Protein AF-A0A958U9D6-F1 (afdb_monomer_lite)

Sequence (518 aa):
MSFYQIEDIIESAINLIGDSDISLSERRDIIYNLYRFHDEHDTSYTRFRVLDVLKSNHYLYELPITTHPDYLGNEHFFNQYNKSWIPINLLQEGKVVYTKDKKLFFEAGDSFWEIIRDQLPKADQKYPELIPMTTIFYRLLEIAKQQKNKLFIKRWYATFVSSILEEDINENERIFEEFELWLKEEYLNKIRNFAEQNVEILNVHDEDYIDDELLSLPNLKSELKLATNANQKAKIRYLLDFEVPLSVVVDDFKKDILNKPDLSSYELIYDFFREKLGNQWQDGIKEIAESEGMITFLEKLPYENGYNHNFYTNLIISYESEFNTISFRIGIQSEEILRWQNRGPSSKPELQHFIEDILFFGDAKELEKNKHISNWGAWKYDTKNSNTTLLKRLDSLWTFYGKYAKTVFDFYGSSLSEWSGINDSETLMKKRNKVLKKGFSFFGNEMEFKMYVACLNLKRGKSELTHKYANEVQSLLDRGLGSGQLKKKIRQGLSYVNKGKGAYPEITNKYSYRLKKS

Secondary structure (DSSP, 8-state):
---HHHHHHHHHHHHHHHTS-S-HHHHHHHHHHHHHHHHTSS----GGGGHHHHHHTTSEEEEEGGGSTT-TT-HHHHHH--SSEEESSTTSSS-EEEEETTEEEEETTSHHHHHHGGGS-GGGSSPPP---HHHHHHHHHHHHHHTT-HHHHHHHHHHHHHHHHTT-S-GGGT--SSHHHHTT-HHHHHHHHHHHHTHHHHT---SSSTT-TTTSPP-HHHHHHH--SHHHHHHHHHHH--SS-HHHHHHHHHHHHHS----HHHHHHHHHHHHHS-TTSEEEEEEE-SSEEEEEEEEEEPGGGT-SS-EEEEEEEEEETTTTEEEEEEEEEEHHHHHHTT------GGG-SEEEEGGGGS-HHHHHH-TTB-TTSSEE--TTS-HHHHHHHHHHHHHHHHHHHHHHHHHHHS-HHHHT-SS-HHHHHHHHHHHHTTT--SSSSHHHHHHHHHHHHHHTT-HHHHHHHHHHHHHHHHHS---HHHHHHHHHHHHHHHTT--PPP---HH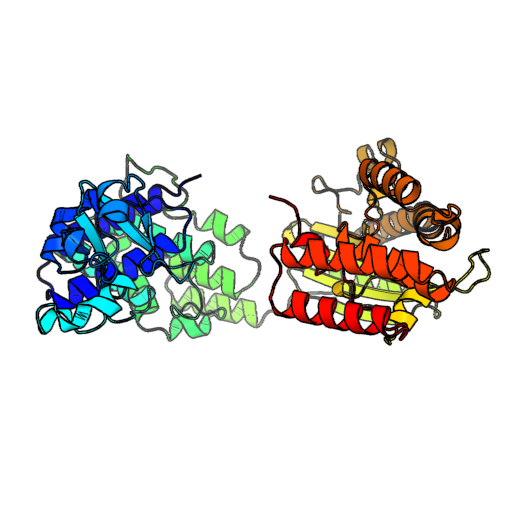HHGGG---

Structure (mmCIF, N/CA/C/O backbone):
data_AF-A0A958U9D6-F1
#
_entry.id   AF-A0A958U9D6-F1
#
loop_
_atom_site.group_PDB
_atom_site.id
_atom_site.type_symbol
_atom_site.label_atom_id
_atom_site.label_alt_id
_atom_site.label_comp_id
_atom_site.label_asym_id
_atom_site.label_entity_id
_atom_site.label_seq_id
_atom_site.pdbx_PDB_ins_code
_atom_site.Cartn_x
_atom_site.Cartn_y
_atom_site.Cartn_z
_atom_site.occupancy
_atom_site.B_iso_or_equiv
_atom_site.auth_seq_id
_atom_site.auth_comp_id
_atom_site.auth_asym_id
_atom_site.auth_atom_id
_atom_site.pdbx_PDB_model_num
ATOM 1 N N . MET A 1 1 ? 3.081 -14.202 8.944 1.00 41.94 1 MET A N 1
ATOM 2 C CA . MET A 1 1 ? 3.575 -14.087 10.340 1.00 41.94 1 MET A CA 1
ATOM 3 C C . MET A 1 1 ? 2.510 -13.244 10.983 1.00 41.94 1 MET A C 1
ATOM 5 O O . MET A 1 1 ? 2.254 -12.192 10.423 1.00 41.94 1 MET A O 1
ATOM 9 N N . SER A 1 2 ? 1.842 -13.726 12.032 1.00 59.53 2 SER A N 1
ATOM 10 C CA . SER A 1 2 ? 0.671 -13.017 12.553 1.00 59.53 2 SER A CA 1
ATOM 11 C C . SER A 1 2 ? 1.060 -11.642 13.091 1.00 59.53 2 SER A C 1
ATOM 13 O O . SER A 1 2 ? 2.050 -11.534 13.821 1.00 59.53 2 SER A O 1
ATOM 15 N N . PHE A 1 3 ? 0.281 -10.618 12.760 1.00 79.25 3 PHE A N 1
ATOM 16 C CA . PHE A 1 3 ? 0.513 -9.240 13.174 1.00 79.25 3 PHE A CA 1
ATOM 17 C C . PHE A 1 3 ? 0.003 -9.032 14.610 1.00 79.25 3 PHE A C 1
ATOM 19 O O . PHE A 1 3 ? -1.065 -8.470 14.852 1.00 79.25 3 PHE A O 1
ATOM 26 N N . TYR A 1 4 ? 0.734 -9.583 15.582 1.00 87.56 4 TYR A N 1
ATOM 27 C CA . TYR A 1 4 ? 0.287 -9.677 16.977 1.00 87.56 4 TYR A CA 1
ATOM 28 C C . TYR A 1 4 ? 0.063 -8.306 17.636 1.00 87.56 4 TYR A C 1
ATOM 30 O O . TYR A 1 4 ? -0.759 -8.193 18.537 1.00 87.56 4 TYR A O 1
ATOM 38 N N . GLN A 1 5 ? 0.725 -7.248 17.167 1.00 89.88 5 GLN A N 1
ATOM 39 C CA . GLN A 1 5 ? 0.516 -5.897 17.684 1.00 89.88 5 GLN A CA 1
ATOM 40 C C . GLN A 1 5 ? -0.905 -5.383 17.421 1.00 89.88 5 GLN A C 1
ATOM 42 O O . GLN A 1 5 ? -1.504 -4.768 18.305 1.00 89.88 5 GLN A O 1
ATOM 47 N N . ILE A 1 6 ? -1.469 -5.682 16.241 1.00 90.88 6 ILE A N 1
ATOM 48 C CA . ILE A 1 6 ? -2.876 -5.390 15.924 1.00 90.88 6 ILE A CA 1
ATOM 49 C C . ILE A 1 6 ? -3.790 -6.197 16.851 1.00 90.88 6 ILE A C 1
ATOM 51 O O . ILE A 1 6 ? -4.755 -5.657 17.388 1.00 90.88 6 ILE A O 1
ATOM 55 N N . GLU A 1 7 ? -3.479 -7.475 17.086 1.00 93.81 7 GLU A N 1
ATOM 56 C CA . GLU A 1 7 ? -4.245 -8.313 18.016 1.00 93.81 7 GLU A CA 1
ATOM 57 C C . GLU A 1 7 ? -4.306 -7.684 19.420 1.00 93.81 7 GLU A C 1
ATOM 59 O O . GLU A 1 7 ? -5.393 -7.535 19.985 1.00 93.81 7 GLU A O 1
ATOM 64 N N . ASP A 1 8 ? -3.158 -7.264 19.952 1.00 94.44 8 ASP A N 1
ATOM 65 C CA . ASP A 1 8 ? -3.022 -6.752 21.316 1.00 94.44 8 ASP A CA 1
ATOM 66 C C . ASP A 1 8 ? -3.649 -5.358 21.491 1.00 94.44 8 ASP A C 1
ATOM 68 O O . ASP A 1 8 ? -4.289 -5.077 22.515 1.00 94.44 8 ASP A O 1
ATOM 72 N N . ILE A 1 9 ? -3.513 -4.469 20.498 1.00 96.38 9 ILE A N 1
ATOM 73 C CA . ILE A 1 9 ? -4.118 -3.134 20.572 1.00 96.38 9 ILE A CA 1
ATOM 74 C C . ILE A 1 9 ? -5.639 -3.189 20.396 1.00 96.38 9 ILE A C 1
ATOM 76 O O . ILE A 1 9 ? -6.354 -2.460 21.089 1.00 96.38 9 ILE A O 1
ATOM 80 N N . ILE A 1 10 ? -6.150 -4.088 19.546 1.00 97.38 10 ILE A N 1
ATOM 81 C CA . ILE A 1 10 ? -7.590 -4.321 19.406 1.00 97.38 10 ILE A CA 1
ATOM 82 C C . ILE A 1 10 ? -8.148 -4.918 20.695 1.00 97.38 10 ILE A C 1
ATOM 84 O O . ILE A 1 10 ? -9.125 -4.395 21.220 1.00 97.38 10 ILE A O 1
ATOM 88 N N . GLU A 1 11 ? -7.506 -5.936 21.270 1.00 97.25 11 GLU A N 1
ATOM 89 C CA . GLU A 1 11 ? -7.875 -6.476 22.585 1.00 97.25 11 GLU A CA 1
ATOM 90 C C . GLU A 1 11 ? -7.933 -5.376 23.659 1.00 97.25 11 GLU A C 1
ATOM 92 O O . GLU A 1 11 ? -8.922 -5.260 24.392 1.00 97.25 11 GLU A O 1
ATOM 97 N N . SER A 1 12 ? -6.918 -4.510 23.704 1.00 97.38 12 SER A N 1
ATOM 98 C CA . SER A 1 12 ? -6.877 -3.367 24.621 1.00 97.38 12 SER A CA 1
ATOM 99 C C . SER A 1 12 ? -8.031 -2.386 24.379 1.00 97.38 12 SER A C 1
ATOM 101 O O . SER A 1 12 ? -8.643 -1.912 25.338 1.00 97.38 12 SER A O 1
ATOM 103 N N . ALA A 1 13 ? -8.367 -2.107 23.116 1.00 98.25 13 ALA A N 1
ATOM 104 C CA . ALA A 1 13 ? -9.468 -1.222 22.742 1.00 98.25 13 ALA A CA 1
ATOM 105 C C . ALA A 1 13 ? -10.831 -1.801 23.151 1.00 98.25 13 ALA A C 1
ATOM 107 O O . ALA A 1 13 ? -11.671 -1.076 23.682 1.00 98.25 13 ALA A O 1
ATOM 108 N N . ILE A 1 14 ? -11.045 -3.109 22.972 1.00 98.25 14 ILE A N 1
ATOM 109 C CA . ILE A 1 14 ? -12.276 -3.790 23.396 1.00 98.25 14 ILE A CA 1
ATOM 110 C C . ILE A 1 14 ? -12.464 -3.684 24.912 1.00 98.25 14 ILE A C 1
ATOM 112 O O . ILE A 1 14 ? -13.551 -3.323 25.367 1.00 98.25 14 ILE A O 1
ATOM 116 N N . ASN A 1 15 ? -11.415 -3.947 25.696 1.00 97.62 15 ASN A N 1
ATOM 117 C CA . ASN A 1 15 ? -11.477 -3.819 27.154 1.00 97.62 15 ASN A CA 1
ATOM 118 C C . ASN A 1 15 ? -11.757 -2.368 27.584 1.00 97.62 15 ASN A C 1
ATOM 120 O O . ASN A 1 15 ? -12.646 -2.130 28.400 1.00 97.62 15 ASN A O 1
ATOM 124 N N . LEU A 1 16 ? -11.092 -1.390 26.954 1.00 97.69 16 LEU A N 1
ATOM 125 C CA . LEU A 1 16 ? -11.331 0.040 27.181 1.00 97.69 16 LEU A CA 1
ATOM 126 C C . LEU A 1 16 ? -12.805 0.427 26.946 1.00 97.69 16 LEU A C 1
ATOM 128 O O . LEU A 1 16 ? -13.394 1.181 27.722 1.00 97.69 16 LEU A O 1
ATOM 132 N N . ILE A 1 17 ? -13.418 -0.098 25.882 1.00 96.94 17 ILE A N 1
ATOM 133 C CA . ILE A 1 17 ? -14.838 0.116 25.563 1.00 96.94 17 ILE A CA 1
ATOM 134 C C . ILE A 1 17 ? -15.739 -0.550 26.607 1.00 96.94 17 ILE A C 1
ATOM 136 O O . ILE A 1 17 ? -16.736 0.050 27.023 1.00 96.94 17 ILE A O 1
ATOM 140 N N . GLY A 1 18 ? -15.392 -1.766 27.040 1.00 95.00 18 GLY A N 1
ATOM 141 C CA . GLY A 1 18 ? -16.095 -2.504 28.090 1.00 95.00 18 GLY A CA 1
ATOM 142 C C . GLY A 1 18 ? -16.251 -1.695 29.378 1.00 95.00 18 GLY A C 1
ATOM 143 O O . GLY A 1 18 ? -17.351 -1.647 29.931 1.00 95.00 18 GLY A O 1
ATOM 144 N N . ASP A 1 19 ? -15.196 -0.978 29.762 1.00 94.69 19 ASP A N 1
ATOM 145 C CA . ASP A 1 19 ? -15.128 -0.159 30.979 1.00 94.69 19 ASP A CA 1
ATOM 146 C C . ASP A 1 19 ? -15.632 1.287 30.798 1.00 94.69 19 ASP A C 1
ATOM 148 O O . ASP A 1 19 ? -15.617 2.087 31.734 1.00 94.69 19 ASP A O 1
ATOM 152 N N . SER A 1 20 ? -16.061 1.666 29.591 1.00 95.56 20 SER A N 1
ATOM 153 C CA . SER A 1 20 ? -16.564 3.018 29.315 1.00 95.56 20 SER A CA 1
ATOM 154 C C . SER A 1 20 ? -18.003 3.226 29.808 1.00 95.56 20 SER A C 1
ATOM 156 O O . SER A 1 20 ? -18.697 2.269 30.139 1.00 95.56 20 SER A O 1
ATOM 158 N N . ASP A 1 21 ? -18.484 4.474 29.802 1.00 93.62 21 ASP A N 1
ATOM 159 C CA . ASP A 1 21 ? -19.880 4.832 30.122 1.00 93.62 21 ASP A CA 1
ATOM 160 C C . ASP A 1 21 ? -20.755 5.043 28.869 1.00 93.62 21 ASP A C 1
ATOM 162 O O . ASP A 1 21 ? -21.908 5.469 28.962 1.00 93.62 21 ASP A O 1
ATOM 166 N N . ILE A 1 22 ? -20.234 4.753 27.670 1.00 95.69 22 ILE A N 1
ATOM 167 C CA . ILE A 1 22 ? -20.971 4.979 26.417 1.00 95.69 22 ILE A CA 1
ATOM 168 C C . ILE A 1 22 ? -22.100 3.953 26.246 1.00 95.69 22 ILE A C 1
ATOM 170 O O . ILE A 1 22 ? -22.115 2.906 26.901 1.00 95.69 22 ILE A O 1
ATOM 174 N N . SER A 1 23 ? -23.063 4.239 25.368 1.00 95.19 23 SER A N 1
ATOM 175 C CA . SER A 1 23 ? -24.243 3.379 25.203 1.00 95.19 23 SER A CA 1
ATOM 176 C C . SER A 1 23 ? -23.895 2.000 24.629 1.00 95.19 23 SER A C 1
ATOM 178 O O . SER A 1 23 ? -22.987 1.881 23.813 1.00 95.19 23 SER A O 1
ATOM 180 N N . LEU A 1 24 ? -24.659 0.961 24.989 1.00 94.38 24 LEU A N 1
ATOM 181 C CA . LEU A 1 24 ? -24.465 -0.403 24.472 1.00 94.38 24 LEU A CA 1
ATOM 182 C C . LEU A 1 24 ? -24.444 -0.463 22.932 1.00 94.38 24 LEU A C 1
ATOM 184 O O . LEU A 1 24 ? -23.613 -1.159 22.359 1.00 94.38 24 LEU A O 1
ATOM 188 N N . SER A 1 25 ? -25.331 0.288 22.265 1.00 93.06 25 SER A N 1
ATOM 189 C CA . SER A 1 25 ? -25.356 0.356 20.796 1.00 93.06 25 SER A CA 1
ATOM 190 C C . SER A 1 25 ? -24.047 0.914 20.248 1.00 93.06 25 SER A C 1
ATOM 192 O O . SER A 1 25 ? -23.464 0.317 19.354 1.00 93.06 25 SER A O 1
ATOM 194 N N . GLU A 1 26 ? -23.565 2.018 20.821 1.00 95.44 26 GLU A N 1
ATOM 195 C CA . GLU A 1 26 ? -22.316 2.654 20.398 1.00 95.44 26 GLU A CA 1
ATOM 196 C C . GLU A 1 26 ? -21.114 1.731 20.626 1.00 95.44 26 GLU A C 1
ATOM 198 O O . GLU A 1 26 ? -20.273 1.601 19.742 1.00 95.44 26 GLU A O 1
ATOM 203 N N . ARG A 1 27 ? -21.057 1.018 21.762 1.00 96.81 27 ARG A N 1
ATOM 204 C CA . ARG A 1 27 ? -20.013 0.009 22.008 1.00 96.81 27 ARG A CA 1
ATOM 205 C C . ARG A 1 27 ? -20.027 -1.061 20.926 1.00 96.81 27 ARG A C 1
ATOM 207 O O . ARG A 1 27 ? -18.985 -1.345 20.350 1.00 96.81 27 ARG A O 1
ATOM 214 N N . ARG A 1 28 ? -21.199 -1.625 20.620 1.00 96.50 28 ARG A N 1
ATOM 215 C CA . ARG A 1 28 ? -21.345 -2.667 19.595 1.00 96.50 28 ARG A CA 1
ATOM 216 C C . ARG A 1 28 ? -20.900 -2.180 18.215 1.00 96.50 28 ARG A C 1
ATOM 218 O O . ARG A 1 28 ? -20.200 -2.913 17.522 1.00 96.50 28 ARG A O 1
ATOM 225 N N . ASP A 1 29 ? -21.276 -0.959 17.840 1.00 96.81 29 ASP A N 1
ATOM 226 C CA . ASP A 1 29 ? -20.895 -0.359 16.559 1.00 96.81 29 ASP A CA 1
ATOM 227 C C . ASP A 1 29 ? -19.373 -0.125 16.487 1.00 96.81 29 ASP A C 1
ATOM 229 O O . ASP A 1 29 ? -18.741 -0.469 15.489 1.00 96.81 29 ASP A O 1
ATOM 233 N N . ILE A 1 30 ? -18.742 0.369 17.559 1.00 97.94 30 ILE A N 1
ATOM 234 C CA . ILE A 1 30 ? -17.278 0.533 17.611 1.00 97.94 30 ILE A CA 1
ATOM 235 C C . ILE A 1 30 ? -16.570 -0.827 17.532 1.00 97.94 30 ILE A C 1
ATOM 237 O O . ILE A 1 30 ? -15.655 -0.984 16.727 1.00 97.94 30 ILE A O 1
ATOM 241 N N . ILE A 1 31 ? -17.003 -1.818 18.318 1.00 98.00 31 ILE A N 1
ATOM 242 C CA . ILE A 1 31 ? -16.418 -3.170 18.334 1.00 98.00 31 ILE A CA 1
ATOM 243 C C . ILE A 1 31 ? -16.474 -3.809 16.940 1.00 98.00 31 ILE A C 1
ATOM 245 O O . ILE A 1 31 ? -15.490 -4.394 16.492 1.00 98.00 31 ILE A O 1
ATOM 249 N N . TYR A 1 32 ? -17.598 -3.661 16.235 1.00 96.88 32 TYR A N 1
ATOM 250 C CA . TYR A 1 32 ? -17.742 -4.152 14.866 1.00 96.88 32 TYR A CA 1
ATOM 251 C C . TYR A 1 32 ? -16.702 -3.548 13.916 1.00 96.88 32 TYR A C 1
ATOM 253 O O . TYR A 1 32 ? -16.052 -4.277 13.168 1.00 96.88 32 TYR A O 1
ATOM 261 N N . ASN A 1 33 ? -16.489 -2.231 13.967 1.00 96.19 33 ASN A N 1
ATOM 262 C CA . ASN A 1 33 ? -15.501 -1.583 13.102 1.00 96.19 33 ASN A CA 1
ATOM 263 C C . ASN A 1 33 ? -14.053 -1.922 13.507 1.00 96.19 33 ASN A C 1
ATOM 265 O O . ASN A 1 33 ? -13.209 -2.080 12.630 1.00 96.19 33 ASN A O 1
ATOM 269 N N . LEU A 1 34 ? -13.772 -2.137 14.799 1.00 96.94 34 LEU A N 1
ATOM 270 C CA . LEU A 1 34 ? -12.462 -2.617 15.257 1.00 96.94 34 LEU A CA 1
ATOM 271 C C . LEU A 1 34 ? -12.125 -4.008 14.712 1.00 96.94 34 LEU A C 1
ATOM 273 O O . LEU A 1 34 ? -10.994 -4.231 14.290 1.00 96.94 34 LEU A O 1
ATOM 277 N N . TYR A 1 35 ? -13.087 -4.934 14.680 1.00 95.75 35 TYR A N 1
ATOM 278 C CA . TYR A 1 35 ? -12.835 -6.255 14.102 1.00 95.75 35 TYR A CA 1
ATOM 279 C C . TYR A 1 35 ? -12.765 -6.250 12.578 1.00 95.75 35 TYR A C 1
ATOM 281 O O . TYR A 1 35 ? -12.002 -7.031 12.019 1.00 95.75 35 TYR A O 1
ATOM 289 N N . ARG A 1 36 ? -13.470 -5.335 11.901 1.00 92.12 36 ARG A N 1
ATOM 290 C CA . ARG A 1 36 ? -13.245 -5.103 10.467 1.00 92.12 36 ARG A CA 1
ATOM 291 C C . ARG A 1 36 ? -11.801 -4.691 10.193 1.00 92.12 36 ARG A C 1
ATOM 293 O O . ARG A 1 36 ? -11.164 -5.303 9.348 1.00 92.12 36 ARG A O 1
ATOM 300 N N . PHE A 1 37 ? -11.286 -3.723 10.949 1.00 91.06 37 PHE A N 1
ATOM 301 C CA . PHE A 1 37 ? -9.889 -3.301 10.851 1.00 91.06 37 PHE A CA 1
ATOM 302 C C . PHE A 1 37 ? -8.918 -4.448 11.190 1.00 91.06 37 PHE A C 1
ATOM 304 O O . PHE A 1 37 ? -7.973 -4.707 10.453 1.00 91.06 37 PHE A O 1
ATOM 311 N N . HIS A 1 38 ? -9.181 -5.205 12.258 1.00 92.44 38 HIS A N 1
ATOM 312 C CA . HIS A 1 38 ? -8.386 -6.379 12.639 1.00 92.44 38 HIS A CA 1
ATOM 313 C C . HIS A 1 38 ? -8.290 -7.432 11.519 1.00 92.44 38 HIS A C 1
ATOM 315 O O . HIS A 1 38 ? -7.215 -7.977 11.271 1.00 92.44 38 HIS A O 1
ATOM 321 N N . ASP A 1 39 ? -9.409 -7.728 10.855 1.00 88.81 39 ASP A N 1
ATOM 322 C CA . ASP A 1 39 ? -9.516 -8.799 9.856 1.00 88.81 39 ASP A CA 1
ATOM 323 C C . ASP A 1 39 ? -8.951 -8.412 8.477 1.00 88.81 39 ASP A C 1
ATOM 325 O O . ASP A 1 39 ? -8.811 -9.273 7.606 1.00 88.81 39 ASP A O 1
ATOM 329 N N . GLU A 1 40 ? -8.607 -7.138 8.270 1.00 85.38 40 GLU A N 1
ATOM 330 C CA . GLU A 1 40 ? -7.866 -6.668 7.091 1.00 85.38 40 GLU A CA 1
ATOM 331 C C . GLU A 1 40 ? -6.365 -7.014 7.163 1.00 85.38 40 GLU A C 1
ATOM 333 O O . GLU A 1 40 ? -5.681 -7.006 6.139 1.00 85.38 40 GLU A O 1
ATOM 338 N N . HIS A 1 41 ? -5.871 -7.408 8.341 1.00 83.62 41 HIS A N 1
ATOM 339 C CA . HIS A 1 41 ? -4.473 -7.756 8.597 1.00 83.62 41 HIS A CA 1
ATOM 340 C C . HIS A 1 41 ? -4.284 -9.282 8.750 1.00 83.62 41 HIS A C 1
ATOM 342 O O . HIS A 1 41 ? -5.235 -10.019 9.011 1.00 83.62 41 HIS A O 1
ATOM 348 N N . ASP A 1 42 ? -3.045 -9.784 8.616 1.00 83.69 42 ASP A N 1
ATOM 349 C CA . ASP A 1 42 ? -2.698 -11.201 8.877 1.00 83.69 42 ASP A CA 1
ATOM 350 C C . ASP A 1 42 ? -2.752 -11.486 10.388 1.00 83.69 42 ASP A C 1
ATOM 352 O O . ASP A 1 42 ? -1.725 -11.552 11.055 1.00 83.69 42 ASP A O 1
ATOM 356 N N . THR A 1 43 ? -3.950 -11.596 10.959 1.00 85.62 43 THR A N 1
ATOM 357 C CA . THR A 1 43 ? -4.188 -11.783 12.397 1.00 85.62 43 THR A CA 1
ATOM 358 C C . THR A 1 43 ? -4.852 -13.127 12.697 1.00 85.62 43 THR A C 1
ATOM 360 O O . THR A 1 43 ? -5.532 -13.747 11.874 1.00 85.62 43 THR A O 1
ATOM 363 N N . SER A 1 44 ? -4.642 -13.618 13.914 1.00 87.50 44 SER A N 1
ATOM 364 C CA . SER A 1 44 ? -5.285 -14.827 14.425 1.00 87.50 44 SER A CA 1
ATOM 365 C C . SER A 1 44 ? -6.714 -14.536 14.889 1.00 87.50 44 SER A C 1
ATOM 367 O O . SER A 1 44 ? -7.078 -13.412 15.215 1.00 87.50 44 SER A O 1
ATOM 369 N N . TYR A 1 45 ? -7.546 -15.571 15.030 1.00 87.56 45 TYR A N 1
ATOM 370 C CA . TYR A 1 45 ? -8.876 -15.403 15.624 1.00 87.56 45 TYR A CA 1
ATOM 371 C C . TYR A 1 45 ? -8.787 -15.173 17.148 1.00 87.56 45 TYR A C 1
ATOM 373 O O . TYR A 1 45 ? -8.728 -16.124 17.932 1.00 87.56 45 TYR A O 1
ATOM 381 N N . THR A 1 46 ? -8.780 -13.909 17.576 1.00 92.31 46 THR A N 1
ATOM 382 C CA . THR A 1 46 ? -8.498 -13.481 18.964 1.00 92.31 46 THR A CA 1
ATOM 383 C C . THR A 1 46 ? -9.725 -13.193 19.826 1.00 92.31 46 THR A C 1
ATOM 385 O O . THR A 1 46 ? -9.583 -12.942 21.021 1.00 92.31 46 THR A O 1
ATOM 388 N N . ARG A 1 47 ? -10.946 -13.314 19.284 1.00 93.62 47 ARG A N 1
ATOM 389 C CA . ARG A 1 47 ? -12.207 -12.982 19.987 1.00 93.62 47 ARG A CA 1
ATOM 390 C C . ARG A 1 47 ? -12.340 -13.640 21.364 1.00 93.62 47 ARG A C 1
ATOM 392 O O . ARG A 1 47 ? -12.910 -13.058 22.281 1.00 93.62 47 ARG A O 1
ATOM 399 N N . PHE A 1 48 ? -11.788 -14.843 21.535 1.00 94.56 48 PHE A N 1
ATOM 400 C CA . PHE A 1 48 ? -11.843 -15.577 22.802 1.00 94.56 48 PHE A CA 1
ATOM 401 C C . PHE A 1 48 ? -11.014 -14.964 23.938 1.00 94.56 48 PHE A C 1
ATOM 403 O O . PHE A 1 48 ? -11.264 -15.318 25.087 1.00 94.56 48 PHE A O 1
ATOM 410 N N . ARG A 1 49 ? -10.063 -14.063 23.652 1.00 95.56 49 ARG A N 1
ATOM 411 C CA . ARG A 1 49 ? -9.282 -13.356 24.682 1.00 95.56 49 ARG A CA 1
ATOM 412 C C . ARG A 1 49 ? -10.142 -12.358 25.470 1.00 95.56 49 ARG A C 1
ATOM 414 O O . ARG A 1 49 ? -9.931 -12.174 26.660 1.00 95.56 49 ARG A O 1
ATOM 421 N N . VAL A 1 50 ? -11.179 -11.810 24.828 1.00 96.75 50 VAL A N 1
ATOM 422 C CA . VAL A 1 50 ? -12.107 -10.800 25.379 1.00 96.75 50 VAL A CA 1
ATOM 423 C C . VAL A 1 50 ? -13.572 -11.251 25.324 1.00 96.75 50 VAL A C 1
ATOM 425 O O . VAL A 1 50 ? -14.491 -10.433 25.289 1.00 96.75 50 VAL A O 1
ATOM 428 N N . LEU A 1 51 ? -13.806 -12.570 25.325 1.00 96.19 51 LEU A N 1
ATOM 429 C CA . LEU A 1 51 ? -15.115 -13.199 25.097 1.00 96.19 51 LEU A CA 1
ATOM 430 C C . LEU A 1 51 ? -16.246 -12.573 25.926 1.00 96.19 51 LEU A C 1
ATOM 432 O O . LEU A 1 51 ? -17.312 -12.265 25.391 1.00 96.19 51 LEU A O 1
ATOM 436 N N . ASP A 1 52 ? -16.017 -12.384 27.224 1.00 96.75 52 ASP A N 1
ATOM 437 C CA . ASP A 1 52 ? -17.040 -11.881 28.142 1.00 96.75 52 ASP A CA 1
ATOM 438 C C . ASP A 1 52 ? -17.421 -10.429 27.837 1.00 96.75 52 ASP A C 1
ATOM 440 O O . ASP A 1 52 ? -18.600 -10.072 27.903 1.00 96.75 52 ASP A O 1
ATOM 444 N N . VAL A 1 53 ? -16.450 -9.609 27.424 1.00 97.25 53 VAL A N 1
ATOM 445 C CA . VAL A 1 53 ? -16.686 -8.226 26.993 1.00 97.25 53 VAL A CA 1
ATOM 446 C C . VAL A 1 53 ? -17.479 -8.214 25.688 1.00 97.25 53 VAL A C 1
ATOM 448 O O . VAL A 1 53 ? -18.456 -7.481 25.569 1.00 97.25 53 VAL A O 1
ATOM 451 N N . LEU A 1 54 ? -17.146 -9.066 24.718 1.00 97.81 54 LEU A N 1
ATOM 452 C CA . LEU A 1 54 ? -17.888 -9.121 23.452 1.00 97.81 54 LEU A CA 1
ATOM 453 C C . LEU A 1 54 ? -19.341 -9.572 23.639 1.00 97.81 54 LEU A C 1
ATOM 455 O O . LEU A 1 54 ? -20.244 -9.036 22.990 1.00 97.81 54 LEU A O 1
ATOM 459 N N . LYS A 1 55 ? -19.574 -10.537 24.535 1.00 96.56 55 LYS A N 1
ATOM 460 C CA . LYS A 1 55 ? -20.918 -11.027 24.864 1.00 96.56 55 LYS A CA 1
ATOM 461 C C . LYS A 1 55 ? -21.732 -9.983 25.621 1.00 96.56 55 LYS A C 1
ATOM 463 O O . LYS A 1 55 ? -22.885 -9.749 25.270 1.00 96.56 55 LYS A O 1
ATOM 468 N N . SER A 1 56 ? -21.146 -9.326 26.625 1.00 95.75 56 SER A N 1
ATOM 469 C CA . SER A 1 56 ? -21.836 -8.274 27.387 1.00 95.75 56 SER A CA 1
ATOM 470 C C . SER A 1 56 ? -22.180 -7.055 26.527 1.00 95.75 56 SER A C 1
ATOM 472 O O . SER A 1 56 ? -23.180 -6.389 26.786 1.00 95.75 56 SER A O 1
ATOM 474 N N . ASN A 1 57 ? -21.415 -6.817 25.458 1.00 95.81 57 ASN A N 1
ATOM 475 C CA . ASN A 1 57 ? -21.673 -5.767 24.476 1.00 95.81 57 ASN A CA 1
ATOM 476 C C . ASN A 1 57 ? -22.587 -6.190 23.313 1.00 95.81 57 ASN A C 1
ATOM 478 O O . ASN A 1 57 ? -22.754 -5.429 22.360 1.00 95.81 57 ASN A O 1
ATOM 482 N N . HIS A 1 58 ? -23.182 -7.389 23.367 1.00 95.19 58 HIS A N 1
ATOM 483 C CA . HIS A 1 58 ? -24.078 -7.913 22.329 1.00 95.19 58 HIS A CA 1
ATOM 484 C C . HIS A 1 58 ? -23.432 -7.920 20.927 1.00 95.19 58 HIS A C 1
ATOM 486 O O . HIS A 1 58 ? -24.111 -7.781 19.904 1.00 95.19 58 HIS A O 1
ATOM 492 N N . TYR A 1 59 ? -22.104 -8.058 20.875 1.00 96.69 59 TYR A N 1
ATOM 493 C CA . TYR A 1 59 ? -21.354 -8.184 19.632 1.00 96.69 59 TYR A CA 1
ATOM 494 C C . TYR A 1 59 ? -21.159 -9.649 19.257 1.00 96.69 59 TYR A C 1
ATOM 496 O O . TYR A 1 59 ? -21.446 -10.030 18.129 1.00 96.69 59 TYR A O 1
ATOM 504 N N . LEU A 1 60 ? -20.712 -10.481 20.199 1.00 96.75 60 LEU A N 1
ATOM 505 C CA . LEU A 1 60 ? -20.492 -11.905 19.962 1.00 96.75 60 LEU A CA 1
ATOM 506 C C . LEU A 1 60 ? -21.546 -12.729 20.695 1.00 96.75 60 LEU A C 1
ATOM 508 O O . LEU A 1 60 ? -21.815 -12.521 21.877 1.00 96.75 60 LEU A O 1
ATOM 512 N N . TYR A 1 61 ? -22.120 -13.689 19.988 1.00 96.12 61 TYR A N 1
ATOM 513 C CA . TYR A 1 61 ? -23.182 -14.545 20.484 1.00 96.12 61 TYR A CA 1
ATOM 514 C C . TYR A 1 61 ? -22.703 -15.986 20.573 1.00 96.12 61 TYR A C 1
ATOM 516 O O . TYR A 1 61 ? -21.805 -16.425 19.856 1.00 96.12 61 TYR A O 1
ATOM 524 N N . GLU A 1 62 ? -23.348 -16.730 21.461 1.00 95.56 62 GLU A N 1
ATOM 525 C CA . GLU A 1 62 ? -23.087 -18.142 21.687 1.00 95.56 62 GLU A CA 1
ATOM 526 C C . GLU A 1 62 ? -24.417 -18.887 21.668 1.00 95.56 62 GLU A C 1
ATOM 528 O O . GLU A 1 62 ? -25.308 -18.592 22.468 1.00 95.56 62 GLU A O 1
ATOM 533 N N . LEU A 1 63 ? -24.549 -19.862 20.771 1.00 95.12 63 LEU A N 1
ATOM 534 C CA . LEU A 1 63 ? -25.733 -20.714 20.680 1.00 95.12 63 LEU A CA 1
ATOM 535 C C . LEU A 1 63 ? -25.346 -22.195 20.648 1.00 95.12 63 LEU A C 1
ATOM 537 O O . LEU A 1 63 ? -24.253 -22.540 20.198 1.00 95.12 63 LEU A O 1
ATOM 541 N N . PRO A 1 64 ? -26.226 -23.107 21.090 1.00 95.12 64 PRO A N 1
ATOM 542 C CA . PRO A 1 64 ? -26.027 -24.536 20.874 1.00 95.12 64 PRO A CA 1
ATOM 543 C C . PRO A 1 64 ? -25.885 -24.869 19.380 1.00 95.12 64 PRO A C 1
ATOM 545 O O . PRO A 1 64 ? -26.567 -24.283 18.541 1.00 95.12 64 PRO A O 1
ATOM 548 N N . ILE A 1 65 ? -25.067 -25.873 19.038 1.00 94.12 65 ILE A N 1
ATOM 549 C CA . ILE A 1 65 ? -24.923 -26.356 17.648 1.00 94.12 65 ILE A CA 1
ATOM 550 C C . ILE A 1 65 ? -26.244 -26.821 17.023 1.00 94.12 65 ILE A C 1
ATOM 552 O O . ILE A 1 65 ? -26.400 -26.786 15.806 1.00 94.12 65 ILE A O 1
ATOM 556 N N . THR A 1 66 ? -27.218 -27.198 17.854 1.00 94.25 66 THR A N 1
ATOM 557 C CA . THR A 1 66 ? -28.569 -27.584 17.433 1.00 94.25 66 THR A CA 1
ATOM 558 C C . THR A 1 66 ? -29.358 -26.438 16.799 1.00 94.25 66 THR A C 1
ATOM 560 O O . THR A 1 66 ? -30.368 -26.692 16.155 1.00 94.25 66 THR A O 1
ATOM 563 N N . THR A 1 67 ? -28.921 -25.188 16.981 1.00 93.00 67 THR A N 1
ATOM 564 C CA . THR A 1 67 ? -29.547 -24.000 16.380 1.00 93.00 67 THR A CA 1
ATOM 565 C C . THR A 1 67 ? -29.057 -23.739 14.951 1.00 93.00 67 THR A C 1
ATOM 567 O O . THR A 1 67 ? -29.558 -22.840 14.282 1.00 93.00 67 THR A O 1
ATOM 570 N N . HIS A 1 68 ? -28.087 -24.513 14.451 1.00 93.88 68 HIS A N 1
ATOM 571 C CA . HIS A 1 68 ? -27.649 -24.394 13.064 1.00 93.88 68 HIS A CA 1
ATOM 572 C C . HIS A 1 68 ? -28.826 -24.659 12.098 1.00 93.88 68 HIS A C 1
ATOM 574 O O . HIS A 1 68 ? -29.516 -25.665 12.284 1.00 93.88 68 HIS A O 1
ATOM 580 N N . PRO A 1 69 ? -29.045 -23.837 11.049 1.00 91.31 69 PRO A N 1
ATOM 581 C CA . PRO A 1 69 ? -30.180 -23.995 10.128 1.00 91.31 69 PRO A CA 1
ATOM 582 C C . PRO A 1 69 ? -30.293 -25.399 9.520 1.00 91.31 69 PRO A C 1
ATOM 584 O O . PRO A 1 69 ? -31.379 -25.966 9.458 1.00 91.31 69 PRO A O 1
ATOM 587 N N . ASP A 1 70 ? -29.152 -25.986 9.154 1.00 93.25 70 ASP A N 1
ATOM 588 C CA . ASP A 1 70 ? -29.081 -27.334 8.576 1.00 93.25 70 ASP A CA 1
ATOM 589 C C . ASP A 1 70 ? -28.983 -28.469 9.613 1.00 93.25 70 ASP A C 1
ATOM 591 O O . ASP A 1 70 ? -28.774 -29.617 9.224 1.00 93.25 70 ASP A O 1
ATOM 595 N N . TYR A 1 71 ? -29.090 -28.193 10.922 1.00 93.44 71 TYR A N 1
ATOM 596 C CA . TYR A 1 71 ? -28.961 -29.238 11.948 1.00 93.44 71 TYR A CA 1
ATOM 597 C C . TYR A 1 71 ? -30.036 -30.317 11.792 1.00 93.44 71 TYR A C 1
ATOM 599 O O . TYR A 1 71 ? -29.722 -31.510 11.788 1.00 93.44 71 TYR A O 1
ATOM 607 N N . LEU A 1 72 ? -31.295 -29.890 11.640 1.00 92.69 72 LEU A N 1
ATOM 608 C CA . LEU A 1 72 ? -32.428 -30.791 11.442 1.00 92.69 72 LEU A CA 1
ATOM 609 C C . LEU A 1 72 ? -32.278 -31.523 10.104 1.00 92.69 72 LEU A C 1
ATOM 611 O O . LEU A 1 72 ? -32.227 -30.902 9.045 1.00 92.69 72 LEU A O 1
ATOM 615 N N . GLY A 1 73 ? -32.211 -32.853 10.164 1.00 91.62 73 GLY A N 1
ATOM 616 C CA . GLY A 1 73 ? -31.966 -33.717 9.008 1.00 91.62 73 GLY A CA 1
ATOM 617 C C . GLY A 1 73 ? -30.489 -34.016 8.721 1.00 91.62 73 GLY A C 1
ATOM 618 O O . GLY A 1 73 ? -30.213 -34.836 7.846 1.00 91.62 73 GLY A O 1
ATOM 619 N N . ASN A 1 74 ? -29.543 -33.413 9.453 1.00 94.44 74 ASN A N 1
ATOM 620 C CA . ASN A 1 74 ? -28.105 -33.700 9.348 1.00 94.44 74 ASN A CA 1
ATOM 621 C C . ASN A 1 74 ? -27.447 -33.930 10.723 1.00 94.44 74 ASN A C 1
ATOM 623 O O . ASN A 1 74 ? -26.248 -33.706 10.900 1.00 94.44 74 ASN A O 1
ATOM 627 N N . GLU A 1 75 ? -28.191 -34.408 11.719 1.00 95.56 75 GLU A N 1
ATOM 628 C CA . GLU A 1 75 ? -27.757 -34.493 13.120 1.00 95.56 75 GLU A CA 1
ATOM 629 C C . GLU A 1 75 ? -26.468 -35.309 13.277 1.00 95.56 75 GLU A C 1
ATOM 631 O O . GLU A 1 75 ? -25.562 -34.936 14.024 1.00 95.56 75 GLU A O 1
ATOM 636 N N . HIS A 1 76 ? -26.348 -36.413 12.534 1.00 93.31 76 HIS A N 1
ATOM 637 C CA . HIS A 1 76 ? -25.157 -37.263 12.545 1.00 93.31 76 HIS A CA 1
ATOM 638 C C . HIS A 1 76 ? -23.896 -36.498 12.113 1.00 93.31 76 HIS A C 1
ATOM 640 O O . HIS A 1 76 ? -22.840 -36.663 12.727 1.00 93.31 76 HIS A O 1
ATOM 646 N N . PHE A 1 77 ? -24.007 -35.627 11.103 1.00 92.94 77 PHE A N 1
ATOM 647 C CA . PHE A 1 77 ? -22.903 -34.783 10.647 1.00 92.94 77 PHE A CA 1
ATOM 648 C C . PHE A 1 77 ? -22.459 -33.824 11.759 1.00 92.94 77 PHE A C 1
ATOM 650 O O . PHE A 1 77 ? -21.294 -33.848 12.153 1.00 92.94 77 PHE A O 1
ATOM 657 N N . PHE A 1 78 ? -23.380 -33.046 12.335 1.00 92.94 78 PHE A N 1
ATOM 658 C CA . PHE A 1 78 ? -23.050 -32.064 13.379 1.00 92.94 78 PHE A CA 1
ATOM 659 C C . PHE A 1 78 ? -22.542 -32.720 14.673 1.00 92.94 78 PHE A C 1
ATOM 661 O O . PHE A 1 78 ? -21.624 -32.211 15.328 1.00 92.94 78 PHE A O 1
ATOM 668 N N . ASN A 1 79 ? -23.077 -33.889 15.033 1.00 89.19 79 ASN A N 1
ATOM 669 C CA . ASN A 1 79 ? -22.639 -34.635 16.211 1.00 89.19 79 ASN A CA 1
ATOM 670 C C . ASN A 1 79 ? -21.208 -35.174 16.051 1.00 89.19 79 ASN A C 1
ATOM 672 O O . ASN A 1 79 ? -20.451 -35.165 17.022 1.00 89.19 79 ASN A O 1
ATOM 676 N N . GLN A 1 80 ? -20.792 -35.542 14.836 1.00 90.62 80 GLN A N 1
ATOM 677 C CA . GLN A 1 80 ? -19.432 -36.022 14.554 1.00 90.62 80 GLN A CA 1
ATOM 678 C C . GLN A 1 80 ? -18.452 -34.924 14.121 1.00 90.62 80 GLN A C 1
ATOM 680 O O . GLN A 1 80 ? -17.243 -35.153 14.128 1.00 90.62 80 GLN A O 1
ATOM 685 N N . TYR A 1 81 ? -18.938 -33.726 13.784 1.00 87.12 81 TYR A N 1
ATOM 686 C CA . TYR A 1 81 ? -18.080 -32.629 13.350 1.00 87.12 81 TYR A CA 1
ATOM 687 C C . TYR A 1 81 ? -17.128 -32.175 14.463 1.00 87.12 81 TYR A C 1
ATOM 689 O O . TYR A 1 81 ? -17.555 -31.931 15.600 1.00 87.12 81 TYR A O 1
ATOM 697 N N . ASN A 1 82 ? -15.841 -32.068 14.125 1.00 86.38 82 ASN A N 1
ATOM 698 C CA . ASN A 1 82 ? -14.749 -31.791 15.062 1.00 86.38 82 ASN A CA 1
ATOM 699 C C . ASN A 1 82 ? -13.789 -30.677 14.605 1.00 86.38 82 ASN A C 1
ATOM 701 O O . ASN A 1 82 ? -12.777 -30.450 15.263 1.00 86.38 82 ASN A O 1
ATOM 705 N N . LYS A 1 83 ? -14.073 -29.993 13.489 1.00 88.88 83 LYS A N 1
ATOM 706 C CA . LYS A 1 83 ? -13.289 -28.826 13.054 1.00 88.88 83 LYS A CA 1
ATOM 707 C C . LYS A 1 83 ? -13.868 -27.549 13.657 1.00 88.88 83 LYS A C 1
ATOM 709 O O . LYS A 1 83 ? -15.059 -27.501 13.938 1.00 88.88 83 LYS A O 1
ATOM 714 N N . SER A 1 84 ? -13.048 -26.506 13.772 1.00 89.69 84 SER A N 1
ATOM 715 C CA . SER A 1 84 ? -13.441 -25.222 14.373 1.00 89.69 84 SER A CA 1
ATOM 716 C C . SER A 1 84 ? -14.341 -24.348 13.500 1.00 89.69 84 SER A C 1
ATOM 718 O O . SER A 1 84 ? -14.894 -23.380 13.994 1.00 89.69 84 SER A O 1
ATOM 720 N N . TRP A 1 85 ? -14.496 -24.663 12.215 1.00 91.31 85 TRP A N 1
ATOM 721 C CA . TRP A 1 85 ? -15.306 -23.883 11.276 1.00 91.31 85 TRP A CA 1
ATOM 722 C C . TRP A 1 85 ? -16.285 -24.809 10.569 1.00 91.31 85 TRP A C 1
ATOM 724 O O . TRP A 1 85 ? -15.846 -25.780 9.949 1.00 91.31 85 TRP A O 1
ATOM 734 N N . ILE A 1 86 ? -17.587 -24.540 10.670 1.00 92.38 86 ILE A N 1
ATOM 735 C CA . ILE A 1 86 ? -18.655 -25.309 10.010 1.00 92.38 86 ILE A CA 1
ATOM 736 C C . ILE A 1 86 ? -19.269 -24.450 8.901 1.00 92.38 86 ILE A C 1
ATOM 738 O O . ILE A 1 86 ? -19.514 -23.272 9.151 1.00 92.38 86 ILE A O 1
ATOM 742 N N . PRO A 1 87 ? -19.548 -24.991 7.702 1.00 91.62 87 PRO A N 1
ATOM 743 C CA . PRO A 1 87 ? -20.307 -24.268 6.687 1.00 91.62 87 PRO A CA 1
ATOM 744 C C . PRO A 1 87 ? -21.683 -23.852 7.209 1.00 91.62 87 PRO A C 1
ATOM 746 O O . PRO A 1 87 ? -22.414 -24.687 7.729 1.00 91.62 87 PRO A O 1
ATOM 749 N N . ILE A 1 88 ? -22.054 -22.589 7.006 1.00 91.06 88 ILE A N 1
ATOM 750 C CA . ILE A 1 88 ? -23.374 -22.056 7.386 1.00 91.06 88 ILE A CA 1
ATOM 751 C C . ILE A 1 88 ? -24.502 -22.724 6.578 1.00 91.06 88 ILE A C 1
ATOM 753 O O . ILE A 1 88 ? -25.642 -22.807 7.031 1.00 91.06 88 ILE A O 1
ATOM 757 N N . ASN A 1 89 ? -24.176 -23.200 5.374 1.00 88.75 89 ASN A N 1
ATOM 758 C CA . ASN A 1 89 ? -25.059 -23.953 4.496 1.00 88.75 89 ASN A CA 1
ATOM 759 C C . ASN A 1 89 ? -24.278 -25.139 3.911 1.00 88.75 89 ASN A C 1
ATOM 761 O O . ASN A 1 89 ? -23.273 -24.941 3.230 1.00 88.75 89 ASN A O 1
ATOM 765 N N . LEU A 1 90 ? -24.728 -26.370 4.151 1.00 85.81 90 LEU A N 1
ATOM 766 C CA . LEU A 1 90 ? -24.042 -27.588 3.699 1.00 85.81 90 LEU A CA 1
ATOM 767 C C . LEU A 1 90 ? -24.079 -27.785 2.174 1.00 85.81 90 LEU A C 1
ATOM 769 O O . LEU A 1 90 ? -23.307 -28.579 1.639 1.00 85.81 90 LEU A O 1
ATOM 773 N N . LEU A 1 91 ? -24.955 -27.065 1.468 1.00 83.56 91 LEU A N 1
ATOM 774 C CA . LEU A 1 91 ? -25.107 -27.097 0.012 1.00 83.56 91 LEU A CA 1
ATOM 775 C C . LEU A 1 91 ? -24.365 -25.954 -0.703 1.00 83.56 91 LEU A C 1
ATOM 777 O O . LEU A 1 91 ? -24.274 -25.976 -1.931 1.00 83.56 91 LEU A O 1
ATOM 781 N N . GLN A 1 92 ? -23.858 -24.951 0.025 1.00 75.38 92 GLN A N 1
ATOM 782 C CA . GLN A 1 92 ? -23.140 -23.806 -0.544 1.00 75.38 92 GLN A CA 1
ATOM 783 C C . GLN A 1 92 ? -21.753 -23.656 0.081 1.00 75.38 92 GLN A C 1
ATOM 785 O O . GLN A 1 92 ? -21.606 -23.456 1.284 1.00 75.38 92 GLN A O 1
ATOM 790 N N . GLU A 1 93 ? -20.716 -23.694 -0.753 1.00 71.06 93 GLU A N 1
ATOM 791 C CA . GLU A 1 93 ? -19.350 -23.446 -0.298 1.00 71.06 93 GLU A CA 1
ATOM 792 C C . GLU A 1 93 ? -19.108 -21.954 -0.013 1.00 71.06 93 GLU A C 1
ATOM 794 O O . GLU A 1 93 ? -19.587 -21.078 -0.735 1.00 71.06 93 GLU A O 1
ATOM 799 N N . GLY A 1 94 ? -18.305 -21.668 1.019 1.00 74.50 94 GLY A N 1
ATOM 800 C CA . GLY A 1 94 ? -17.630 -20.376 1.191 1.00 74.50 94 GLY A CA 1
ATOM 801 C C . GLY A 1 94 ? -17.938 -19.607 2.477 1.00 74.50 94 GLY A C 1
ATOM 802 O O . GLY A 1 94 ? -17.071 -18.872 2.936 1.00 74.50 94 GLY A O 1
ATOM 803 N N . LYS A 1 95 ? -19.112 -19.781 3.096 1.00 87.38 95 LYS A N 1
ATOM 804 C CA . LYS A 1 95 ? -19.466 -19.103 4.359 1.00 87.38 95 LYS A CA 1
ATOM 805 C C . LYS A 1 95 ? -19.444 -20.081 5.529 1.00 87.38 95 LYS A C 1
ATOM 807 O O . LYS A 1 95 ? -20.069 -21.138 5.450 1.00 87.38 95 LYS A O 1
ATOM 812 N N . VAL A 1 96 ? -18.755 -19.729 6.612 1.00 91.19 96 VAL A N 1
ATOM 813 C CA . VAL A 1 96 ? -18.573 -20.587 7.793 1.00 91.19 96 VAL A CA 1
ATOM 814 C C . VAL A 1 96 ? -18.928 -19.857 9.086 1.00 91.19 96 VAL A C 1
ATOM 816 O O . VAL A 1 96 ? -18.847 -18.637 9.151 1.00 91.19 96 VAL A O 1
ATOM 819 N N . VAL A 1 97 ? -19.302 -20.622 10.108 1.00 93.81 97 VAL A N 1
ATOM 820 C CA . VAL A 1 97 ? -19.494 -20.176 11.491 1.00 93.81 97 VAL A CA 1
ATOM 821 C C . VAL A 1 97 ? -18.502 -20.906 12.393 1.00 93.81 97 VAL A C 1
ATOM 823 O O . VAL A 1 97 ? -18.193 -22.085 12.167 1.00 93.81 97 VAL A O 1
ATOM 826 N N . TYR A 1 98 ? -17.974 -20.209 13.398 1.00 94.19 98 TYR A N 1
ATOM 827 C CA . TYR A 1 98 ? -17.018 -20.804 14.322 1.00 94.19 98 TYR A CA 1
ATOM 828 C C . TYR A 1 98 ? -17.727 -21.757 15.286 1.00 94.19 98 TYR A C 1
ATOM 830 O O . TYR A 1 98 ? -18.826 -21.485 15.773 1.00 94.19 98 TYR A O 1
ATOM 838 N N . THR A 1 99 ? -17.085 -22.877 15.605 1.00 93.75 99 THR A N 1
ATOM 839 C CA . THR A 1 99 ? -17.573 -23.832 16.593 1.00 93.75 99 THR A CA 1
ATOM 840 C C . THR A 1 99 ? -16.493 -24.247 17.579 1.00 93.75 99 THR A C 1
ATOM 842 O O . THR A 1 99 ? -15.339 -24.495 17.226 1.00 93.75 99 THR A O 1
ATOM 845 N N . LYS A 1 100 ? -16.900 -24.364 18.841 1.00 92.31 100 LYS A N 1
ATOM 846 C CA . LYS A 1 100 ? -16.097 -24.913 19.932 1.00 92.31 100 LYS A CA 1
ATOM 847 C C . LYS A 1 100 ? -17.036 -25.522 20.965 1.00 92.31 100 LYS A C 1
ATOM 849 O O . LYS A 1 100 ? -18.089 -24.959 21.240 1.00 92.31 100 LYS A O 1
ATOM 854 N N . ASP A 1 101 ? -16.698 -26.703 21.476 1.00 91.94 101 ASP A N 1
ATOM 855 C CA . ASP A 1 101 ? -17.473 -27.410 22.509 1.00 91.94 101 ASP A CA 1
ATOM 856 C C . ASP A 1 101 ? -18.976 -27.553 22.187 1.00 91.94 101 ASP A C 1
ATOM 858 O O . ASP A 1 101 ? -19.839 -27.345 23.037 1.00 91.94 101 ASP A O 1
ATOM 862 N N . LYS A 1 102 ? -19.294 -27.892 20.925 1.00 91.06 102 LYS A N 1
ATOM 863 C CA . LYS A 1 102 ? -20.674 -28.022 20.402 1.00 91.06 102 LYS A CA 1
ATOM 864 C C . LYS A 1 102 ? -21.526 -26.755 20.563 1.00 91.06 102 LYS A C 1
ATOM 866 O O . LYS A 1 102 ? -22.756 -26.818 20.615 1.00 91.06 102 LYS A O 1
ATOM 871 N N . LYS A 1 103 ? -20.866 -25.603 20.572 1.00 94.81 103 LYS A N 1
ATOM 872 C CA . LYS A 1 103 ? -21.473 -24.277 20.506 1.00 94.81 103 LYS A CA 1
ATOM 873 C C . LYS A 1 103 ? -21.049 -23.586 19.219 1.00 94.81 103 LYS A C 1
ATOM 875 O O . LYS A 1 103 ? -19.983 -23.881 18.673 1.00 94.81 103 LYS A O 1
ATOM 880 N N . LEU A 1 104 ? -21.914 -22.712 18.733 1.00 95.38 104 LEU A N 1
ATOM 881 C CA . LEU A 1 104 ? -21.706 -21.830 17.596 1.00 95.38 104 LEU A CA 1
ATOM 882 C C . LEU A 1 104 ? -21.384 -20.446 18.136 1.00 95.38 104 LEU A C 1
ATOM 884 O O . LEU A 1 104 ? -22.090 -19.961 19.023 1.00 95.38 104 LEU A O 1
ATOM 888 N N . PHE A 1 105 ? -20.342 -19.836 17.587 1.00 96.44 105 PHE A N 1
ATOM 889 C CA . PHE A 1 105 ? -19.937 -18.472 17.886 1.00 96.44 105 PHE A CA 1
ATOM 890 C C . PHE A 1 105 ? -20.023 -17.652 16.607 1.00 96.44 105 PHE A C 1
ATOM 892 O O . PHE A 1 105 ? -19.494 -18.061 15.571 1.00 96.44 105 PHE A O 1
ATOM 899 N N . PHE A 1 106 ? -20.728 -16.532 16.689 1.00 95.56 106 PHE A N 1
ATOM 900 C CA . PHE A 1 106 ? -20.980 -15.636 15.567 1.00 95.56 106 PHE A CA 1
ATOM 901 C C . PHE A 1 106 ? -21.073 -14.193 16.058 1.00 95.56 106 PHE A C 1
ATOM 903 O O . PHE A 1 106 ? -21.366 -13.927 17.228 1.00 95.56 106 PHE A O 1
ATOM 910 N N . GLU A 1 107 ? -20.798 -13.272 15.151 1.00 95.81 107 GLU A N 1
ATOM 911 C CA . GLU A 1 107 ? -20.613 -11.848 15.400 1.00 95.81 107 GLU A CA 1
ATOM 912 C C . GLU A 1 107 ? -21.783 -11.047 14.819 1.00 95.81 107 GLU A C 1
ATOM 914 O O . GLU A 1 107 ? -22.349 -11.392 13.782 1.00 95.81 107 GLU A O 1
ATOM 919 N N . ALA A 1 108 ? -22.170 -9.959 15.484 1.00 95.62 108 ALA A N 1
ATOM 920 C CA . ALA A 1 108 ? -23.196 -9.053 14.993 1.00 95.62 108 ALA A CA 1
ATOM 921 C C . ALA A 1 108 ? -22.813 -8.536 13.599 1.00 95.62 108 ALA A C 1
ATOM 923 O O . ALA A 1 108 ? -21.730 -7.989 13.411 1.00 95.62 108 ALA A O 1
ATOM 924 N N . GLY A 1 109 ? -23.717 -8.688 12.630 1.00 92.19 109 GLY A N 1
ATOM 925 C CA . GLY A 1 109 ? -23.480 -8.299 11.237 1.00 92.19 109 GLY A CA 1
ATOM 926 C C . GLY A 1 109 ? -22.778 -9.355 10.377 1.00 92.19 109 GLY A C 1
ATOM 927 O O . GLY A 1 109 ? -22.663 -9.145 9.171 1.00 92.19 109 GLY A O 1
ATOM 928 N N . ASP A 1 110 ? -22.351 -10.492 10.939 1.00 92.12 110 ASP A N 1
ATOM 929 C CA . ASP A 1 110 ? -21.791 -11.585 10.143 1.00 92.12 110 ASP A CA 1
ATOM 930 C C . ASP A 1 110 ? -22.870 -12.395 9.398 1.00 92.12 110 ASP A C 1
ATOM 932 O O . ASP A 1 110 ? -24.077 -12.262 9.614 1.00 92.12 110 ASP A O 1
ATOM 936 N N . SER A 1 111 ? -22.433 -13.277 8.496 1.00 92.50 111 SER A N 1
ATOM 937 C CA . SER A 1 111 ? -23.356 -14.063 7.669 1.00 92.50 111 SER A CA 1
ATOM 938 C C . SER A 1 111 ? -24.226 -15.052 8.449 1.00 92.50 111 SER A C 1
ATOM 940 O O . SER A 1 111 ? -25.286 -15.425 7.950 1.00 92.50 111 SER A O 1
ATOM 942 N N . PHE A 1 112 ? -23.784 -15.533 9.615 1.00 93.38 112 PHE A N 1
ATOM 943 C CA . PHE A 1 112 ? -24.593 -16.444 10.423 1.00 93.38 112 PHE A CA 1
ATOM 944 C C . PHE A 1 112 ? -25.637 -15.647 11.197 1.00 93.38 112 PHE A C 1
ATOM 946 O O . PHE A 1 112 ? -26.815 -15.999 11.161 1.00 93.38 112 PHE A O 1
ATOM 953 N N . TRP A 1 113 ? -25.223 -14.535 11.808 1.00 95.25 113 TRP A N 1
ATOM 954 C CA . TRP A 1 113 ? -26.085 -13.561 12.457 1.00 95.25 113 TRP A CA 1
ATOM 955 C C . TRP A 1 113 ? -27.224 -13.153 11.535 1.00 95.25 113 TRP A C 1
ATOM 957 O O . TRP A 1 113 ? -28.365 -13.242 11.960 1.00 95.25 113 TRP A O 1
ATOM 967 N N . GLU A 1 114 ? -26.966 -12.819 10.265 1.00 93.62 114 GLU A N 1
ATOM 968 C CA . GLU A 1 114 ? -28.017 -12.442 9.303 1.00 93.62 114 GLU A CA 1
ATOM 969 C C . GLU A 1 114 ? -29.150 -13.471 9.186 1.00 93.62 114 GLU A C 1
ATOM 971 O O . GLU A 1 114 ? -30.313 -13.095 9.043 1.00 93.62 114 GLU A O 1
ATOM 976 N N . ILE A 1 115 ? -28.827 -14.762 9.269 1.00 91.81 115 ILE A N 1
ATOM 977 C CA . ILE A 1 115 ? -29.797 -15.854 9.116 1.00 91.81 115 ILE A CA 1
ATOM 978 C C . ILE A 1 115 ? -30.664 -16.006 10.363 1.00 91.81 115 ILE A C 1
ATOM 980 O O . ILE A 1 115 ? -31.859 -16.284 10.266 1.00 91.81 115 ILE A O 1
ATOM 984 N N . ILE A 1 116 ? -30.066 -15.848 11.541 1.00 92.19 116 ILE A N 1
ATOM 985 C CA . ILE A 1 116 ? -30.748 -16.076 12.821 1.00 92.19 116 ILE A CA 1
ATOM 986 C C . ILE A 1 116 ? -31.189 -14.785 13.508 1.00 92.19 116 ILE A C 1
ATOM 988 O O . ILE A 1 116 ? -31.821 -14.840 14.559 1.00 92.19 116 ILE A O 1
ATOM 992 N N . ARG A 1 117 ? -30.885 -13.626 12.921 1.00 93.31 117 ARG A N 1
ATOM 993 C CA . ARG A 1 117 ? -31.127 -12.294 13.475 1.00 93.31 117 ARG A CA 1
ATOM 994 C C . ARG A 1 117 ? -32.552 -12.121 13.963 1.00 93.31 117 ARG A C 1
ATOM 996 O O . ARG A 1 117 ? -32.766 -11.635 15.065 1.00 93.31 117 ARG A O 1
ATOM 1003 N N . ASP A 1 118 ? -33.530 -12.558 13.178 1.00 92.44 118 ASP A N 1
ATOM 1004 C CA . ASP A 1 118 ? -34.947 -12.382 13.504 1.00 92.44 118 ASP A CA 1
ATOM 1005 C C . ASP A 1 118 ? -35.380 -13.205 14.742 1.00 92.44 118 ASP A C 1
ATOM 1007 O O . ASP A 1 118 ? -36.452 -12.970 15.301 1.00 92.44 118 ASP A O 1
ATOM 1011 N N . GLN A 1 119 ? -34.532 -14.135 15.202 1.00 90.19 119 GLN A N 1
ATOM 1012 C CA . GLN A 1 119 ? -34.690 -14.913 16.437 1.00 90.19 119 GLN A CA 1
ATOM 1013 C C . GLN A 1 119 ? -34.012 -14.249 17.653 1.00 90.19 119 GLN A C 1
ATOM 1015 O O . GLN A 1 119 ? -34.258 -14.659 18.788 1.00 90.19 119 GLN A O 1
ATOM 1020 N N . LEU A 1 120 ? -33.167 -13.234 17.440 1.00 90.50 120 LEU A N 1
ATOM 1021 C CA . LEU A 1 120 ? -32.498 -12.470 18.497 1.00 90.50 120 LEU A CA 1
ATOM 1022 C C . LEU A 1 120 ? -33.430 -11.392 19.087 1.00 90.50 120 LEU A C 1
ATOM 1024 O O . LEU A 1 120 ? -34.419 -11.009 18.449 1.00 90.50 120 LEU A O 1
ATOM 1028 N N . PRO A 1 121 ? -33.143 -10.861 20.295 1.00 90.75 121 PRO A N 1
ATOM 1029 C CA . PRO A 1 121 ? -33.890 -9.739 20.866 1.00 90.75 121 PRO A CA 1
ATOM 1030 C C . PRO A 1 121 ? -33.966 -8.546 19.905 1.00 90.75 121 PRO A C 1
ATOM 1032 O O . PRO A 1 121 ? -33.000 -8.247 19.216 1.00 90.75 121 PRO A O 1
ATOM 1035 N N . LYS A 1 122 ? -35.078 -7.795 19.888 1.00 90.06 122 LYS A N 1
ATOM 1036 C CA . LYS A 1 122 ? -35.280 -6.682 18.929 1.00 90.06 122 LYS A CA 1
ATOM 1037 C C . LYS A 1 122 ? -34.146 -5.643 18.899 1.00 90.06 122 LYS A C 1
ATOM 1039 O O . LYS A 1 122 ? -33.861 -5.100 17.838 1.00 90.06 122 LYS A O 1
ATOM 1044 N N . ALA A 1 123 ? -33.505 -5.365 20.036 1.00 86.38 123 ALA A N 1
ATOM 1045 C CA . ALA A 1 123 ? -32.362 -4.444 20.117 1.00 86.38 123 ALA A CA 1
ATOM 1046 C C . ALA A 1 123 ? -31.110 -4.964 19.370 1.00 86.38 123 ALA A C 1
ATOM 1048 O O . ALA A 1 123 ? -30.277 -4.186 18.897 1.00 86.38 123 ALA A O 1
ATOM 1049 N N . ASP A 1 124 ? -31.028 -6.279 19.196 1.00 91.38 124 ASP A N 1
ATOM 1050 C CA . ASP A 1 124 ? -29.922 -7.007 18.578 1.00 91.38 124 ASP A CA 1
ATOM 1051 C C . ASP A 1 124 ? -30.171 -7.318 17.103 1.00 91.38 124 ASP A C 1
ATOM 1053 O O . ASP A 1 124 ? -29.326 -7.916 16.452 1.00 91.38 124 ASP A O 1
ATOM 1057 N N . GLN A 1 125 ? -31.315 -6.887 16.561 1.00 94.12 125 GLN A N 1
ATOM 1058 C CA . GLN A 1 125 ? -31.680 -7.070 15.153 1.00 94.12 125 GLN A CA 1
ATOM 1059 C C . GLN A 1 125 ? -31.205 -5.922 14.253 1.00 94.12 125 GLN A C 1
ATOM 1061 O O . GLN A 1 125 ? -31.260 -6.024 13.029 1.00 94.12 125 GLN A O 1
ATOM 1066 N N . LYS A 1 126 ? -30.764 -4.797 14.824 1.00 93.62 126 LYS A N 1
ATOM 1067 C CA . LYS A 1 126 ? -30.212 -3.691 14.033 1.00 93.62 126 LYS A CA 1
ATOM 1068 C C . LYS A 1 126 ? -28.779 -4.043 13.630 1.00 93.62 126 LYS A C 1
ATOM 1070 O O . LYS A 1 126 ? -27.989 -4.397 14.502 1.00 93.62 126 LYS A O 1
ATOM 1075 N N . TYR A 1 127 ? -28.448 -3.909 12.344 1.00 94.12 127 TYR A N 1
ATOM 1076 C CA . TYR A 1 127 ? -27.062 -4.036 11.887 1.00 94.12 127 TYR A CA 1
ATOM 1077 C C . TYR A 1 127 ? -26.153 -3.061 12.638 1.00 94.12 127 TYR A C 1
ATOM 1079 O O . TYR A 1 127 ? -26.584 -1.926 12.888 1.00 94.12 127 TYR A O 1
ATOM 1087 N N . PRO A 1 128 ? -24.920 -3.481 12.965 1.00 94.81 128 PRO A N 1
ATOM 1088 C CA . PRO A 1 128 ? -23.896 -2.548 13.389 1.00 94.81 128 PRO A CA 1
ATOM 1089 C C . PRO A 1 128 ? -23.670 -1.465 12.334 1.00 94.81 128 PRO A C 1
ATOM 1091 O O . PRO A 1 128 ? -23.715 -1.730 11.129 1.00 94.81 128 PRO A O 1
ATOM 1094 N N . GLU A 1 129 ? -23.460 -0.236 12.784 1.00 94.94 129 GLU A N 1
ATOM 1095 C CA . GLU A 1 129 ? -23.193 0.884 11.887 1.00 94.94 129 GLU A CA 1
ATOM 1096 C C . GLU A 1 129 ? -21.759 0.822 11.344 1.00 94.94 129 GLU A C 1
ATOM 1098 O O . GLU A 1 129 ? -20.808 0.556 12.078 1.00 94.94 129 GLU A O 1
ATOM 1103 N N . LEU A 1 130 ? -21.593 1.076 10.043 1.00 93.50 130 LEU A N 1
ATOM 1104 C CA . LEU A 1 130 ? -20.276 1.257 9.435 1.00 93.50 130 LEU A CA 1
ATOM 1105 C C . LEU A 1 130 ? -19.795 2.674 9.738 1.00 93.50 130 LEU A C 1
ATOM 1107 O O . LEU A 1 130 ? -20.386 3.646 9.266 1.00 93.50 130 LEU A O 1
ATOM 1111 N N . ILE A 1 131 ? -18.727 2.778 10.521 1.00 94.31 131 ILE A N 1
ATOM 1112 C CA . ILE A 1 131 ? -18.176 4.049 10.985 1.00 94.31 131 ILE A CA 1
ATOM 1113 C C . ILE A 1 131 ? -16.768 4.187 10.401 1.00 94.31 131 ILE A C 1
ATOM 1115 O O . ILE A 1 131 ? -15.978 3.256 10.555 1.00 94.31 131 ILE A O 1
ATOM 1119 N N . PRO A 1 132 ? -16.425 5.328 9.775 1.00 92.94 132 PRO A N 1
ATOM 1120 C CA . PRO A 1 132 ? -15.073 5.563 9.286 1.00 92.94 132 PRO A CA 1
ATOM 1121 C C . PRO A 1 132 ? -14.029 5.410 10.395 1.00 92.94 132 PRO A C 1
ATOM 1123 O O . PRO A 1 132 ? -14.209 5.932 11.501 1.00 92.94 132 PRO A O 1
ATOM 1126 N N . MET A 1 133 ? -12.907 4.766 10.097 1.00 93.00 133 MET A N 1
ATOM 1127 C CA . MET A 1 133 ? -11.853 4.489 11.065 1.00 93.00 133 MET A CA 1
ATOM 1128 C C . MET A 1 133 ? -11.290 5.763 11.683 1.00 93.00 133 MET A C 1
ATOM 1130 O O . MET A 1 133 ? -11.054 5.783 12.883 1.00 93.00 133 MET A O 1
ATOM 1134 N N . THR A 1 134 ? -11.186 6.872 10.947 1.00 93.75 134 THR A N 1
ATOM 1135 C CA . THR A 1 134 ? -10.824 8.190 11.514 1.00 93.75 134 THR A CA 1
ATOM 1136 C C . THR A 1 134 ? -11.746 8.619 12.664 1.00 93.75 134 THR A C 1
ATOM 1138 O O . THR A 1 134 ? -11.290 9.154 13.675 1.00 93.75 134 THR A O 1
ATOM 1141 N N . THR A 1 135 ? -13.046 8.332 12.569 1.00 96.00 135 THR A N 1
ATOM 1142 C CA . THR A 1 135 ? -14.001 8.575 13.659 1.00 96.00 135 THR A CA 1
ATOM 1143 C C . THR A 1 135 ? -13.763 7.629 14.838 1.00 96.00 135 THR A C 1
ATOM 1145 O O . THR A 1 135 ? -13.743 8.086 15.982 1.00 96.00 135 THR A O 1
ATOM 1148 N N . ILE A 1 136 ? -13.535 6.337 14.576 1.00 96.81 136 ILE A N 1
ATOM 1149 C CA . ILE A 1 136 ? -13.230 5.333 15.610 1.00 96.81 136 ILE A CA 1
ATOM 1150 C C . ILE A 1 136 ? -11.936 5.679 16.357 1.00 96.81 136 ILE A C 1
ATOM 1152 O O . ILE A 1 136 ? -11.915 5.669 17.590 1.00 96.81 136 ILE A O 1
ATOM 1156 N N . PHE A 1 137 ? -10.884 6.060 15.627 1.00 96.62 137 PHE A N 1
ATOM 1157 C CA . PHE A 1 137 ? -9.597 6.451 16.188 1.00 96.62 137 PHE A CA 1
ATOM 1158 C C . PHE A 1 137 ? -9.759 7.599 17.177 1.00 96.62 137 PHE A C 1
ATOM 1160 O O . PHE A 1 137 ? -9.375 7.464 18.340 1.00 96.62 137 PHE A O 1
ATOM 1167 N N . TYR A 1 138 ? -10.403 8.690 16.750 1.00 97.94 138 TYR A N 1
ATOM 1168 C CA . TYR A 1 138 ? -10.676 9.822 17.630 1.00 97.94 138 TYR A CA 1
ATOM 1169 C C . TYR A 1 138 ? -11.508 9.420 18.850 1.00 97.94 138 TYR A C 1
ATOM 1171 O O . TYR A 1 138 ? -11.182 9.792 19.978 1.00 97.94 138 TYR A O 1
ATOM 1179 N N . ARG A 1 139 ? -12.571 8.636 18.638 1.00 97.94 139 ARG A N 1
ATOM 1180 C CA . ARG A 1 139 ? -13.492 8.263 19.710 1.00 97.94 139 ARG A CA 1
ATOM 1181 C C . ARG A 1 139 ? -12.793 7.481 20.820 1.00 97.94 139 ARG A C 1
ATOM 1183 O O . ARG A 1 139 ? -13.032 7.743 21.997 1.00 97.94 139 ARG A O 1
ATOM 1190 N N . LEU A 1 140 ? -11.893 6.568 20.464 1.00 98.50 140 LEU A N 1
ATOM 1191 C CA . LEU A 1 140 ? -11.128 5.793 21.441 1.00 98.50 140 LEU A CA 1
ATOM 1192 C C . LEU A 1 140 ? -10.058 6.624 22.155 1.00 98.50 140 LEU A C 1
ATOM 1194 O O . LEU A 1 140 ? -9.833 6.401 23.343 1.00 98.50 140 LEU A O 1
ATOM 1198 N N . LEU A 1 141 ? -9.474 7.638 21.504 1.00 98.50 141 LEU A N 1
ATOM 1199 C CA . LEU A 1 141 ? -8.617 8.616 22.188 1.00 98.50 141 LEU A CA 1
ATOM 1200 C C . LEU A 1 141 ? -9.393 9.389 23.267 1.00 98.50 141 LEU A C 1
ATOM 1202 O O . LEU A 1 141 ? -8.884 9.583 24.374 1.00 98.50 141 LEU A O 1
ATOM 1206 N N . GLU A 1 142 ? -10.633 9.802 22.984 1.00 97.88 142 GLU A N 1
ATOM 1207 C CA . GLU A 1 142 ? -11.486 10.476 23.970 1.00 97.88 142 GLU A CA 1
ATOM 1208 C C . GLU A 1 142 ? -11.828 9.571 25.158 1.00 97.88 142 GLU A C 1
ATOM 1210 O O . GLU A 1 142 ? -11.670 9.987 26.309 1.00 97.88 142 GLU A O 1
ATOM 1215 N N . ILE A 1 143 ? -12.259 8.332 24.891 1.00 98.25 143 ILE A N 1
ATOM 1216 C CA . ILE A 1 143 ? -12.583 7.348 25.935 1.00 98.25 143 ILE A CA 1
ATOM 1217 C C . ILE A 1 143 ? -11.343 7.074 26.796 1.00 98.25 143 ILE A C 1
ATOM 1219 O O . ILE A 1 143 ? -11.406 7.146 28.025 1.00 98.25 143 ILE A O 1
ATOM 1223 N N . ALA A 1 144 ? -10.187 6.847 26.169 1.00 98.19 144 ALA A N 1
ATOM 1224 C CA . ALA A 1 144 ? -8.940 6.598 26.881 1.00 98.19 144 ALA A CA 1
ATOM 1225 C C . ALA A 1 144 ? -8.510 7.795 27.736 1.00 98.19 144 ALA A C 1
ATOM 1227 O O . ALA A 1 144 ? -8.038 7.615 28.860 1.00 98.19 144 ALA A O 1
ATOM 1228 N N . LYS A 1 145 ? -8.725 9.028 27.255 1.00 97.44 145 LYS A N 1
ATOM 1229 C CA . LYS A 1 145 ? -8.466 10.250 28.030 1.00 97.44 145 LYS A CA 1
ATOM 1230 C C . LYS A 1 145 ? -9.374 10.354 29.251 1.00 97.44 145 LYS A C 1
ATOM 1232 O O . LYS A 1 145 ? -8.880 10.676 30.332 1.00 97.44 145 LYS A O 1
ATOM 1237 N N . GLN A 1 146 ? -10.663 10.041 29.114 1.00 96.75 146 GLN A N 1
ATOM 1238 C CA . GLN A 1 146 ? -11.612 10.015 30.236 1.00 96.75 146 GLN A CA 1
ATOM 1239 C C . GLN A 1 146 ? -11.202 8.986 31.298 1.00 96.75 146 GLN A C 1
ATOM 1241 O O . GLN A 1 146 ? -11.213 9.291 32.491 1.00 96.75 146 GLN A O 1
ATOM 1246 N N . GLN A 1 147 ? -10.743 7.812 30.862 1.00 97.38 147 GLN A N 1
ATOM 1247 C CA . GLN A 1 147 ? -10.241 6.746 31.736 1.00 97.38 147 GLN A CA 1
ATOM 1248 C C . GLN A 1 147 ? -8.784 6.950 32.194 1.00 97.38 147 GLN A C 1
ATOM 1250 O O . GLN A 1 147 ? -8.255 6.145 32.956 1.00 97.38 147 GLN A O 1
ATOM 1255 N N . LYS A 1 148 ? -8.121 8.036 31.767 1.00 96.75 148 LYS A N 1
ATOM 1256 C CA . LYS A 1 148 ? -6.709 8.355 32.062 1.00 96.75 148 LYS A CA 1
ATOM 1257 C C . LYS A 1 148 ? -5.720 7.259 31.628 1.00 96.75 148 LYS A C 1
ATOM 1259 O O . LYS A 1 148 ? -4.632 7.151 32.199 1.00 96.75 148 LYS A O 1
ATOM 1264 N N . ASN A 1 149 ? -6.058 6.483 30.598 1.00 97.31 149 ASN A N 1
ATOM 1265 C CA . ASN A 1 149 ? -5.215 5.415 30.067 1.00 97.31 149 ASN A CA 1
ATOM 1266 C C . ASN A 1 149 ? -4.157 5.974 29.097 1.00 97.31 149 ASN A C 1
ATOM 1268 O O . ASN A 1 149 ? -4.326 5.985 27.879 1.00 97.31 149 ASN A O 1
ATOM 1272 N N . LYS A 1 150 ? -3.057 6.480 29.664 1.00 97.00 150 LYS A N 1
ATOM 1273 C CA . LYS A 1 150 ? -1.977 7.144 28.914 1.00 97.00 150 LYS A CA 1
ATOM 1274 C C . LYS A 1 150 ? -1.269 6.226 27.915 1.00 97.00 150 LYS A C 1
ATOM 1276 O O . LYS A 1 150 ? -0.982 6.668 26.807 1.00 97.00 150 LYS A O 1
ATOM 1281 N N . LEU A 1 151 ? -0.998 4.975 28.297 1.00 96.06 151 LEU A N 1
ATOM 1282 C CA . LEU A 1 151 ? -0.319 4.019 27.417 1.00 96.06 151 LEU A CA 1
ATOM 1283 C C . LEU A 1 151 ? -1.191 3.665 26.213 1.00 96.06 151 LEU A C 1
ATOM 1285 O O . LEU A 1 151 ? -0.697 3.678 25.091 1.00 96.06 151 LEU A O 1
ATOM 1289 N N . PHE A 1 152 ? -2.497 3.456 26.415 1.00 97.62 152 PHE A N 1
ATOM 1290 C CA . PHE A 1 152 ? -3.408 3.250 25.292 1.00 97.62 152 PHE A CA 1
ATOM 1291 C C . PHE A 1 152 ? -3.429 4.459 24.352 1.00 97.62 152 PHE A C 1
ATOM 1293 O O . PHE A 1 152 ? -3.311 4.277 23.150 1.00 97.62 152 PHE A O 1
ATOM 1300 N N . ILE A 1 153 ? -3.510 5.692 24.875 1.00 98.44 153 ILE A N 1
ATOM 1301 C CA . ILE A 1 153 ? -3.469 6.909 24.040 1.00 98.44 153 ILE A CA 1
ATOM 1302 C C . ILE A 1 153 ? -2.220 6.928 23.152 1.00 98.44 153 ILE A C 1
ATOM 1304 O O . ILE A 1 153 ? -2.336 7.174 21.954 1.00 98.44 153 ILE A O 1
ATOM 1308 N N . LYS A 1 154 ? -1.043 6.657 23.730 1.00 97.00 154 LYS A N 1
ATOM 1309 C CA . LYS A 1 154 ? 0.224 6.599 22.993 1.00 97.00 154 LYS A CA 1
ATOM 1310 C C . LYS A 1 154 ? 0.173 5.540 21.887 1.00 97.00 154 LYS A C 1
ATOM 1312 O O . LYS A 1 154 ? 0.364 5.881 20.724 1.00 97.00 154 LYS A O 1
ATOM 1317 N N . ARG A 1 155 ? -0.106 4.284 22.251 1.00 97.38 155 ARG A N 1
ATOM 1318 C CA . ARG A 1 155 ? -0.096 3.132 21.332 1.00 97.38 155 ARG A CA 1
ATOM 1319 C C . ARG A 1 155 ? -1.145 3.273 20.228 1.00 97.38 155 ARG A C 1
ATOM 1321 O O . ARG A 1 155 ? -0.865 2.999 19.068 1.00 97.38 155 ARG A O 1
ATOM 1328 N N . TRP A 1 156 ? -2.337 3.755 20.571 1.00 97.81 156 TRP A N 1
ATOM 1329 C CA . TRP A 1 156 ? -3.437 3.952 19.629 1.00 97.81 156 TRP A CA 1
ATOM 1330 C C . TRP A 1 156 ? -3.170 5.101 18.653 1.00 97.81 156 TRP A C 1
ATOM 1332 O O . TRP A 1 156 ? -3.484 4.992 17.470 1.00 97.81 156 TRP A O 1
ATOM 1342 N N . TYR A 1 157 ? -2.542 6.185 19.122 1.00 98.06 157 TYR A N 1
ATOM 1343 C CA . TYR A 1 157 ? -2.094 7.255 18.235 1.00 98.06 157 TYR A CA 1
ATOM 1344 C C . TYR A 1 157 ? -0.954 6.795 17.314 1.00 98.06 157 TYR A C 1
ATOM 1346 O O . TYR A 1 157 ? -0.977 7.115 16.131 1.00 98.06 157 TYR A O 1
ATOM 1354 N N . ALA A 1 158 ? 0.001 6.007 17.820 1.00 96.25 158 ALA A N 1
ATOM 1355 C CA . ALA A 1 158 ? 1.041 5.392 16.993 1.00 96.25 158 ALA A CA 1
ATOM 1356 C C . ALA A 1 158 ? 0.439 4.484 15.909 1.00 96.25 158 ALA A C 1
ATOM 1358 O O . ALA A 1 158 ? 0.721 4.693 14.735 1.00 96.25 158 ALA A O 1
ATOM 1359 N N . THR A 1 159 ? -0.497 3.603 16.289 1.00 95.56 159 THR A N 1
ATOM 1360 C CA . THR A 1 159 ? -1.233 2.730 15.355 1.00 95.56 159 THR A CA 1
ATOM 1361 C C . THR A 1 159 ? -1.892 3.552 14.247 1.00 95.56 159 THR A C 1
ATOM 1363 O O . THR A 1 159 ? -1.744 3.240 13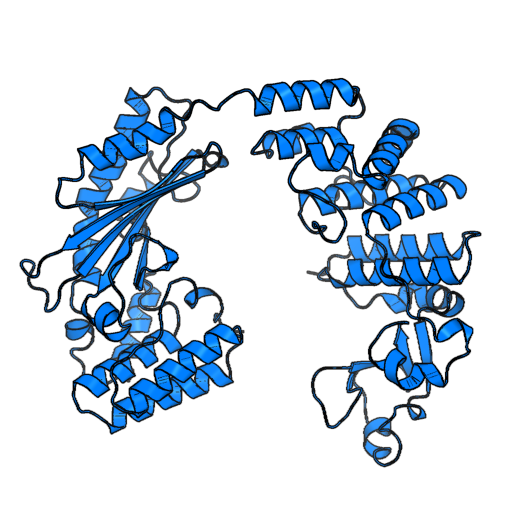.074 1.00 95.56 159 THR A O 1
ATOM 1366 N N . PHE A 1 160 ? -2.574 4.648 14.602 1.00 96.19 160 PHE A N 1
ATOM 1367 C CA . PHE A 1 160 ? -3.195 5.544 13.625 1.00 96.19 160 PHE A CA 1
ATOM 1368 C C . PHE A 1 160 ? -2.189 6.117 12.619 1.00 96.19 160 PHE A C 1
ATOM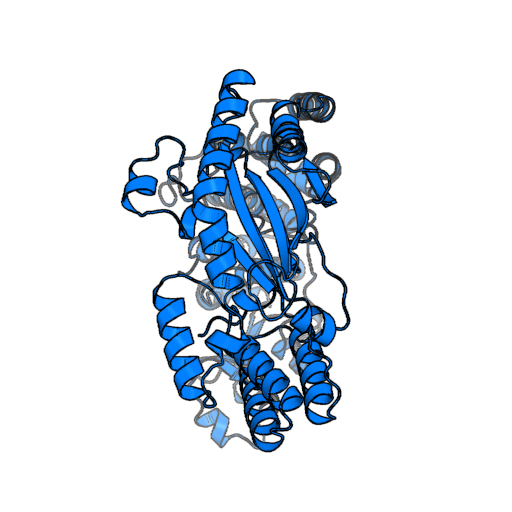 1370 O O . PHE A 1 160 ? -2.476 6.168 11.424 1.00 96.19 160 PHE A O 1
ATOM 1377 N N . VAL A 1 161 ? -1.027 6.572 13.097 1.00 95.25 161 VAL A N 1
ATOM 1378 C CA . VAL A 1 161 ? 0.011 7.140 12.232 1.00 95.25 161 VAL A CA 1
ATOM 1379 C C . VAL A 1 161 ? 0.604 6.062 11.329 1.00 95.25 161 VAL A C 1
ATOM 1381 O O . VAL A 1 161 ? 0.637 6.267 10.117 1.00 95.25 161 VAL A O 1
ATOM 1384 N N . SER A 1 162 ? 1.025 4.925 11.886 1.00 90.75 162 SER A N 1
ATOM 1385 C CA . SER A 1 162 ? 1.636 3.834 11.119 1.00 90.75 162 SER A CA 1
ATOM 1386 C C . SER A 1 162 ? 0.676 3.284 10.063 1.00 90.75 162 SER A C 1
ATOM 1388 O O . SER A 1 162 ? 1.049 3.225 8.899 1.00 90.75 162 SER A O 1
ATOM 1390 N N . SER A 1 163 ? -0.596 3.041 10.397 1.00 88.75 163 SER A N 1
ATOM 1391 C CA . SER A 1 163 ? -1.593 2.565 9.423 1.00 88.75 163 SER A CA 1
ATOM 1392 C C . SER A 1 163 ? -1.891 3.557 8.290 1.00 88.75 163 SER A C 1
ATOM 1394 O O . SER A 1 163 ? -2.376 3.162 7.232 1.00 88.75 163 SER A O 1
ATOM 1396 N N . ILE A 1 164 ? -1.625 4.855 8.475 1.00 89.94 164 ILE A N 1
ATOM 1397 C CA . ILE A 1 164 ? -1.695 5.822 7.372 1.00 89.94 164 ILE A CA 1
ATOM 1398 C C . ILE A 1 164 ? -0.421 5.791 6.525 1.00 89.94 164 ILE A C 1
ATOM 1400 O O . ILE A 1 164 ? -0.507 5.899 5.303 1.00 89.94 164 ILE A O 1
ATOM 1404 N N . LEU A 1 165 ? 0.753 5.688 7.153 1.00 85.19 165 LEU A N 1
ATOM 1405 C CA . LEU A 1 165 ? 2.034 5.664 6.442 1.00 85.19 165 LEU A CA 1
ATOM 1406 C C . LEU A 1 165 ? 2.238 4.365 5.648 1.00 85.19 165 LEU A C 1
ATOM 1408 O O . LEU A 1 165 ? 2.848 4.412 4.584 1.00 85.19 165 LEU A O 1
ATOM 1412 N N . GLU A 1 166 ? 1.688 3.247 6.124 1.00 82.00 166 GLU A N 1
ATOM 1413 C CA . GLU A 1 166 ? 1.697 1.943 5.443 1.00 82.00 166 GLU A CA 1
ATOM 1414 C C . GLU A 1 166 ? 0.537 1.762 4.444 1.00 82.00 166 GLU A C 1
ATOM 1416 O O . GLU A 1 166 ? 0.461 0.744 3.762 1.00 82.00 166 GLU A O 1
ATOM 1421 N N . GLU A 1 167 ? -0.332 2.771 4.298 1.00 75.38 167 GLU A N 1
ATOM 1422 C CA . GLU A 1 167 ? -1.508 2.766 3.409 1.00 75.38 167 GLU A CA 1
ATOM 1423 C C . GLU A 1 167 ? -2.577 1.699 3.741 1.00 75.38 167 GLU A C 1
ATOM 1425 O O . GLU A 1 167 ? -3.425 1.380 2.902 1.00 75.38 167 GLU A O 1
ATOM 1430 N N . ASP A 1 168 ? -2.612 1.202 4.981 1.00 73.06 168 ASP A N 1
ATOM 1431 C CA . ASP A 1 168 ? -3.647 0.269 5.457 1.00 73.06 168 ASP A CA 1
ATOM 1432 C C . ASP A 1 168 ? -5.038 0.923 5.499 1.00 73.06 168 ASP A C 1
ATOM 1434 O O . ASP A 1 168 ? -6.068 0.268 5.337 1.00 73.06 168 ASP A O 1
ATOM 1438 N N . ILE A 1 169 ? -5.083 2.245 5.689 1.00 76.88 169 ILE A N 1
ATOM 1439 C CA . ILE A 1 169 ? -6.313 3.039 5.744 1.00 76.88 169 ILE A CA 1
ATOM 1440 C C . ILE A 1 169 ? -6.405 3.918 4.492 1.00 76.88 169 ILE A C 1
ATOM 1442 O O . ILE A 1 169 ? -5.524 4.726 4.209 1.00 76.88 169 ILE A O 1
ATOM 1446 N N . ASN A 1 170 ? -7.513 3.799 3.756 1.00 75.06 170 ASN A N 1
ATOM 1447 C CA . ASN A 1 170 ? -7.693 4.426 2.442 1.00 75.06 170 ASN A CA 1
ATOM 1448 C C . ASN A 1 170 ? -8.817 5.484 2.406 1.00 75.06 170 ASN A C 1
ATOM 1450 O O . ASN A 1 170 ? -9.392 5.868 3.427 1.00 75.06 170 ASN A O 1
ATOM 1454 N N . GLU A 1 171 ? -9.159 5.956 1.205 1.00 72.88 171 GLU A N 1
ATOM 1455 C CA . GLU A 1 171 ? -10.177 6.992 0.986 1.00 72.88 171 GLU A CA 1
ATOM 1456 C C . GLU A 1 171 ? -11.561 6.642 1.550 1.00 72.88 171 GLU A C 1
ATOM 1458 O O . GLU A 1 171 ? -12.283 7.545 1.981 1.00 72.88 171 GLU A O 1
ATOM 1463 N N . ASN A 1 172 ? -11.935 5.355 1.608 1.00 76.19 172 ASN A N 1
ATOM 1464 C CA . ASN A 1 172 ? -13.209 4.938 2.212 1.00 76.19 172 ASN A CA 1
ATOM 1465 C C . ASN A 1 172 ? -13.276 5.296 3.703 1.00 76.19 172 ASN A C 1
ATOM 1467 O O . ASN A 1 172 ? -14.353 5.545 4.242 1.00 76.19 172 ASN A O 1
ATOM 1471 N N . GLU A 1 173 ? -12.114 5.396 4.340 1.00 80.62 173 GLU A N 1
ATOM 1472 C CA . GLU A 1 173 ? -11.933 5.763 5.739 1.00 80.62 173 GLU A CA 1
ATOM 1473 C C . GLU A 1 173 ? -11.605 7.260 5.916 1.00 80.62 173 GLU A C 1
ATOM 1475 O O . GLU A 1 173 ? -11.285 7.717 7.019 1.00 80.62 173 GLU A O 1
ATOM 1480 N N . ARG A 1 174 ? -11.771 8.045 4.836 1.00 82.44 174 ARG A N 1
ATOM 1481 C CA . ARG A 1 174 ? -11.559 9.502 4.736 1.00 82.44 174 ARG A CA 1
ATOM 1482 C C . ARG A 1 174 ? -10.096 9.947 4.794 1.00 82.44 174 ARG A C 1
ATOM 1484 O O . ARG A 1 174 ? -9.812 11.088 5.157 1.00 82.44 174 ARG A O 1
ATOM 1491 N N . ILE A 1 175 ? -9.175 9.072 4.396 1.00 86.50 175 ILE A N 1
ATOM 1492 C CA . ILE A 1 175 ? -7.764 9.410 4.197 1.00 86.50 175 ILE A CA 1
ATOM 1493 C C . ILE A 1 175 ? -7.527 9.683 2.710 1.00 86.50 175 ILE A C 1
ATOM 1495 O O . ILE A 1 175 ? -7.480 8.765 1.900 1.00 86.50 175 ILE A O 1
ATOM 1499 N N . PHE A 1 176 ? -7.414 10.962 2.346 1.00 88.50 176 PHE A N 1
ATOM 1500 C CA . PHE A 1 176 ? -7.261 11.397 0.950 1.00 88.50 176 PHE A CA 1
ATOM 1501 C C . PHE A 1 176 ? -5.796 11.475 0.515 1.00 88.50 176 PHE A C 1
ATOM 1503 O O . PHE A 1 176 ? -4.911 11.680 1.354 1.00 88.50 176 PHE A O 1
ATOM 1510 N N . GLU A 1 177 ? -5.520 11.388 -0.788 1.00 86.44 177 GLU A N 1
ATOM 1511 C CA . GLU A 1 177 ? -4.171 11.590 -1.331 1.00 86.44 177 GLU A CA 1
ATOM 1512 C C . GLU A 1 177 ? -3.710 13.055 -1.190 1.00 86.44 177 GLU A C 1
ATOM 1514 O O . GLU A 1 177 ? -2.558 13.325 -0.833 1.00 86.44 177 GLU A O 1
ATOM 1519 N N . GLU A 1 178 ? -4.615 14.015 -1.365 1.00 91.12 178 GLU A N 1
ATOM 1520 C CA . GLU A 1 178 ? -4.313 15.439 -1.289 1.00 91.12 178 GLU A CA 1
ATOM 1521 C C . GLU A 1 178 ? -4.353 15.968 0.149 1.00 91.12 178 GLU A C 1
ATOM 1523 O O . GLU A 1 178 ? -5.363 15.891 0.855 1.00 91.12 178 GLU A O 1
ATOM 1528 N N . PHE A 1 179 ? -3.262 16.610 0.574 1.00 95.00 179 PHE A N 1
ATOM 1529 C CA . PHE A 1 179 ? -3.147 17.183 1.916 1.00 95.00 179 PHE A CA 1
ATOM 1530 C C . PHE A 1 179 ? -4.182 18.289 2.185 1.00 95.00 179 PHE A C 1
ATOM 1532 O O . PHE A 1 179 ? -4.679 18.431 3.299 1.00 95.00 179 PHE A O 1
ATOM 1539 N N . GLU A 1 180 ? -4.585 19.052 1.168 1.00 95.06 180 GLU A N 1
ATOM 1540 C CA . GLU A 1 180 ? -5.605 20.096 1.333 1.00 95.06 180 GLU A CA 1
ATOM 1541 C C . GLU A 1 180 ? -6.977 19.549 1.750 1.00 95.06 180 GLU A C 1
ATOM 1543 O O . GLU A 1 180 ? -7.761 20.269 2.377 1.00 95.06 180 GLU A O 1
ATOM 1548 N N . LEU A 1 181 ? -7.286 18.296 1.400 1.00 95.00 181 LEU A N 1
ATOM 1549 C CA . LEU A 1 181 ? -8.524 17.640 1.816 1.00 95.00 181 LEU A CA 1
ATOM 1550 C C . LEU A 1 181 ? -8.464 17.214 3.285 1.00 95.00 181 LEU A C 1
ATOM 1552 O O . LEU A 1 181 ? -9.480 17.303 3.970 1.00 95.00 181 LEU A O 1
ATOM 1556 N N . TRP A 1 182 ? -7.281 16.872 3.804 1.00 96.00 182 TRP A N 1
ATOM 1557 C CA . TRP A 1 182 ? -7.099 16.569 5.228 1.00 96.00 182 TRP A CA 1
ATOM 1558 C C . TRP A 1 182 ? -7.439 17.765 6.108 1.00 96.00 182 TRP A C 1
ATOM 1560 O O . TRP A 1 182 ? -8.117 17.624 7.120 1.00 96.00 182 TRP A O 1
ATOM 1570 N N . LEU A 1 183 ? -7.050 18.967 5.674 1.00 95.69 183 LEU A N 1
ATOM 1571 C CA . LEU A 1 183 ? -7.356 20.212 6.384 1.00 95.69 183 LEU A CA 1
ATOM 1572 C C . LEU A 1 183 ? -8.865 20.474 6.507 1.00 95.69 183 LEU A C 1
ATOM 1574 O O . LEU A 1 183 ? -9.279 21.259 7.359 1.00 95.69 183 LEU A O 1
ATOM 1578 N N . LYS A 1 184 ? -9.691 19.839 5.667 1.00 95.25 184 LYS A N 1
ATOM 1579 C CA . LYS A 1 184 ? -11.155 19.968 5.672 1.00 95.25 184 LYS A CA 1
ATOM 1580 C C . LYS A 1 184 ? -11.852 18.806 6.382 1.00 95.25 184 LYS A C 1
ATOM 1582 O O . LYS A 1 184 ? -13.046 18.917 6.651 1.00 95.25 184 LYS A O 1
ATOM 1587 N N . GLU A 1 185 ? -11.149 17.712 6.666 1.00 95.25 185 GLU A N 1
ATOM 1588 C CA . GLU A 1 185 ? -11.728 16.536 7.314 1.00 95.25 185 GLU A CA 1
ATOM 1589 C C . GLU A 1 185 ? -11.839 16.778 8.828 1.00 95.25 185 GLU A C 1
ATOM 1591 O O . GLU A 1 185 ? -10.896 17.207 9.498 1.00 95.25 185 GLU A O 1
ATOM 1596 N N . GLU A 1 186 ? -13.039 16.580 9.368 1.00 95.50 186 GLU A N 1
ATOM 1597 C CA . GLU A 1 186 ? -13.366 16.960 10.741 1.00 95.50 186 GLU A CA 1
ATOM 1598 C C . GLU A 1 186 ? -12.588 16.138 11.776 1.00 95.50 186 GLU A C 1
ATOM 1600 O O . GLU A 1 186 ? -12.048 16.697 12.734 1.00 95.50 186 GLU A O 1
ATOM 1605 N N . TYR A 1 187 ? -12.536 14.817 11.606 1.00 95.75 187 TYR A N 1
ATOM 1606 C CA . TYR A 1 187 ? -11.954 13.903 12.581 1.00 95.75 187 TYR A CA 1
ATOM 1607 C C . TYR A 1 187 ? -10.428 13.886 12.540 1.00 95.75 187 TYR A C 1
ATOM 1609 O O . TYR A 1 187 ? -9.820 13.814 13.603 1.00 95.75 187 TYR A O 1
ATOM 1617 N N . LEU A 1 188 ? -9.797 14.065 11.381 1.00 96.38 188 LEU A N 1
ATOM 1618 C CA . LEU A 1 188 ? -8.357 14.286 11.259 1.00 96.38 188 LEU A CA 1
ATOM 1619 C C . LEU A 1 188 ? -7.936 15.526 12.041 1.00 96.38 188 LEU A C 1
ATOM 1621 O O . LEU A 1 188 ? -7.024 15.455 12.863 1.00 96.38 188 LEU A O 1
ATOM 1625 N N . ASN A 1 189 ? -8.667 16.631 11.881 1.00 96.19 189 ASN A N 1
ATOM 1626 C CA . ASN A 1 189 ? -8.406 17.849 12.642 1.00 96.19 189 ASN A CA 1
ATOM 1627 C C . ASN A 1 189 ? -8.628 17.650 14.146 1.00 96.19 189 ASN A C 1
ATOM 1629 O O . ASN A 1 189 ? -7.846 18.147 14.957 1.00 96.19 189 ASN A O 1
ATOM 1633 N N . LYS A 1 190 ? -9.654 16.890 14.548 1.00 98.06 190 LYS A N 1
ATOM 1634 C CA . LYS A 1 190 ? -9.861 16.528 15.959 1.00 98.06 190 LYS A CA 1
ATOM 1635 C C . LYS A 1 190 ? -8.729 15.656 16.512 1.00 98.06 190 LYS A C 1
ATOM 1637 O O . LYS A 1 190 ? -8.283 15.910 17.628 1.00 98.06 190 LYS A O 1
ATOM 1642 N N . ILE A 1 191 ? -8.242 14.682 15.745 1.00 97.94 191 ILE A N 1
ATOM 1643 C CA . ILE A 1 191 ? -7.116 13.812 16.111 1.00 97.94 191 ILE A CA 1
ATOM 1644 C C . ILE A 1 191 ? -5.826 14.626 16.239 1.00 97.94 191 ILE A C 1
ATOM 1646 O O . ILE A 1 191 ? -5.142 14.519 17.255 1.00 97.94 191 ILE A O 1
ATOM 1650 N N . ARG A 1 192 ? -5.518 15.488 15.262 1.00 97.06 192 ARG A N 1
ATOM 1651 C CA . ARG A 1 192 ? -4.365 16.398 15.309 1.00 97.06 192 ARG A CA 1
ATOM 1652 C C . ARG A 1 192 ? -4.411 17.291 16.544 1.00 97.06 192 ARG A C 1
ATOM 1654 O O . ARG A 1 192 ? -3.452 17.321 17.307 1.00 97.06 192 ARG A O 1
ATOM 1661 N N . ASN A 1 193 ? -5.533 17.975 16.769 1.00 97.44 193 ASN A N 1
ATOM 1662 C CA . ASN A 1 193 ? -5.703 18.857 17.925 1.00 97.44 193 ASN A CA 1
ATOM 1663 C C . ASN A 1 193 ? -5.585 18.085 19.246 1.00 97.44 193 ASN A C 1
ATOM 1665 O O . ASN A 1 193 ? -5.011 18.587 20.211 1.00 97.44 193 ASN A O 1
ATOM 1669 N N . PHE A 1 194 ? -6.119 16.860 19.303 1.00 98.31 194 PHE A N 1
ATOM 1670 C CA . PHE A 1 194 ? -5.942 15.988 20.458 1.00 98.31 194 PHE A CA 1
ATOM 1671 C C . PHE A 1 194 ? -4.456 15.689 20.684 1.00 98.31 194 PHE A C 1
ATOM 1673 O O . PHE A 1 194 ? -3.982 15.830 21.808 1.00 98.31 194 PHE A O 1
ATOM 1680 N N . ALA A 1 195 ? -3.716 15.308 19.646 1.00 97.38 195 ALA A N 1
ATOM 1681 C CA . ALA A 1 195 ? -2.295 14.999 19.753 1.00 97.38 195 ALA A CA 1
ATOM 1682 C C . ALA A 1 195 ? -1.469 16.213 20.215 1.00 97.38 195 ALA A C 1
ATOM 1684 O O . ALA A 1 195 ? -0.696 16.090 21.163 1.00 97.38 195 ALA A O 1
ATOM 1685 N N . GLU A 1 196 ? -1.714 17.401 19.652 1.00 96.38 196 GLU A N 1
ATOM 1686 C CA . GLU A 1 196 ? -1.065 18.657 20.068 1.00 96.38 196 GLU A CA 1
ATOM 1687 C C . GLU A 1 196 ? -1.294 18.975 21.554 1.00 96.38 196 GLU A C 1
ATOM 1689 O O . GLU A 1 196 ? -0.373 19.378 22.261 1.00 96.38 196 GLU A O 1
ATOM 1694 N N . GLN A 1 197 ? -2.515 18.764 22.053 1.00 96.62 197 GLN A N 1
ATOM 1695 C CA . GLN A 1 197 ? -2.878 19.030 23.451 1.00 96.62 197 GLN A CA 1
ATOM 1696 C C . GLN A 1 197 ? -2.373 17.980 24.444 1.00 96.62 197 GLN A C 1
ATOM 1698 O O . GLN A 1 197 ? -2.509 18.187 25.648 1.00 96.62 197 GLN A O 1
ATOM 1703 N N . ASN A 1 198 ? -1.887 16.836 23.960 1.00 96.94 198 ASN A N 1
ATOM 1704 C CA . ASN A 1 198 ? -1.466 15.711 24.791 1.00 96.94 198 ASN A CA 1
ATOM 1705 C C . ASN A 1 198 ? -0.071 15.200 24.371 1.00 96.94 198 ASN A C 1
ATOM 1707 O O . ASN A 1 198 ? 0.228 14.012 24.528 1.00 96.94 198 ASN A O 1
ATOM 1711 N N . VAL A 1 199 ? 0.785 16.067 23.817 1.00 95.56 199 VAL A N 1
ATOM 1712 C CA . VAL A 1 199 ? 2.113 15.696 23.293 1.00 95.56 199 VAL A CA 1
ATOM 1713 C C . VAL A 1 199 ? 2.995 15.043 24.365 1.00 95.56 199 VAL A C 1
ATOM 1715 O O . VAL A 1 199 ? 3.775 14.134 24.085 1.00 95.56 199 VAL A O 1
ATOM 1718 N N . GLU A 1 200 ? 2.829 15.437 25.627 1.00 95.31 200 GLU A N 1
ATOM 1719 C CA . GLU A 1 200 ? 3.523 14.842 26.764 1.00 95.31 200 GLU A CA 1
ATOM 1720 C C . GLU A 1 200 ? 3.116 13.385 27.015 1.00 95.31 200 GLU A C 1
ATOM 1722 O O . GLU A 1 200 ? 3.942 12.602 27.477 1.00 95.31 200 GLU A O 1
ATOM 1727 N N . ILE A 1 201 ? 1.873 13.004 26.692 1.00 96.31 201 ILE A N 1
ATOM 1728 C CA . ILE A 1 201 ? 1.392 11.618 26.790 1.00 96.31 201 ILE A CA 1
ATOM 1729 C C . ILE A 1 201 ? 1.988 10.774 25.661 1.00 96.31 201 ILE A C 1
ATOM 1731 O O . ILE A 1 201 ? 2.421 9.649 25.901 1.00 96.31 201 ILE A O 1
ATOM 1735 N N . LEU A 1 202 ? 2.067 11.329 24.450 1.00 94.81 202 LEU A N 1
ATOM 1736 C CA . LEU A 1 202 ? 2.637 10.645 23.283 1.00 94.81 202 LEU A CA 1
ATOM 1737 C C . LEU A 1 202 ? 4.129 10.308 23.469 1.00 94.81 202 LEU A C 1
ATOM 1739 O O . LEU A 1 202 ? 4.614 9.280 22.989 1.00 94.81 202 LEU A O 1
ATOM 1743 N N . ASN A 1 203 ? 4.834 11.120 24.259 1.00 91.12 203 ASN A N 1
ATOM 1744 C CA . ASN A 1 203 ? 6.248 10.946 24.595 1.00 91.12 203 ASN A CA 1
ATOM 1745 C C . ASN A 1 203 ? 6.512 10.102 25.858 1.00 91.12 203 ASN A C 1
ATOM 1747 O O . ASN A 1 203 ? 7.665 9.960 26.263 1.00 91.12 203 ASN A O 1
ATOM 1751 N N . VAL A 1 204 ? 5.481 9.530 26.494 1.00 92.56 204 VAL A N 1
ATOM 1752 C CA . VAL A 1 204 ? 5.663 8.627 27.648 1.00 92.56 204 VAL A CA 1
ATOM 1753 C C . VAL A 1 204 ? 6.494 7.406 27.242 1.00 92.56 204 VAL A C 1
ATOM 1755 O O . VAL A 1 204 ? 6.351 6.891 26.131 1.00 92.56 204 VAL A O 1
ATOM 1758 N N . HIS A 1 205 ? 7.372 6.952 28.140 1.00 90.38 205 HIS A N 1
ATOM 1759 C CA . HIS A 1 205 ? 8.142 5.727 27.946 1.00 90.38 205 HIS A CA 1
ATOM 1760 C C . HIS A 1 205 ? 7.228 4.500 28.031 1.00 90.38 205 HIS A C 1
ATOM 1762 O O . HIS A 1 205 ? 6.429 4.386 28.960 1.00 90.38 205 HIS A O 1
ATOM 1768 N N . ASP A 1 206 ? 7.356 3.608 27.056 1.00 92.06 206 ASP A N 1
ATOM 1769 C CA . ASP A 1 206 ? 6.606 2.362 26.959 1.00 92.06 206 ASP A CA 1
ATOM 1770 C C . ASP A 1 206 ? 7.607 1.209 26.966 1.00 92.06 206 ASP A C 1
ATOM 1772 O O . ASP A 1 206 ? 8.367 1.058 26.014 1.00 92.06 206 ASP A O 1
ATOM 1776 N N . GLU A 1 207 ? 7.662 0.462 28.067 1.00 89.94 207 GLU A N 1
ATOM 1777 C CA . GLU A 1 207 ? 8.646 -0.612 28.257 1.00 89.94 207 GLU A CA 1
ATOM 1778 C C . GLU A 1 207 ? 8.337 -1.847 27.398 1.00 89.94 207 GLU A C 1
ATOM 1780 O O . GLU A 1 207 ? 9.256 -2.599 27.072 1.00 89.94 207 GLU A O 1
ATOM 1785 N N . ASP A 1 208 ? 7.072 -2.042 27.006 1.00 88.50 208 ASP A N 1
ATOM 1786 C CA . ASP A 1 208 ? 6.635 -3.229 26.262 1.00 88.50 208 ASP A CA 1
ATOM 1787 C C . ASP A 1 208 ? 6.890 -3.088 24.752 1.00 88.50 208 ASP A C 1
ATOM 1789 O O . ASP A 1 208 ? 7.149 -4.080 24.074 1.00 88.50 208 ASP A O 1
ATOM 1793 N N . TYR A 1 209 ? 6.827 -1.856 24.231 1.00 86.81 209 TYR A N 1
ATOM 1794 C CA . TYR A 1 209 ? 6.870 -1.552 22.793 1.00 86.81 209 TYR A CA 1
ATOM 1795 C C . TYR A 1 209 ? 7.889 -0.455 22.463 1.00 86.81 209 TYR A C 1
ATOM 1797 O O . TYR A 1 209 ? 7.572 0.575 21.863 1.00 86.81 209 TYR A O 1
ATOM 1805 N N . ILE A 1 210 ? 9.138 -0.669 22.879 1.00 81.94 210 ILE A N 1
ATOM 1806 C CA . ILE A 1 210 ? 10.253 0.218 22.529 1.00 81.94 210 ILE A CA 1
ATOM 1807 C C . ILE A 1 210 ? 10.595 0.021 21.051 1.00 81.94 210 ILE A C 1
ATOM 1809 O O . ILE A 1 210 ? 10.944 -1.085 20.648 1.00 81.94 210 ILE A O 1
ATOM 1813 N N . ASP A 1 211 ? 10.531 1.103 20.272 1.00 79.44 211 ASP A N 1
ATOM 1814 C CA . ASP A 1 211 ? 10.858 1.111 18.838 1.00 79.44 211 ASP A CA 1
ATOM 1815 C C . ASP A 1 211 ? 10.059 0.080 18.007 1.00 79.44 211 ASP A C 1
ATOM 1817 O O . ASP A 1 211 ? 10.519 -0.363 16.956 1.00 79.44 211 ASP A O 1
ATOM 1821 N N . ASP A 1 212 ? 8.863 -0.304 18.472 1.00 88.25 212 ASP A N 1
ATOM 1822 C CA . ASP A 1 212 ? 7.949 -1.177 17.729 1.00 88.25 212 ASP A CA 1
ATOM 1823 C C . ASP A 1 212 ? 7.398 -0.464 16.482 1.00 88.25 212 ASP A C 1
ATOM 1825 O O . ASP A 1 212 ? 7.030 0.708 16.549 1.00 88.25 212 ASP A O 1
ATOM 1829 N N . GLU A 1 213 ? 7.326 -1.173 15.354 1.00 81.81 213 GLU A N 1
ATOM 1830 C CA . GLU A 1 213 ? 6.963 -0.611 14.042 1.00 81.81 213 GLU A CA 1
ATOM 1831 C C . GLU A 1 213 ? 5.523 -0.052 13.996 1.00 81.81 213 GLU A C 1
ATOM 1833 O O . GLU A 1 213 ? 5.255 0.916 13.282 1.00 81.81 213 GLU A O 1
ATOM 1838 N N . LEU A 1 214 ? 4.606 -0.595 14.807 1.00 86.50 214 LEU A N 1
ATOM 1839 C CA . LEU A 1 214 ? 3.199 -0.183 14.831 1.00 86.50 214 LEU A CA 1
ATOM 1840 C C . LEU A 1 214 ? 2.841 0.629 16.082 1.00 86.50 214 LEU A C 1
ATOM 1842 O O . LEU A 1 214 ? 2.100 1.611 16.014 1.00 86.50 214 LEU A O 1
ATOM 1846 N N . LEU A 1 215 ? 3.309 0.188 17.251 1.00 90.50 215 LEU A N 1
ATOM 1847 C CA . LEU A 1 215 ? 2.865 0.718 18.544 1.00 90.50 215 LEU A CA 1
ATOM 1848 C C . LEU A 1 215 ? 3.786 1.809 19.106 1.00 90.50 215 LEU A C 1
ATOM 1850 O O . LEU A 1 215 ? 3.423 2.461 20.093 1.00 90.50 215 LEU A O 1
ATOM 1854 N N . SER A 1 216 ? 4.932 2.059 18.466 1.00 89.12 216 SER A N 1
ATOM 1855 C CA . SER A 1 216 ? 5.777 3.225 18.726 1.00 89.12 216 SER A CA 1
ATOM 1856 C C . SER A 1 216 ? 5.573 4.299 17.659 1.00 89.12 216 SER A C 1
ATOM 1858 O O . SER A 1 216 ? 5.325 4.008 16.494 1.00 89.12 216 SER A O 1
ATOM 1860 N N . LEU A 1 217 ? 5.685 5.571 18.051 1.00 91.62 217 LEU A N 1
ATOM 1861 C CA . LEU A 1 217 ? 5.540 6.669 17.098 1.00 91.62 217 LEU A CA 1
ATOM 1862 C C . LEU A 1 217 ? 6.709 6.686 16.103 1.00 91.62 217 LEU A C 1
ATOM 1864 O O . LEU A 1 217 ? 7.865 6.734 16.544 1.00 91.62 217 LEU A O 1
ATOM 1868 N N . PRO A 1 218 ? 6.433 6.745 14.788 1.00 91.19 218 PRO A N 1
ATOM 1869 C CA . PRO A 1 218 ? 7.478 6.852 13.782 1.00 91.19 218 PRO A CA 1
ATOM 1870 C C . PRO A 1 218 ? 8.346 8.099 13.964 1.00 91.19 218 PRO A C 1
ATOM 1872 O O . PRO A 1 218 ? 7.901 9.164 14.409 1.00 91.19 218 PRO A O 1
ATOM 1875 N N . ASN A 1 219 ? 9.620 7.989 13.590 1.00 90.94 219 ASN A N 1
ATOM 1876 C CA . ASN A 1 219 ? 10.545 9.106 13.710 1.00 90.94 219 ASN A CA 1
ATOM 1877 C C . ASN A 1 219 ? 10.326 10.116 12.576 1.00 90.94 219 ASN A C 1
ATOM 1879 O O . ASN A 1 219 ? 10.678 9.843 11.431 1.00 90.94 219 ASN A O 1
ATOM 1883 N N . LEU A 1 220 ? 9.875 11.330 12.912 1.00 93.19 220 LEU A N 1
ATOM 1884 C CA . LEU A 1 220 ? 9.627 12.416 11.951 1.00 93.19 220 LEU A CA 1
ATOM 1885 C C . LEU A 1 220 ? 10.761 12.605 10.926 1.00 93.19 220 LEU A C 1
ATOM 1887 O O . LEU A 1 220 ? 10.506 12.769 9.737 1.00 93.19 220 LEU A O 1
ATOM 1891 N N . LYS A 1 221 ? 12.027 12.593 11.362 1.00 91.94 221 LYS A N 1
ATOM 1892 C CA . LYS A 1 221 ? 13.174 12.819 10.468 1.00 91.94 221 LYS A CA 1
ATOM 1893 C C . LYS A 1 221 ? 13.422 11.635 9.533 1.00 91.94 221 LYS A C 1
ATOM 1895 O O . LYS A 1 221 ? 13.935 11.853 8.437 1.00 91.94 221 LYS A O 1
ATOM 1900 N N . SER A 1 222 ? 13.139 10.413 9.972 1.00 86.44 222 SER A N 1
ATOM 1901 C CA . SER A 1 222 ? 13.213 9.225 9.120 1.00 86.44 222 SER A CA 1
ATOM 1902 C C . SER A 1 222 ? 12.102 9.256 8.076 1.00 86.44 222 SER A C 1
ATOM 1904 O O . SER A 1 222 ? 12.421 9.219 6.891 1.00 86.44 222 SER A O 1
ATOM 1906 N N . GLU A 1 223 ? 10.852 9.481 8.489 1.00 88.50 223 GLU A N 1
ATOM 1907 C CA . GLU A 1 223 ? 9.699 9.540 7.578 1.00 88.50 223 GLU A CA 1
ATOM 1908 C C . GLU A 1 223 ? 9.837 10.654 6.537 1.00 88.50 223 GLU A C 1
ATOM 1910 O O . GLU A 1 223 ? 9.640 10.451 5.341 1.00 88.50 223 GLU A O 1
ATOM 1915 N N . LEU A 1 224 ? 10.293 11.839 6.953 1.00 88.81 224 LEU A N 1
ATOM 1916 C CA . LEU A 1 224 ? 10.525 12.955 6.034 1.00 88.81 224 LEU A CA 1
ATOM 1917 C C . LEU A 1 224 ? 11.579 12.676 4.956 1.00 88.81 224 LEU A C 1
ATOM 1919 O O . LEU A 1 224 ? 11.578 13.361 3.936 1.00 88.81 224 LEU A O 1
ATOM 1923 N N . LYS A 1 225 ? 12.494 11.720 5.165 1.00 81.06 225 LYS A N 1
ATOM 1924 C CA . LYS A 1 225 ? 13.452 11.309 4.125 1.00 81.06 225 LYS A CA 1
ATOM 1925 C C . LYS A 1 225 ? 12.832 10.372 3.094 1.00 81.06 225 LYS A C 1
ATOM 1927 O O . LYS A 1 225 ? 13.369 10.300 1.994 1.00 81.06 225 LYS A O 1
ATOM 1932 N N . LEU A 1 226 ? 11.775 9.656 3.470 1.00 80.00 226 LEU A N 1
ATOM 1933 C CA . LEU A 1 226 ? 11.038 8.737 2.602 1.00 80.00 226 LEU A CA 1
ATOM 1934 C C . LEU A 1 226 ? 9.950 9.467 1.800 1.00 80.00 226 LEU A C 1
ATOM 1936 O O . LEU A 1 226 ? 9.517 8.979 0.763 1.00 80.00 226 LEU A O 1
ATOM 1940 N N . ALA A 1 227 ? 9.536 10.659 2.241 1.00 82.06 227 ALA A N 1
ATOM 1941 C CA . ALA A 1 227 ? 8.574 11.486 1.525 1.00 82.06 227 ALA A CA 1
ATOM 1942 C C . ALA A 1 227 ? 9.055 11.829 0.100 1.00 82.06 227 ALA A C 1
ATOM 1944 O O . ALA A 1 227 ? 10.064 12.510 -0.085 1.00 82.06 227 ALA A O 1
ATOM 1945 N N . THR A 1 228 ? 8.285 11.414 -0.906 1.00 79.62 228 THR A N 1
ATOM 1946 C CA . THR A 1 228 ? 8.607 11.591 -2.335 1.00 79.62 228 THR A CA 1
ATOM 1947 C C . THR A 1 228 ? 8.004 12.852 -2.948 1.00 79.62 228 THR A C 1
ATOM 1949 O O . THR A 1 228 ? 8.403 13.264 -4.033 1.00 79.62 228 THR A O 1
ATOM 1952 N N . ASN A 1 229 ? 7.026 13.469 -2.279 1.00 82.56 229 ASN A N 1
ATOM 1953 C CA . ASN A 1 229 ? 6.320 14.639 -2.790 1.00 82.56 229 ASN A CA 1
ATOM 1954 C C . ASN A 1 229 ? 5.816 15.566 -1.668 1.00 82.56 229 ASN A C 1
ATOM 1956 O O . ASN A 1 229 ? 5.828 15.225 -0.480 1.00 82.56 229 ASN A O 1
ATOM 1960 N N . ALA A 1 230 ? 5.343 16.752 -2.062 1.00 90.12 230 ALA A N 1
ATOM 1961 C CA . ALA A 1 230 ? 4.851 17.779 -1.145 1.00 90.12 230 ALA A CA 1
ATOM 1962 C C . ALA A 1 230 ? 3.665 17.311 -0.280 1.00 90.12 230 ALA A C 1
ATOM 1964 O O . ALA A 1 230 ? 3.621 17.637 0.906 1.00 90.12 230 ALA A O 1
ATOM 1965 N N . ASN A 1 231 ? 2.728 16.525 -0.835 1.00 91.31 231 ASN A N 1
ATOM 1966 C CA . ASN A 1 231 ? 1.587 15.997 -0.079 1.00 91.31 231 ASN A CA 1
ATOM 1967 C C . ASN A 1 231 ? 2.058 15.051 1.029 1.00 91.31 231 ASN A C 1
ATOM 1969 O O . ASN A 1 231 ? 1.689 15.242 2.185 1.00 91.31 231 ASN A O 1
ATOM 1973 N N . GLN A 1 232 ? 2.905 14.071 0.701 1.00 90.69 232 GLN A N 1
ATOM 1974 C CA . GLN A 1 232 ? 3.455 13.123 1.675 1.00 90.69 232 GLN A CA 1
ATOM 1975 C C . GLN A 1 232 ? 4.224 13.848 2.782 1.00 90.69 232 GLN A C 1
ATOM 1977 O O . GLN A 1 232 ? 3.961 13.637 3.964 1.00 90.69 232 GLN A O 1
ATOM 1982 N N . LYS A 1 233 ? 5.107 14.781 2.410 1.00 93.62 233 LYS A N 1
ATOM 1983 C CA . LYS A 1 233 ? 5.869 15.593 3.364 1.00 93.62 233 LYS A CA 1
ATOM 1984 C C . LYS A 1 233 ? 4.953 16.365 4.317 1.00 93.62 233 LYS A C 1
ATOM 1986 O O . LYS A 1 233 ? 5.195 16.390 5.523 1.00 93.62 233 LYS A O 1
ATOM 1991 N N . ALA A 1 234 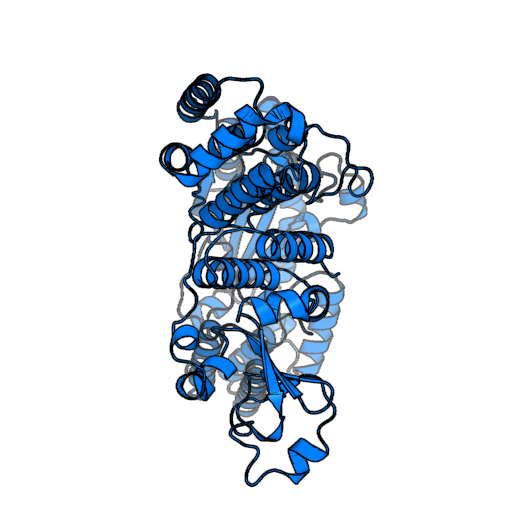? 3.899 16.990 3.795 1.00 96.62 234 ALA A N 1
ATOM 1992 C CA . ALA A 1 234 ? 2.954 17.755 4.600 1.00 96.62 234 ALA A CA 1
ATOM 1993 C C . ALA A 1 234 ? 2.117 16.864 5.528 1.00 96.62 234 ALA A C 1
ATOM 1995 O O . ALA A 1 234 ? 1.957 17.208 6.697 1.00 96.62 234 ALA A O 1
ATOM 1996 N N . LYS A 1 235 ? 1.659 15.698 5.055 1.00 96.38 235 LYS A N 1
ATOM 1997 C CA . LYS A 1 235 ? 0.943 14.697 5.865 1.00 96.38 235 LYS A CA 1
ATOM 1998 C C . LYS A 1 235 ? 1.800 14.149 7.003 1.00 96.38 235 LYS A C 1
ATOM 2000 O O . LYS A 1 235 ? 1.341 14.106 8.138 1.00 96.38 235 LYS A O 1
ATOM 2005 N N . ILE A 1 236 ? 3.061 13.808 6.733 1.00 96.69 236 ILE A N 1
ATOM 2006 C CA . ILE A 1 236 ? 4.008 13.350 7.760 1.00 96.69 236 ILE A CA 1
ATOM 2007 C C . ILE A 1 236 ? 4.166 14.415 8.851 1.00 96.69 236 ILE A C 1
ATOM 2009 O O . ILE A 1 236 ? 4.040 14.120 10.037 1.00 96.69 236 ILE A O 1
ATOM 2013 N N . ARG A 1 237 ? 4.365 15.684 8.470 1.00 97.88 237 ARG A N 1
ATOM 2014 C CA . ARG A 1 237 ? 4.446 16.787 9.444 1.00 97.88 237 ARG A CA 1
ATOM 2015 C C . ARG A 1 237 ? 3.128 17.007 10.179 1.00 97.88 237 ARG A C 1
ATOM 2017 O O . ARG A 1 237 ? 3.133 17.229 11.383 1.00 97.88 237 ARG A O 1
ATOM 2024 N N . TYR A 1 238 ? 1.999 16.893 9.491 1.00 97.94 238 TYR A N 1
ATOM 2025 C CA . TYR A 1 238 ? 0.682 16.956 10.117 1.00 97.94 238 TYR A CA 1
ATOM 2026 C C . TYR A 1 238 ? 0.509 15.874 11.189 1.00 97.94 238 TYR A C 1
ATOM 2028 O O . TYR A 1 238 ? -0.048 16.143 12.244 1.00 97.94 238 TYR A O 1
ATOM 2036 N N . LEU A 1 239 ? 1.019 14.666 10.979 1.00 97.12 239 LEU A N 1
ATOM 2037 C CA . LEU A 1 239 ? 0.882 13.579 11.948 1.00 97.12 239 LEU A CA 1
ATOM 2038 C C . LEU A 1 239 ? 1.927 13.613 13.073 1.00 97.12 239 LEU A C 1
ATOM 2040 O O . LEU A 1 239 ? 1.650 13.115 14.154 1.00 97.12 239 LEU A O 1
ATOM 2044 N N . LEU A 1 240 ? 3.115 14.180 12.845 1.00 96.81 240 LEU A N 1
ATOM 2045 C CA . LEU A 1 240 ? 4.258 13.988 13.755 1.00 96.81 240 LEU A CA 1
ATOM 2046 C C . LEU A 1 240 ? 4.936 15.281 14.237 1.00 96.81 240 LEU A C 1
ATOM 2048 O O . LEU A 1 240 ? 5.603 15.276 15.269 1.00 96.81 240 LEU A O 1
ATOM 2052 N N . ASP A 1 241 ? 4.798 16.395 13.517 1.00 96.81 241 ASP A N 1
ATOM 2053 C CA . ASP A 1 241 ? 5.475 17.661 13.828 1.00 96.81 241 ASP A CA 1
ATOM 2054 C C . ASP A 1 241 ? 4.563 18.544 14.696 1.00 96.81 241 ASP A C 1
ATOM 2056 O O . ASP A 1 241 ? 3.792 19.362 14.193 1.00 96.81 241 ASP A O 1
ATOM 2060 N N . PHE A 1 242 ? 4.567 18.314 16.013 1.00 95.44 242 PHE A N 1
ATOM 2061 C CA . PHE A 1 242 ? 3.782 19.098 16.987 1.00 95.44 242 PHE A CA 1
ATOM 2062 C C . PHE A 1 242 ? 4.518 20.327 17.527 1.00 95.44 242 PHE A C 1
ATOM 2064 O O . PHE A 1 242 ? 3.900 21.186 18.151 1.00 95.44 242 PHE A O 1
ATOM 2071 N N . GLU A 1 243 ? 5.829 20.425 17.300 1.00 92.88 243 GLU A N 1
ATOM 2072 C CA . GLU A 1 243 ? 6.631 21.581 17.720 1.00 92.88 243 GLU A CA 1
ATOM 2073 C C . GLU A 1 243 ? 6.404 22.791 16.803 1.00 92.88 243 GLU A C 1
ATOM 2075 O O . GLU A 1 243 ? 6.557 23.942 17.222 1.00 92.88 243 GLU A O 1
ATOM 2080 N N . VAL A 1 244 ? 6.014 22.536 15.551 1.00 93.94 244 VAL A N 1
ATOM 2081 C CA . VAL A 1 244 ? 5.723 23.560 14.551 1.00 93.94 244 VAL A CA 1
ATOM 2082 C C . VAL A 1 244 ? 4.207 23.772 14.420 1.00 93.94 244 VAL A C 1
ATOM 2084 O O . VAL A 1 244 ? 3.462 22.805 14.252 1.00 93.94 244 VAL A O 1
ATOM 2087 N N . PRO A 1 245 ? 3.712 25.029 14.424 1.00 94.94 245 PRO A N 1
ATOM 2088 C CA . PRO A 1 245 ? 2.296 25.303 14.198 1.00 94.94 245 PRO A CA 1
ATOM 2089 C C . PRO A 1 245 ? 1.813 24.791 12.836 1.00 94.94 245 PRO A C 1
ATOM 2091 O O . PRO A 1 245 ? 2.485 24.990 11.820 1.00 94.94 245 PRO A O 1
ATOM 2094 N N . LEU A 1 246 ? 0.596 24.238 12.783 1.00 96.19 246 LEU A N 1
ATOM 2095 C CA . LEU A 1 246 ? -0.003 23.728 11.542 1.00 96.19 246 LEU A CA 1
ATOM 2096 C C . LEU A 1 246 ? -0.020 24.770 10.407 1.00 96.19 246 LEU A C 1
ATOM 2098 O O . LEU A 1 246 ? 0.175 24.418 9.246 1.00 96.19 246 LEU A O 1
ATOM 2102 N N . SER A 1 247 ? -0.188 26.060 10.716 1.00 96.62 247 SER A N 1
ATOM 2103 C CA . SER A 1 247 ? -0.129 27.134 9.711 1.00 96.62 247 SER A CA 1
ATOM 2104 C C . SER A 1 247 ? 1.204 27.176 8.957 1.00 96.62 247 SER A C 1
ATOM 2106 O O . SER A 1 247 ? 1.209 27.395 7.749 1.00 96.62 247 SER A O 1
ATOM 2108 N N . VAL A 1 248 ? 2.321 26.905 9.636 1.00 97.25 248 VAL A N 1
ATOM 2109 C CA . VAL A 1 248 ? 3.654 26.854 9.019 1.00 97.25 248 VAL A CA 1
ATOM 2110 C C . VAL A 1 248 ? 3.781 25.626 8.119 1.00 97.25 248 VAL A C 1
ATOM 2112 O O . VAL A 1 248 ? 4.293 25.742 7.009 1.00 97.25 248 VAL A O 1
ATOM 2115 N N . VAL A 1 249 ? 3.260 24.469 8.545 1.00 97.31 249 VAL A N 1
ATOM 2116 C CA . VAL A 1 249 ? 3.217 23.255 7.706 1.00 97.31 249 VAL A CA 1
ATOM 2117 C C . VAL A 1 249 ? 2.429 23.515 6.418 1.00 97.31 249 VAL A C 1
ATOM 2119 O O . VAL A 1 249 ? 2.878 23.146 5.334 1.00 97.31 249 VAL A O 1
ATOM 2122 N N . VAL A 1 250 ? 1.287 24.203 6.520 1.00 97.38 250 VAL A N 1
ATOM 2123 C CA . VAL A 1 250 ? 0.449 24.584 5.372 1.00 97.38 250 VAL A CA 1
ATOM 2124 C C . VAL A 1 250 ? 1.163 25.574 4.446 1.00 97.38 250 VAL A C 1
ATOM 2126 O O . VAL A 1 250 ? 1.085 25.431 3.226 1.00 97.38 250 VAL A O 1
ATOM 2129 N N . ASP A 1 251 ? 1.859 26.571 4.989 1.00 96.44 251 ASP A N 1
ATOM 2130 C CA . ASP A 1 251 ? 2.602 27.543 4.182 1.00 96.44 251 ASP A CA 1
ATOM 2131 C C . ASP A 1 251 ? 3.798 26.906 3.463 1.00 96.44 251 ASP A C 1
ATOM 2133 O O . ASP A 1 251 ? 4.062 27.234 2.305 1.00 96.44 251 ASP A O 1
ATOM 2137 N N . ASP A 1 252 ? 4.499 25.976 4.111 1.00 94.62 252 ASP A N 1
ATOM 2138 C CA . ASP A 1 252 ? 5.581 25.213 3.485 1.00 94.62 252 ASP A CA 1
ATOM 2139 C C . ASP A 1 252 ? 5.049 24.290 2.385 1.00 94.62 252 ASP A C 1
ATOM 2141 O O . ASP A 1 252 ? 5.596 24.288 1.286 1.00 94.62 252 ASP A O 1
ATOM 2145 N N . PHE A 1 253 ? 3.930 23.596 2.623 1.00 95.38 253 PHE A N 1
ATOM 2146 C CA . PHE A 1 253 ? 3.247 22.815 1.590 1.00 95.38 253 PHE A CA 1
ATOM 2147 C C . PHE A 1 253 ? 2.891 23.675 0.370 1.00 95.38 253 PHE A C 1
ATOM 2149 O O . PHE A 1 253 ? 3.199 23.297 -0.757 1.00 95.38 253 PHE A O 1
ATOM 2156 N N . LYS A 1 254 ? 2.312 24.866 0.581 1.00 94.19 254 LYS A N 1
ATOM 2157 C CA . LYS A 1 254 ? 1.974 25.802 -0.506 1.00 94.19 254 LYS A CA 1
ATOM 2158 C C . LYS A 1 254 ? 3.198 26.244 -1.306 1.00 94.19 254 LYS A C 1
ATOM 2160 O O . LYS A 1 254 ? 3.107 26.394 -2.521 1.00 94.19 254 LYS A O 1
ATOM 2165 N N . LYS A 1 255 ? 4.338 26.473 -0.650 1.00 91.50 255 LYS A N 1
ATOM 2166 C CA . LYS A 1 255 ? 5.595 26.786 -1.347 1.00 91.50 255 LYS A CA 1
ATOM 2167 C C . LYS A 1 255 ? 6.086 25.588 -2.151 1.00 91.50 255 LYS A C 1
ATOM 2169 O O . LYS A 1 255 ? 6.467 25.769 -3.302 1.00 91.50 255 LYS A O 1
ATOM 2174 N N . ASP A 1 256 ? 6.033 24.394 -1.566 1.00 87.62 256 ASP A N 1
ATOM 2175 C CA . ASP A 1 256 ? 6.505 23.162 -2.193 1.00 87.62 256 ASP A CA 1
ATOM 2176 C C . ASP A 1 256 ? 5.667 22.808 -3.438 1.00 87.62 256 ASP A C 1
ATOM 2178 O O . ASP A 1 256 ? 6.246 22.485 -4.468 1.00 87.62 256 ASP A O 1
ATOM 2182 N N . ILE A 1 257 ? 4.334 22.965 -3.416 1.00 86.00 257 ILE A N 1
ATOM 2183 C CA . ILE A 1 257 ? 3.482 22.725 -4.604 1.00 86.00 257 ILE A CA 1
ATOM 2184 C C . ILE A 1 257 ? 3.629 23.796 -5.697 1.00 86.00 257 ILE A C 1
ATOM 2186 O O . ILE A 1 257 ? 3.390 23.522 -6.872 1.00 86.00 257 ILE A O 1
ATOM 2190 N N . LEU A 1 258 ? 3.979 25.034 -5.326 1.00 83.00 258 LEU A N 1
ATOM 2191 C CA . LEU A 1 258 ? 4.221 26.118 -6.286 1.00 83.00 258 LEU A CA 1
ATOM 2192 C C . LEU A 1 258 ? 5.605 26.005 -6.928 1.00 83.00 258 LEU A C 1
ATOM 2194 O O . LEU A 1 258 ? 5.817 26.514 -8.034 1.00 83.00 258 LEU A O 1
ATOM 2198 N N . ASN A 1 259 ? 6.542 25.351 -6.245 1.00 76.44 259 ASN A N 1
ATOM 2199 C CA . ASN A 1 259 ? 7.859 25.075 -6.773 1.00 76.44 259 ASN A CA 1
ATOM 2200 C C . ASN A 1 259 ? 7.751 23.958 -7.814 1.00 76.44 259 ASN A C 1
ATOM 2202 O O . ASN A 1 259 ? 7.544 22.795 -7.486 1.00 76.44 259 ASN A O 1
ATOM 2206 N N . LYS A 1 260 ? 7.875 24.307 -9.096 1.00 67.75 260 LYS A N 1
ATOM 2207 C CA . LYS A 1 260 ? 7.958 23.287 -10.141 1.00 67.75 260 LYS A CA 1
ATOM 2208 C C . LYS A 1 260 ? 9.328 22.617 -10.036 1.00 67.75 260 LYS A C 1
ATOM 2210 O O . LYS A 1 260 ? 10.323 23.340 -10.143 1.00 67.75 260 LYS A O 1
ATOM 2215 N N . PRO A 1 261 ? 9.402 21.289 -9.848 1.00 71.19 261 PRO A N 1
ATOM 2216 C CA . PRO A 1 261 ? 10.684 20.607 -9.822 1.00 71.19 261 PRO A CA 1
ATOM 2217 C C . PRO A 1 261 ? 11.412 20.847 -11.147 1.00 71.19 261 PRO A C 1
ATOM 2219 O O . PRO A 1 261 ? 10.802 20.864 -12.220 1.00 71.19 261 PRO A O 1
ATOM 2222 N N . ASP A 1 262 ? 12.722 21.069 -11.073 1.00 81.19 262 ASP A N 1
ATOM 2223 C CA . ASP A 1 262 ? 13.559 21.123 -12.265 1.00 81.19 262 ASP A CA 1
ATOM 2224 C C . ASP A 1 262 ? 13.719 19.702 -12.816 1.00 81.19 262 ASP A C 1
ATOM 2226 O O . ASP A 1 262 ? 14.493 18.893 -12.308 1.00 81.19 262 ASP A O 1
ATOM 2230 N N . LEU A 1 263 ? 12.960 19.398 -13.867 1.00 86.81 263 LEU A N 1
ATOM 2231 C CA . LEU A 1 263 ? 12.976 18.091 -14.518 1.00 86.81 263 LEU A CA 1
ATOM 2232 C C . LEU A 1 263 ? 14.055 17.986 -15.607 1.00 86.81 263 LEU A C 1
ATOM 2234 O O . LEU A 1 263 ? 14.126 16.964 -16.288 1.00 86.81 263 LEU A O 1
ATOM 2238 N N . SER A 1 264 ? 14.920 18.996 -15.776 1.00 88.94 264 SER A N 1
ATOM 2239 C CA . SER A 1 264 ? 15.916 19.038 -16.858 1.00 88.94 264 SER A CA 1
ATOM 2240 C C . SER A 1 264 ? 16.844 17.821 -16.872 1.00 88.94 264 SER A C 1
ATOM 2242 O O . SER A 1 264 ? 17.174 17.301 -17.937 1.00 88.94 264 SER A O 1
ATOM 2244 N N . SER A 1 265 ? 17.214 17.305 -15.697 1.00 89.94 265 SER A N 1
ATOM 2245 C CA . SER A 1 265 ? 18.046 16.103 -15.591 1.00 89.94 265 SER A CA 1
ATOM 2246 C C . SER A 1 265 ? 17.337 14.826 -16.038 1.00 89.94 265 SER A C 1
ATOM 2248 O O . SER A 1 265 ? 17.999 13.896 -16.492 1.00 89.94 265 SER A O 1
ATOM 2250 N N . TYR A 1 266 ? 16.010 14.765 -15.950 1.00 91.44 266 TYR A N 1
ATOM 2251 C CA . TYR A 1 266 ? 15.229 13.640 -16.461 1.00 91.44 266 TYR A CA 1
ATOM 2252 C C . TYR A 1 266 ? 14.911 13.806 -17.951 1.00 91.44 266 TYR A C 1
ATOM 2254 O O . TYR A 1 266 ? 14.974 12.835 -18.701 1.00 91.44 266 TYR A O 1
ATOM 2262 N N . GLU A 1 267 ? 14.679 15.039 -18.409 1.00 94.38 267 GLU A N 1
ATOM 2263 C CA . GLU A 1 267 ? 14.527 15.364 -19.836 1.00 94.38 267 GLU A CA 1
ATOM 2264 C C . GLU A 1 267 ? 15.774 14.982 -20.652 1.00 94.38 267 GLU A C 1
ATOM 2266 O O . GLU A 1 267 ? 15.648 14.442 -21.752 1.00 94.38 267 GLU A O 1
ATOM 2271 N N . LEU A 1 268 ? 16.977 15.113 -20.070 1.00 95.88 268 LEU A N 1
ATOM 2272 C CA . LEU A 1 268 ? 18.229 14.623 -20.671 1.00 95.88 268 LEU A CA 1
ATOM 2273 C C . LEU A 1 268 ? 18.175 13.143 -21.071 1.00 95.88 268 LEU A C 1
ATOM 2275 O O . LEU A 1 268 ? 18.837 12.759 -22.034 1.00 95.88 268 LEU A O 1
ATOM 2279 N N . ILE A 1 269 ? 17.424 12.303 -20.348 1.00 96.31 269 ILE A N 1
ATOM 2280 C CA . ILE A 1 269 ? 17.273 10.880 -20.677 1.00 96.31 269 ILE A CA 1
ATOM 2281 C C . ILE A 1 269 ? 16.561 10.750 -22.026 1.00 96.31 269 ILE A C 1
ATOM 2283 O O . ILE A 1 269 ? 17.049 10.049 -22.915 1.00 96.31 269 ILE A O 1
ATOM 2287 N N . TYR A 1 270 ? 15.432 11.446 -22.189 1.00 96.06 270 TYR A N 1
ATOM 2288 C CA . TYR A 1 270 ? 14.666 11.442 -23.432 1.00 96.06 270 TYR A CA 1
ATOM 2289 C C . TYR A 1 270 ? 15.509 11.971 -24.591 1.00 96.06 270 TYR A C 1
ATOM 2291 O O . TYR A 1 270 ? 15.656 11.275 -25.594 1.00 96.06 270 TYR A O 1
ATOM 2299 N N . ASP A 1 271 ? 16.102 13.155 -24.426 1.00 96.19 271 ASP A N 1
ATOM 2300 C CA . ASP A 1 271 ? 16.879 13.815 -25.476 1.00 96.19 271 ASP A CA 1
ATOM 2301 C C . ASP A 1 271 ? 18.055 12.944 -25.928 1.00 96.19 271 ASP A C 1
ATOM 2303 O O . ASP A 1 271 ? 18.252 12.730 -27.125 1.00 96.19 271 ASP A O 1
ATOM 2307 N N . PHE A 1 272 ? 18.786 12.357 -24.973 1.00 97.31 272 PHE A N 1
ATOM 2308 C CA . PHE A 1 272 ? 19.911 11.474 -25.261 1.00 97.31 272 PHE A CA 1
ATOM 2309 C C . PHE A 1 272 ? 19.492 10.260 -26.096 1.00 97.31 272 PHE A C 1
ATOM 2311 O O . PHE A 1 272 ? 20.100 9.977 -27.131 1.00 97.31 272 PHE A O 1
ATOM 2318 N N . PHE A 1 273 ? 18.465 9.514 -25.671 1.00 95.94 273 PHE A N 1
ATOM 2319 C CA . PHE A 1 273 ? 18.053 8.324 -26.416 1.00 95.94 273 PHE A CA 1
ATOM 2320 C C . PHE A 1 273 ? 17.402 8.699 -27.738 1.00 95.94 273 PHE A C 1
ATOM 2322 O O . PHE A 1 273 ? 17.669 8.039 -28.736 1.00 95.94 273 PHE A O 1
ATOM 2329 N N . ARG A 1 274 ? 16.625 9.782 -27.794 1.00 95.19 274 ARG A N 1
ATOM 2330 C CA . ARG A 1 274 ? 16.017 10.236 -29.042 1.00 95.19 274 ARG A CA 1
ATOM 2331 C C . ARG A 1 274 ? 17.064 10.640 -30.079 1.00 95.19 274 ARG A C 1
ATOM 2333 O O . ARG A 1 274 ? 16.849 10.358 -31.253 1.00 95.19 274 ARG A O 1
ATOM 2340 N N . GLU A 1 275 ? 18.183 11.235 -29.663 1.00 95.50 275 GLU A N 1
ATOM 2341 C CA . GLU A 1 275 ? 19.324 11.545 -30.538 1.00 95.50 275 GLU A CA 1
ATOM 2342 C C . GLU A 1 275 ? 20.040 10.273 -31.021 1.00 95.50 275 GLU A C 1
ATOM 2344 O O . GLU A 1 275 ? 20.359 10.141 -32.203 1.00 95.50 275 GLU A O 1
ATOM 2349 N N . LYS A 1 276 ? 20.292 9.311 -30.120 1.00 95.38 276 LYS A N 1
ATOM 2350 C CA . LYS A 1 276 ? 20.968 8.045 -30.464 1.00 95.38 276 LYS A CA 1
ATOM 2351 C C . LYS A 1 276 ? 20.109 7.135 -31.342 1.00 95.38 276 LYS A C 1
ATOM 2353 O O . LYS A 1 276 ? 20.642 6.378 -32.157 1.00 95.38 276 LYS A O 1
ATOM 2358 N N . LEU A 1 277 ? 18.795 7.170 -31.150 1.00 91.44 277 LEU A N 1
ATOM 2359 C CA . LEU A 1 277 ? 17.822 6.393 -31.902 1.00 91.44 277 LEU A CA 1
ATOM 2360 C C . LEU A 1 277 ? 17.494 7.135 -33.201 1.00 91.44 277 LEU A C 1
ATOM 2362 O O . LEU A 1 277 ? 16.950 8.234 -33.188 1.00 91.44 277 LEU A O 1
ATOM 2366 N N . GLY A 1 278 ? 17.785 6.526 -34.348 1.00 87.44 278 GLY A N 1
ATOM 2367 C CA . GLY A 1 278 ? 17.451 7.117 -35.646 1.00 87.44 278 GLY A CA 1
ATOM 2368 C C . GLY A 1 278 ? 15.938 7.232 -35.899 1.00 87.44 278 GLY A C 1
ATOM 2369 O O . GLY A 1 278 ? 15.110 6.705 -35.151 1.00 87.44 278 GLY A O 1
ATOM 2370 N N . ASN A 1 279 ? 15.574 7.883 -37.007 1.00 89.69 279 ASN A N 1
ATOM 2371 C CA . ASN A 1 279 ? 14.185 8.196 -37.390 1.00 89.69 279 ASN A CA 1
ATOM 2372 C C . ASN A 1 279 ? 13.259 6.976 -37.546 1.00 89.69 279 ASN A C 1
ATOM 2374 O O . ASN A 1 279 ? 12.044 7.128 -37.632 1.00 89.69 279 ASN A O 1
ATOM 2378 N N . GLN A 1 280 ? 13.816 5.770 -37.623 1.00 89.38 280 GLN A N 1
ATOM 2379 C CA . GLN A 1 280 ? 13.051 4.531 -37.713 1.00 89.38 280 GLN A CA 1
ATOM 2380 C C . GLN A 1 280 ? 12.383 4.117 -36.387 1.00 89.38 280 GLN A C 1
ATOM 2382 O O . GLN A 1 280 ? 11.434 3.332 -36.401 1.00 89.38 280 GLN A O 1
ATOM 2387 N N . TRP A 1 281 ? 12.843 4.660 -35.255 1.00 94.00 281 TRP A N 1
ATOM 2388 C CA . TRP A 1 281 ? 12.207 4.486 -33.948 1.00 94.00 281 TRP A CA 1
ATOM 2389 C C . TRP A 1 281 ? 11.104 5.524 -33.751 1.00 94.00 281 TRP A C 1
ATOM 2391 O O . TRP A 1 281 ? 11.351 6.723 -33.869 1.00 94.00 281 TRP A O 1
ATOM 2401 N N . GLN A 1 282 ? 9.909 5.070 -33.396 1.00 95.00 282 GLN A N 1
ATOM 2402 C CA . GLN A 1 282 ? 8.751 5.900 -33.074 1.00 95.00 282 GLN A CA 1
ATOM 2403 C C . GLN A 1 282 ? 8.712 6.211 -31.578 1.00 95.00 282 GLN A C 1
ATOM 2405 O O . GLN A 1 282 ? 8.990 5.331 -30.760 1.00 95.00 282 GLN A O 1
ATOM 2410 N N . ASP A 1 283 ? 8.329 7.435 -31.224 1.00 95.62 283 ASP A N 1
ATOM 2411 C CA . ASP A 1 283 ? 8.124 7.813 -29.825 1.00 95.62 283 ASP A CA 1
ATOM 2412 C C . ASP A 1 283 ? 6.891 7.103 -29.256 1.00 95.62 283 ASP A C 1
ATOM 2414 O O . ASP A 1 283 ? 5.857 6.960 -29.915 1.00 95.62 283 ASP A O 1
ATOM 2418 N N . GLY A 1 284 ? 7.029 6.619 -28.026 1.00 93.56 284 GLY A N 1
ATOM 2419 C CA . GLY A 1 284 ? 5.978 5.969 -27.266 1.00 93.56 284 GLY A CA 1
ATOM 2420 C C . GLY A 1 284 ? 5.484 6.847 -26.122 1.00 93.56 284 GLY A C 1
ATOM 2421 O O . GLY A 1 284 ? 4.974 7.943 -26.330 1.00 93.56 284 GLY A O 1
ATOM 2422 N N . ILE A 1 285 ? 5.584 6.320 -24.905 1.00 94.69 285 ILE A N 1
ATOM 2423 C CA . ILE A 1 285 ? 5.244 7.032 -23.672 1.00 94.69 285 ILE A CA 1
ATOM 2424 C C . ILE A 1 285 ? 6.391 7.987 -23.334 1.00 94.69 285 ILE A C 1
ATOM 2426 O O . ILE A 1 285 ? 7.555 7.609 -23.452 1.00 94.69 285 ILE A O 1
ATOM 2430 N N . LYS A 1 286 ? 6.056 9.203 -22.895 1.00 95.69 286 LYS A N 1
ATOM 2431 C CA . LYS A 1 286 ? 6.983 10.150 -22.269 1.00 95.69 286 LYS A CA 1
ATOM 2432 C C . LYS A 1 286 ? 6.323 10.693 -21.004 1.00 95.69 286 LYS A C 1
ATOM 2434 O O . LYS A 1 286 ? 5.598 11.682 -21.048 1.00 95.69 286 LYS A O 1
ATOM 2439 N N . GLU A 1 287 ? 6.557 10.005 -19.899 1.00 93.31 287 GLU A N 1
ATOM 2440 C CA . GLU A 1 287 ? 6.093 10.374 -18.564 1.00 93.31 287 GLU A CA 1
ATOM 2441 C C . GLU A 1 287 ? 7.323 10.733 -17.731 1.00 93.31 287 GLU A C 1
ATOM 2443 O O . GLU A 1 287 ? 8.191 9.892 -17.507 1.00 93.31 287 GLU A O 1
ATOM 2448 N N . ILE A 1 288 ? 7.433 12.000 -17.335 1.00 90.00 288 ILE A N 1
ATOM 2449 C CA . ILE A 1 288 ? 8.565 12.523 -16.566 1.00 90.00 288 ILE A CA 1
ATOM 2450 C C . ILE A 1 288 ? 8.002 13.220 -15.329 1.00 90.00 288 ILE A C 1
ATOM 2452 O O . ILE A 1 288 ? 7.318 14.237 -15.451 1.00 90.00 288 ILE A O 1
ATOM 2456 N N . ALA A 1 289 ? 8.291 12.670 -14.152 1.00 87.38 289 ALA A N 1
ATOM 2457 C CA . ALA A 1 289 ? 7.977 13.250 -12.852 1.00 87.38 289 ALA A CA 1
ATOM 2458 C C . ALA A 1 289 ? 9.211 13.266 -11.926 1.00 87.38 289 ALA A C 1
ATOM 2460 O O . ALA A 1 289 ? 10.291 12.794 -12.274 1.00 87.38 289 ALA A O 1
ATOM 2461 N N . GLU A 1 290 ? 9.089 13.873 -10.748 1.00 80.94 290 GLU A N 1
ATOM 2462 C CA . GLU A 1 290 ? 10.220 14.057 -9.826 1.00 80.94 290 GLU A CA 1
ATOM 2463 C C . GLU A 1 290 ? 10.696 12.745 -9.174 1.00 80.94 290 GLU A C 1
ATOM 2465 O O . GLU A 1 290 ? 11.902 12.537 -8.995 1.00 80.94 290 GLU A O 1
ATOM 2470 N N . SER A 1 291 ? 9.755 11.861 -8.836 1.00 81.56 291 SER A N 1
ATOM 2471 C CA . SER A 1 291 ? 10.002 10.577 -8.170 1.00 81.56 291 SER A CA 1
ATOM 2472 C C . SER A 1 291 ? 10.378 9.474 -9.159 1.00 81.56 291 SER A C 1
ATOM 2474 O O . SER A 1 291 ? 11.362 8.762 -8.976 1.00 81.56 291 SER A O 1
ATOM 2476 N N . GLU A 1 292 ? 9.615 9.357 -10.237 1.00 91.44 292 GLU A N 1
ATOM 2477 C CA . GLU A 1 292 ? 9.778 8.313 -11.236 1.00 91.44 292 GLU A CA 1
ATOM 2478 C C . GLU A 1 292 ? 9.342 8.792 -12.617 1.00 91.44 292 GLU A C 1
ATOM 2480 O O . GLU A 1 292 ? 8.698 9.831 -12.785 1.00 91.44 292 GLU A O 1
ATOM 2485 N N . GLY A 1 293 ? 9.704 8.025 -13.635 1.00 92.62 293 GLY A N 1
ATOM 2486 C CA . GLY A 1 293 ? 9.223 8.279 -14.979 1.00 92.62 293 GLY A CA 1
ATOM 2487 C C . GLY A 1 293 ? 9.534 7.144 -15.928 1.00 92.62 293 GLY A C 1
ATOM 2488 O O . GLY A 1 293 ? 10.321 6.236 -15.641 1.00 92.62 293 GLY A O 1
ATOM 2489 N N . MET A 1 294 ? 8.889 7.201 -17.085 1.00 96.19 294 MET A N 1
ATOM 2490 C CA . MET A 1 294 ? 8.962 6.175 -18.102 1.00 96.19 294 MET A CA 1
ATOM 2491 C C . MET A 1 294 ? 8.979 6.784 -19.496 1.00 96.19 294 MET A C 1
ATOM 2493 O O . MET A 1 294 ? 8.122 7.579 -19.882 1.00 96.19 294 MET A O 1
ATOM 2497 N N . ILE A 1 295 ? 9.957 6.342 -20.277 1.00 97.44 295 ILE A N 1
ATOM 2498 C CA . ILE A 1 295 ? 10.135 6.718 -21.670 1.00 97.44 295 ILE A CA 1
ATOM 2499 C C . ILE A 1 295 ? 10.168 5.439 -22.497 1.00 97.44 295 ILE A C 1
ATOM 2501 O O . ILE A 1 295 ? 10.921 4.512 -22.184 1.00 97.44 295 ILE A O 1
ATOM 2505 N N . THR A 1 296 ? 9.362 5.377 -23.556 1.00 97.38 296 THR A N 1
ATOM 2506 C CA . THR A 1 296 ? 9.362 4.227 -24.462 1.00 97.38 296 THR A CA 1
ATOM 2507 C C . THR A 1 296 ? 9.551 4.615 -25.921 1.00 97.38 296 THR A C 1
ATOM 2509 O O . THR A 1 296 ? 9.084 5.662 -26.364 1.00 97.38 296 THR A O 1
ATOM 2512 N N . PHE A 1 297 ? 10.229 3.751 -26.679 1.00 96.75 297 PHE A N 1
ATOM 2513 C CA . PHE A 1 297 ? 10.457 3.912 -28.116 1.00 96.75 297 PHE A CA 1
ATOM 2514 C C . PHE A 1 297 ? 10.185 2.599 -28.839 1.00 96.75 297 PHE A C 1
ATOM 2516 O O . PHE A 1 297 ? 10.608 1.548 -28.373 1.00 96.75 297 PHE A O 1
ATOM 2523 N N . LEU A 1 298 ? 9.534 2.645 -29.999 1.00 95.00 298 LEU A N 1
ATOM 2524 C CA . LEU A 1 298 ? 9.112 1.458 -30.740 1.00 95.00 298 LEU A CA 1
ATOM 2525 C C . LEU A 1 298 ? 9.709 1.431 -32.152 1.00 95.00 298 LEU A C 1
ATOM 2527 O O . LEU A 1 298 ? 9.514 2.360 -32.928 1.00 95.00 298 LEU A O 1
ATOM 2531 N N . GLU A 1 299 ? 10.365 0.341 -32.532 1.00 92.44 299 GLU A N 1
ATOM 2532 C CA . GLU A 1 299 ? 10.892 0.120 -33.884 1.00 92.44 299 GLU A CA 1
ATOM 2533 C C . GLU A 1 299 ? 10.336 -1.178 -34.470 1.00 92.44 299 GLU A C 1
ATOM 2535 O O . GLU A 1 299 ? 10.212 -2.194 -33.781 1.00 92.44 299 GLU A O 1
ATOM 2540 N N . LYS A 1 300 ? 10.019 -1.165 -35.768 1.00 89.69 300 LYS A N 1
ATOM 2541 C CA . LYS A 1 300 ? 9.765 -2.395 -36.524 1.00 89.69 300 LYS A CA 1
ATOM 2542 C C . LYS A 1 300 ? 11.095 -2.927 -37.052 1.00 89.69 300 LYS A C 1
ATOM 2544 O O . LYS A 1 300 ? 11.699 -2.292 -37.910 1.00 89.69 300 LYS A O 1
ATOM 2549 N N . LEU A 1 301 ? 11.507 -4.109 -36.602 1.00 79.56 301 LEU A N 1
ATOM 2550 C CA . LEU A 1 301 ? 12.691 -4.784 -37.128 1.00 79.56 301 LEU A CA 1
ATOM 2551 C C . LEU A 1 301 ? 12.316 -5.583 -38.391 1.00 79.56 301 LEU A C 1
ATOM 2553 O O . LEU A 1 301 ? 11.488 -6.501 -38.302 1.00 79.56 301 LEU A O 1
ATOM 2557 N N . PRO A 1 302 ? 12.875 -5.240 -39.569 1.00 62.53 302 PRO A N 1
ATOM 2558 C CA . PRO A 1 302 ? 12.576 -5.941 -40.810 1.00 62.53 302 PRO A CA 1
ATOM 2559 C C . PRO A 1 302 ? 13.176 -7.354 -40.839 1.00 62.53 302 PRO A C 1
ATOM 2561 O O . PRO A 1 302 ? 14.151 -7.670 -40.158 1.00 62.53 302 PRO A O 1
ATOM 2564 N N . TYR A 1 303 ? 12.593 -8.191 -41.697 1.00 57.75 303 TYR A N 1
ATOM 2565 C CA . TYR A 1 303 ? 12.942 -9.593 -41.975 1.00 57.75 303 TYR A CA 1
ATOM 2566 C C . TYR A 1 303 ? 14.423 -9.848 -42.355 1.00 57.75 303 TYR A C 1
ATOM 2568 O O . TYR A 1 303 ? 14.879 -10.990 -42.329 1.00 57.75 303 TYR A O 1
ATOM 2576 N N . GLU A 1 304 ? 15.201 -8.812 -42.685 1.00 49.44 304 GLU A N 1
ATOM 2577 C CA . GLU A 1 304 ? 16.550 -8.915 -43.273 1.00 49.44 304 GLU A CA 1
ATOM 2578 C C . GLU A 1 304 ? 17.610 -9.597 -42.382 1.00 49.44 304 GLU A C 1
ATOM 2580 O O . GLU A 1 304 ? 18.650 -10.012 -42.886 1.00 49.44 304 GLU A O 1
ATOM 2585 N N . ASN A 1 305 ? 17.329 -9.819 -41.093 1.00 52.47 305 ASN A N 1
ATOM 2586 C CA . ASN A 1 305 ? 18.236 -10.503 -40.159 1.00 52.47 305 ASN A CA 1
ATOM 2587 C C . ASN A 1 305 ? 18.110 -12.044 -40.138 1.00 52.47 305 ASN A C 1
ATOM 2589 O O . ASN A 1 305 ? 18.649 -12.687 -39.240 1.00 52.47 305 ASN A O 1
ATOM 2593 N N . GLY A 1 306 ? 17.418 -12.654 -41.109 1.00 53.66 306 GLY A N 1
ATOM 2594 C CA . GLY A 1 306 ? 17.315 -14.118 -41.229 1.00 53.66 306 GLY A CA 1
ATOM 2595 C C . GLY A 1 306 ? 16.196 -14.761 -40.400 1.00 53.66 306 GLY A C 1
ATOM 2596 O O . GLY A 1 306 ? 16.208 -15.970 -40.183 1.00 53.66 306 GLY A O 1
ATOM 2597 N N . TYR A 1 307 ? 15.216 -13.976 -39.949 1.00 55.09 307 TYR A N 1
ATOM 2598 C CA . TYR A 1 307 ? 14.095 -14.448 -39.131 1.00 55.09 307 TYR A CA 1
ATOM 2599 C C . TYR A 1 307 ? 12.845 -14.719 -39.971 1.00 55.09 307 TYR A C 1
ATOM 2601 O O . TYR A 1 307 ? 12.539 -13.954 -40.867 1.00 55.09 307 TYR A O 1
ATOM 2609 N N . ASN A 1 308 ? 12.047 -15.740 -39.635 1.00 58.94 308 ASN A N 1
ATOM 2610 C CA . ASN A 1 308 ? 10.849 -16.127 -40.409 1.00 58.94 308 ASN A CA 1
ATOM 2611 C C . ASN A 1 308 ? 9.623 -15.186 -40.261 1.00 58.94 308 ASN A C 1
ATOM 2613 O O . ASN A 1 308 ? 8.557 -15.479 -40.807 1.00 58.94 308 ASN A O 1
ATOM 2617 N N . HIS A 1 309 ? 9.712 -14.104 -39.480 1.00 68.62 309 HIS A N 1
ATOM 2618 C CA . HIS A 1 309 ? 8.628 -13.137 -39.248 1.00 68.62 309 HIS A CA 1
ATOM 2619 C C . HIS A 1 309 ? 9.169 -11.798 -38.728 1.00 68.62 309 HIS A C 1
ATOM 2621 O O . HIS A 1 309 ? 10.245 -11.757 -38.138 1.00 68.62 309 HIS A O 1
ATOM 2627 N N . ASN A 1 310 ? 8.410 -10.709 -38.922 1.00 80.44 310 ASN A N 1
ATOM 2628 C CA . ASN A 1 310 ? 8.780 -9.402 -38.378 1.00 80.44 310 ASN A CA 1
ATOM 2629 C C . ASN A 1 310 ? 8.544 -9.345 -36.863 1.00 80.44 310 ASN A C 1
ATOM 2631 O O . ASN A 1 310 ? 7.609 -9.957 -36.326 1.00 80.44 310 ASN A O 1
ATOM 2635 N N . PHE A 1 311 ? 9.349 -8.519 -36.205 1.00 85.50 311 PHE A N 1
ATOM 2636 C CA . PHE A 1 311 ? 9.205 -8.184 -34.797 1.00 85.50 311 PHE A CA 1
ATOM 2637 C C . PHE A 1 311 ? 9.109 -6.675 -34.619 1.00 85.50 311 PHE A C 1
ATOM 2639 O O . PHE A 1 311 ? 9.575 -5.898 -35.453 1.00 85.50 311 PHE A O 1
ATOM 2646 N N . TYR A 1 312 ? 8.513 -6.281 -33.506 1.00 90.00 312 TYR A N 1
ATOM 2647 C CA . TYR A 1 312 ? 8.599 -4.929 -32.991 1.00 90.00 312 TYR A CA 1
ATOM 2648 C C . TYR A 1 312 ? 9.415 -4.957 -31.712 1.00 90.00 312 TYR A C 1
ATOM 2650 O O . TYR A 1 312 ? 9.188 -5.814 -30.852 1.00 90.00 312 TYR A O 1
ATOM 2658 N N . THR A 1 313 ? 10.343 -4.020 -31.609 1.00 89.56 313 THR A N 1
ATOM 2659 C CA . THR A 1 313 ? 11.169 -3.813 -30.430 1.00 89.56 313 THR A CA 1
ATOM 2660 C C . THR A 1 313 ? 10.705 -2.560 -29.730 1.00 89.56 313 THR A C 1
ATOM 2662 O O . THR A 1 313 ? 10.593 -1.509 -30.353 1.00 89.56 313 THR A O 1
ATOM 2665 N N . ASN A 1 314 ? 10.461 -2.680 -28.434 1.00 92.94 314 ASN A N 1
ATOM 2666 C CA . ASN A 1 314 ? 10.153 -1.571 -27.561 1.00 92.94 314 ASN A CA 1
ATOM 2667 C C . ASN A 1 314 ? 11.324 -1.347 -26.603 1.00 92.94 314 ASN A C 1
ATOM 2669 O O . ASN A 1 314 ? 11.632 -2.216 -25.790 1.00 92.94 314 ASN A O 1
ATOM 2673 N N . LEU A 1 315 ? 11.976 -0.198 -26.688 1.00 95.00 315 LEU A N 1
ATOM 2674 C CA . LEU A 1 315 ? 12.935 0.235 -25.688 1.00 95.00 315 LEU A CA 1
ATOM 2675 C C . LEU A 1 315 ? 12.164 0.875 -24.541 1.00 95.00 315 LEU A C 1
ATOM 2677 O O . LEU A 1 315 ? 11.415 1.816 -24.776 1.00 95.00 315 LEU A O 1
ATOM 2681 N N . ILE A 1 316 ? 12.325 0.360 -23.326 1.00 95.94 316 ILE A N 1
ATOM 2682 C CA . ILE A 1 316 ? 11.613 0.835 -22.139 1.00 95.94 316 ILE A CA 1
ATOM 2683 C C . ILE A 1 316 ? 12.653 1.319 -21.139 1.00 95.94 316 ILE A C 1
ATOM 2685 O O . ILE A 1 316 ? 13.391 0.520 -20.560 1.00 95.94 316 ILE A O 1
ATOM 2689 N N . ILE A 1 317 ? 12.696 2.628 -20.940 1.00 96.44 317 ILE A N 1
ATOM 2690 C CA . ILE A 1 317 ? 13.583 3.285 -19.990 1.00 96.44 317 ILE A CA 1
ATOM 2691 C C . ILE A 1 317 ? 12.712 3.767 -18.841 1.00 96.44 317 ILE A C 1
ATOM 2693 O O . ILE A 1 317 ? 11.763 4.516 -19.064 1.00 96.44 317 ILE A O 1
ATOM 2697 N N . SER A 1 318 ? 13.019 3.337 -17.625 1.00 95.25 318 SER A N 1
ATOM 2698 C CA . SER A 1 318 ? 12.346 3.846 -16.430 1.00 95.25 318 SER A CA 1
ATOM 2699 C C . SER A 1 318 ? 13.393 4.362 -15.459 1.00 95.25 318 SER A C 1
ATOM 2701 O O . SER A 1 318 ? 14.465 3.767 -15.363 1.00 95.25 318 SER A O 1
ATOM 2703 N N . TYR A 1 319 ? 13.113 5.455 -14.760 1.00 93.69 319 TYR A N 1
ATOM 2704 C CA . TYR A 1 319 ? 13.985 5.951 -13.699 1.00 93.69 319 TYR A CA 1
ATOM 2705 C C . TYR A 1 319 ? 13.238 6.017 -12.376 1.00 93.69 319 TYR A C 1
ATOM 2707 O O . TYR A 1 319 ? 12.034 6.253 -12.353 1.00 93.69 319 TYR A O 1
ATOM 2715 N N . GLU A 1 320 ? 13.989 5.832 -11.297 1.00 90.75 320 GLU A N 1
ATOM 2716 C CA . GLU A 1 320 ? 13.514 5.890 -9.917 1.00 90.75 320 GLU A CA 1
ATOM 2717 C C . GLU A 1 320 ? 14.503 6.760 -9.134 1.00 90.75 320 GLU A C 1
ATOM 2719 O O . GLU A 1 320 ? 15.688 6.419 -8.998 1.00 90.75 320 GLU A O 1
ATOM 2724 N N . SER A 1 321 ? 14.047 7.931 -8.687 1.00 86.50 321 SER A N 1
ATOM 2725 C CA . SER A 1 321 ? 14.903 8.946 -8.068 1.00 86.50 321 SER A CA 1
ATOM 2726 C C . SER A 1 321 ? 15.334 8.564 -6.655 1.00 86.50 321 SER A C 1
ATOM 2728 O O . SER A 1 321 ? 16.467 8.852 -6.269 1.00 86.50 321 SER A O 1
ATOM 2730 N N . GLU A 1 322 ? 14.493 7.819 -5.934 1.00 84.38 322 GLU A N 1
ATOM 2731 C CA . GLU A 1 322 ? 14.803 7.252 -4.618 1.00 84.38 322 GLU A CA 1
ATOM 2732 C C . GLU A 1 322 ? 16.096 6.424 -4.664 1.00 84.38 322 GLU A C 1
ATOM 2734 O O . GLU A 1 322 ? 17.032 6.634 -3.885 1.00 84.38 322 GLU A O 1
ATOM 2739 N N . PHE A 1 323 ? 16.203 5.540 -5.655 1.00 86.62 323 PHE A N 1
ATOM 2740 C CA . PHE A 1 323 ? 17.365 4.671 -5.827 1.00 86.62 323 PHE A CA 1
ATOM 2741 C C . PHE A 1 323 ? 18.470 5.293 -6.680 1.00 86.62 323 PHE A C 1
ATOM 2743 O O . PHE A 1 323 ? 19.566 4.728 -6.767 1.00 86.62 323 PHE A O 1
ATOM 2750 N N . ASN A 1 324 ? 18.226 6.472 -7.262 1.00 92.06 324 ASN A N 1
ATOM 2751 C CA . ASN A 1 324 ? 19.115 7.137 -8.212 1.00 92.06 324 ASN A CA 1
ATOM 2752 C C . ASN A 1 324 ? 19.517 6.199 -9.355 1.00 92.06 324 ASN A C 1
ATOM 2754 O O . ASN A 1 324 ? 20.708 6.017 -9.654 1.00 92.06 324 ASN A O 1
ATOM 2758 N N . THR A 1 325 ? 18.527 5.538 -9.955 1.00 94.38 325 THR A N 1
ATOM 2759 C CA . THR A 1 325 ? 18.759 4.508 -10.968 1.00 94.38 325 THR A CA 1
ATOM 2760 C C . THR A 1 325 ? 17.880 4.649 -12.197 1.00 94.38 325 THR A C 1
ATOM 2762 O O . THR A 1 325 ? 16.757 5.134 -12.130 1.00 94.38 325 THR A O 1
ATOM 2765 N N . ILE A 1 326 ? 18.397 4.150 -13.319 1.00 95.31 326 ILE A N 1
ATOM 2766 C CA . ILE A 1 326 ? 17.673 3.884 -14.557 1.00 95.31 326 ILE A CA 1
ATOM 2767 C C . ILE A 1 326 ? 17.627 2.368 -14.767 1.00 95.31 326 ILE A C 1
ATOM 2769 O O . ILE A 1 326 ? 18.666 1.700 -14.751 1.00 95.31 326 ILE A O 1
ATOM 2773 N N . SER A 1 327 ? 16.434 1.838 -15.015 1.00 92.81 327 SER A N 1
ATOM 2774 C CA . SER A 1 327 ? 16.235 0.513 -15.598 1.00 92.81 327 SER A CA 1
ATOM 2775 C C . SER A 1 327 ? 16.121 0.620 -17.115 1.00 92.81 327 SER A C 1
ATOM 2777 O O . SER A 1 327 ? 15.625 1.609 -17.666 1.00 92.81 327 SER A O 1
ATOM 2779 N N . PHE A 1 328 ? 16.615 -0.406 -17.802 1.00 92.38 328 PHE A N 1
ATOM 2780 C CA . PHE A 1 328 ? 16.717 -0.398 -19.252 1.00 92.38 328 PHE A CA 1
ATOM 2781 C C . PHE A 1 328 ? 16.269 -1.744 -19.803 1.00 92.38 328 PHE A C 1
ATOM 2783 O O . PHE A 1 328 ? 17.012 -2.727 -19.834 1.00 92.38 328 PHE A O 1
ATOM 2790 N N . ARG A 1 329 ? 15.007 -1.793 -20.215 1.00 92.19 329 ARG A N 1
ATOM 2791 C CA . ARG A 1 329 ? 14.321 -3.024 -20.594 1.00 92.19 329 ARG A CA 1
ATOM 2792 C C . ARG A 1 329 ? 14.053 -3.057 -22.089 1.00 92.19 329 ARG A C 1
ATOM 2794 O O . ARG A 1 329 ? 13.793 -2.032 -22.719 1.00 92.19 329 ARG A O 1
ATOM 2801 N N . ILE A 1 330 ? 14.079 -4.261 -22.649 1.00 90.62 330 ILE A N 1
ATOM 2802 C CA . ILE A 1 330 ? 13.730 -4.511 -24.047 1.00 90.62 330 ILE A CA 1
ATOM 2803 C C . ILE A 1 330 ? 12.435 -5.315 -24.078 1.00 90.62 330 ILE A C 1
ATOM 2805 O O . ILE A 1 330 ? 12.378 -6.456 -23.620 1.00 90.62 330 ILE A O 1
ATOM 2809 N N . GLY A 1 331 ? 11.393 -4.703 -24.631 1.00 89.44 331 GLY A N 1
ATOM 2810 C CA . GLY A 1 331 ? 10.136 -5.339 -24.982 1.00 89.44 331 GLY A CA 1
ATOM 2811 C C . GLY A 1 331 ? 10.160 -5.877 -26.411 1.00 89.44 331 GLY A C 1
ATOM 2812 O O . GLY A 1 331 ? 10.691 -5.230 -27.310 1.00 89.44 331 GLY A O 1
ATOM 2813 N N . ILE A 1 332 ? 9.566 -7.047 -26.635 1.00 86.94 332 ILE A N 1
ATOM 2814 C CA . ILE A 1 332 ? 9.451 -7.662 -27.961 1.00 86.94 332 ILE A CA 1
ATOM 2815 C C . ILE A 1 332 ? 7.992 -8.013 -28.256 1.00 86.94 332 ILE A C 1
ATOM 2817 O O . ILE A 1 332 ? 7.288 -8.610 -27.432 1.00 86.94 332 ILE A O 1
ATOM 2821 N N . GLN A 1 333 ? 7.546 -7.709 -29.478 1.00 87.06 333 GLN A N 1
ATOM 2822 C CA . GLN A 1 333 ? 6.265 -8.157 -30.020 1.00 87.06 333 GLN A CA 1
ATOM 2823 C C . GLN A 1 333 ? 6.456 -8.867 -31.365 1.00 87.06 333 GLN A C 1
ATOM 2825 O O . GLN A 1 333 ? 6.847 -8.267 -32.360 1.00 87.06 333 GLN A O 1
ATOM 2830 N N . SER A 1 334 ? 6.129 -10.160 -31.419 1.00 82.69 334 SER A N 1
ATOM 2831 C CA . SER A 1 334 ? 5.998 -10.901 -32.682 1.00 82.69 334 SER A CA 1
ATOM 2832 C C . SER A 1 334 ? 4.775 -10.436 -33.484 1.00 82.69 334 SER A C 1
ATOM 2834 O O . SER A 1 334 ? 3.648 -10.492 -32.983 1.00 82.69 334 SER A O 1
ATOM 2836 N N . GLU A 1 335 ? 4.976 -10.059 -34.752 1.00 84.12 335 GLU A N 1
ATOM 2837 C CA . GLU A 1 335 ? 3.897 -9.705 -35.692 1.00 84.12 335 GLU A CA 1
ATOM 2838 C C . GLU A 1 335 ? 2.918 -10.873 -35.921 1.00 84.12 335 GLU A C 1
ATOM 2840 O O . GLU A 1 335 ? 1.745 -10.673 -36.235 1.00 84.12 335 GLU A O 1
ATOM 2845 N N . GLU A 1 336 ? 3.372 -12.118 -35.759 1.00 78.19 336 GLU A N 1
ATOM 2846 C CA . GLU A 1 336 ? 2.501 -13.293 -35.828 1.00 78.19 336 GLU A CA 1
ATOM 2847 C C . GLU A 1 336 ? 1.531 -13.351 -34.642 1.00 78.19 336 GLU A C 1
ATOM 2849 O O . GLU A 1 336 ? 0.325 -13.488 -34.850 1.00 78.19 336 GLU A O 1
ATOM 2854 N N . ILE A 1 337 ? 2.029 -13.172 -33.416 1.00 79.06 337 ILE A N 1
ATOM 2855 C CA . ILE A 1 337 ? 1.183 -13.170 -32.214 1.00 79.06 337 ILE A CA 1
ATOM 2856 C C . ILE A 1 337 ? 0.237 -11.957 -32.226 1.00 79.06 337 ILE A C 1
ATOM 2858 O O . ILE A 1 337 ? -0.938 -12.107 -31.898 1.00 79.06 337 ILE A O 1
ATOM 2862 N N . LEU A 1 338 ? 0.704 -10.783 -32.674 1.00 83.81 338 LEU A N 1
ATOM 2863 C CA . LEU A 1 338 ? -0.135 -9.586 -32.843 1.00 83.81 338 LEU A CA 1
ATOM 2864 C C . LEU A 1 338 ? -1.312 -9.842 -33.796 1.00 83.81 338 LEU A C 1
ATOM 2866 O O . LEU A 1 338 ? -2.455 -9.506 -33.478 1.00 83.81 338 LEU A O 1
ATOM 2870 N N . ARG A 1 339 ? -1.051 -10.505 -34.934 1.00 80.50 339 ARG A N 1
ATOM 2871 C CA . ARG A 1 339 ? -2.096 -10.925 -35.882 1.00 80.50 339 ARG A CA 1
ATOM 2872 C C . ARG A 1 339 ? -3.089 -11.880 -35.243 1.00 80.50 339 ARG A C 1
ATOM 2874 O O . ARG A 1 339 ? -4.289 -11.708 -35.441 1.00 80.50 339 ARG A O 1
ATOM 2881 N N . TRP A 1 340 ? -2.619 -12.852 -34.462 1.00 77.00 340 TRP A N 1
ATOM 2882 C CA . TRP A 1 340 ? -3.534 -13.729 -33.738 1.00 77.00 340 TRP A CA 1
ATOM 2883 C C . TRP A 1 340 ? -4.374 -12.942 -32.730 1.00 77.00 340 TRP A C 1
ATOM 2885 O O . TRP A 1 340 ? -5.561 -13.186 -32.600 1.00 77.00 340 TRP A O 1
ATOM 2895 N N . GLN A 1 341 ? -3.816 -11.945 -32.055 1.00 76.38 341 GLN A N 1
ATOM 2896 C CA . GLN A 1 341 ? -4.548 -11.115 -31.093 1.00 76.38 341 GLN A CA 1
ATOM 2897 C C . GLN A 1 341 ? -5.453 -10.057 -31.736 1.00 76.38 341 GLN A C 1
ATOM 2899 O O . GLN A 1 341 ? -6.139 -9.332 -31.018 1.00 76.38 341 GLN A O 1
ATOM 2904 N N . ASN A 1 342 ? -5.464 -9.963 -33.070 1.00 80.38 342 ASN A N 1
ATOM 2905 C CA . ASN A 1 342 ? -6.159 -8.920 -33.818 1.00 80.38 342 ASN A CA 1
ATOM 2906 C C . ASN A 1 342 ? -5.853 -7.509 -33.274 1.00 80.38 342 ASN A C 1
ATOM 2908 O O . ASN A 1 342 ? -6.756 -6.693 -33.085 1.00 80.38 342 ASN A O 1
ATOM 2912 N N . ARG A 1 343 ? -4.574 -7.235 -32.978 1.00 84.75 343 ARG A N 1
ATOM 2913 C CA . ARG A 1 343 ? -4.120 -5.932 -32.473 1.00 84.75 343 ARG A CA 1
ATOM 2914 C C . ARG A 1 343 ? -2.863 -5.447 -33.183 1.00 84.75 343 ARG A C 1
ATOM 2916 O O . ARG A 1 343 ? -2.081 -6.241 -33.702 1.00 84.75 343 ARG A O 1
ATOM 2923 N N . GLY A 1 344 ? -2.665 -4.133 -33.160 1.00 90.56 344 GLY A N 1
ATOM 2924 C CA . GLY A 1 344 ? -1.426 -3.499 -33.601 1.00 90.56 344 GLY A CA 1
ATOM 2925 C C . GLY A 1 344 ? -0.300 -3.594 -32.559 1.00 90.56 344 GLY A C 1
ATOM 2926 O O . GLY A 1 344 ? -0.548 -3.964 -31.401 1.00 90.56 344 GLY A O 1
ATOM 2927 N N . PRO A 1 345 ? 0.937 -3.256 -32.962 1.00 92.62 345 PRO A N 1
ATOM 2928 C CA . PRO A 1 345 ? 2.048 -3.102 -32.032 1.00 92.62 345 PRO A CA 1
ATOM 2929 C C . PRO A 1 345 ? 1.787 -1.936 -31.067 1.00 92.62 345 PRO A C 1
ATOM 2931 O O . PRO A 1 345 ? 0.950 -1.071 -31.322 1.00 92.62 345 PRO A O 1
ATOM 2934 N N . SER A 1 346 ? 2.479 -1.932 -29.933 1.00 92.69 346 SER A N 1
ATOM 2935 C CA . SER A 1 346 ? 2.293 -0.938 -28.872 1.00 92.69 346 SER A CA 1
ATOM 2936 C C . SER A 1 346 ? 3.604 -0.693 -28.143 1.00 92.69 346 SER A C 1
ATOM 2938 O O . SER A 1 346 ? 4.360 -1.636 -27.929 1.00 92.69 346 SER A O 1
ATOM 2940 N N . SER A 1 347 ? 3.831 0.543 -27.708 1.00 92.56 347 SER A N 1
ATOM 2941 C CA . SER A 1 347 ? 4.959 0.952 -26.867 1.00 92.56 347 SER A CA 1
ATOM 2942 C C . SER A 1 347 ? 4.670 0.835 -25.361 1.00 92.56 347 SER A C 1
ATOM 2944 O O . SER A 1 347 ? 5.550 1.087 -24.538 1.00 92.56 347 SER A O 1
ATOM 2946 N N . LYS A 1 348 ? 3.453 0.430 -24.970 1.00 90.06 348 LYS A N 1
ATOM 2947 C CA . LYS A 1 348 ? 3.086 0.216 -23.562 1.00 90.06 348 LYS A CA 1
ATOM 2948 C C . LYS A 1 348 ? 3.779 -1.037 -23.013 1.00 90.06 348 LYS A C 1
ATOM 2950 O O . LYS A 1 348 ? 3.615 -2.101 -23.631 1.00 90.06 348 LYS A O 1
ATOM 2955 N N . PRO A 1 349 ? 4.533 -0.975 -21.898 1.00 87.62 349 PRO A N 1
ATOM 2956 C CA . PRO A 1 349 ? 5.196 -2.147 -21.325 1.00 87.62 349 PRO A CA 1
ATOM 2957 C C . PRO A 1 349 ? 4.217 -3.285 -21.066 1.00 87.62 349 PRO A C 1
ATOM 2959 O O . PRO A 1 349 ? 4.457 -4.426 -21.444 1.00 87.62 349 PRO A O 1
ATOM 2962 N N . GLU A 1 350 ? 3.044 -2.980 -20.527 1.00 81.56 350 GLU A N 1
ATOM 2963 C CA . GLU A 1 350 ? 2.043 -3.983 -20.211 1.00 81.56 350 GLU A CA 1
ATOM 2964 C C . GLU A 1 350 ? 1.415 -4.655 -21.433 1.00 81.56 350 GLU A C 1
ATOM 2966 O O . GLU A 1 350 ? 0.602 -5.547 -21.264 1.00 81.56 350 GLU A O 1
ATOM 2971 N N . LEU A 1 351 ? 1.764 -4.255 -22.659 1.00 85.00 351 LEU A N 1
ATOM 2972 C CA . LEU A 1 351 ? 1.286 -4.863 -23.905 1.00 85.00 351 LEU A CA 1
ATOM 2973 C C . LEU A 1 351 ? 2.386 -5.606 -24.680 1.00 85.00 351 LEU A C 1
ATOM 2975 O O . LEU A 1 351 ? 2.162 -6.065 -25.808 1.00 85.00 351 LEU A O 1
ATOM 2979 N N . GLN A 1 352 ? 3.588 -5.724 -24.124 1.00 85.25 352 GLN A N 1
ATOM 2980 C CA . GLN A 1 352 ? 4.664 -6.497 -24.743 1.00 85.25 352 GLN A CA 1
ATOM 2981 C C . GLN A 1 352 ? 4.430 -8.001 -24.554 1.00 85.25 352 GLN A C 1
ATOM 2983 O O . GLN A 1 352 ? 3.891 -8.429 -23.532 1.00 85.25 352 GLN A O 1
ATOM 2988 N N . HIS A 1 353 ? 4.839 -8.816 -25.533 1.00 79.94 353 HIS A N 1
ATOM 2989 C CA . HIS A 1 353 ? 4.772 -10.277 -25.380 1.00 79.94 353 HIS A CA 1
ATOM 2990 C C . HIS A 1 353 ? 5.872 -10.788 -24.457 1.00 79.94 353 HIS A C 1
ATOM 2992 O O . HIS A 1 353 ? 5.642 -11.708 -23.677 1.00 79.94 353 HIS A O 1
ATOM 2998 N N . PHE A 1 354 ? 7.048 -10.170 -24.550 1.00 79.94 354 PHE A N 1
ATOM 2999 C CA . PHE A 1 354 ? 8.210 -10.461 -23.724 1.00 79.94 354 PHE A CA 1
ATOM 3000 C C . PHE A 1 354 ? 8.847 -9.139 -23.317 1.00 79.94 354 PHE A C 1
ATOM 3002 O O . PHE A 1 354 ? 8.891 -8.220 -24.134 1.00 79.94 354 PHE A O 1
ATOM 3009 N N . ILE A 1 355 ? 9.308 -9.039 -22.074 1.00 83.06 355 ILE A N 1
ATOM 3010 C CA . ILE A 1 355 ? 10.079 -7.904 -21.563 1.00 83.06 355 ILE A CA 1
ATOM 3011 C C . ILE A 1 355 ? 11.155 -8.482 -20.678 1.00 83.06 355 ILE A C 1
ATOM 3013 O O . ILE A 1 355 ? 10.850 -9.323 -19.838 1.00 83.06 355 ILE A O 1
ATOM 3017 N N . GLU A 1 356 ? 12.379 -8.012 -20.845 1.00 84.56 356 GLU A N 1
ATOM 3018 C CA . GLU A 1 356 ? 13.474 -8.390 -19.966 1.00 84.56 356 GLU A CA 1
ATOM 3019 C C . GLU A 1 356 ? 14.400 -7.193 -19.756 1.00 84.56 356 GLU A C 1
ATOM 3021 O O . GLU A 1 356 ? 14.519 -6.332 -20.637 1.00 84.56 356 GLU A O 1
ATOM 3026 N N . ASP A 1 357 ? 15.037 -7.126 -18.588 1.00 87.69 357 ASP A N 1
ATOM 3027 C CA . ASP A 1 357 ? 16.097 -6.147 -18.354 1.00 87.69 357 ASP A CA 1
ATOM 3028 C C . ASP A 1 357 ? 17.353 -6.539 -19.137 1.00 87.69 357 ASP A C 1
ATOM 3030 O O . ASP A 1 357 ? 17.740 -7.711 -19.187 1.00 87.69 357 ASP A O 1
ATOM 3034 N N . ILE A 1 358 ? 18.000 -5.565 -19.779 1.00 87.12 358 ILE A N 1
ATOM 3035 C CA . ILE A 1 358 ? 19.194 -5.840 -20.574 1.00 87.12 358 ILE A CA 1
ATOM 3036 C C . ILE A 1 358 ? 20.344 -6.403 -19.738 1.00 87.12 358 ILE A C 1
ATOM 3038 O O . ILE A 1 358 ? 21.178 -7.150 -20.258 1.00 87.12 358 ILE A O 1
ATOM 3042 N N . LEU A 1 359 ? 20.379 -6.090 -18.442 1.00 88.19 359 LEU A N 1
ATOM 3043 C CA . LEU A 1 359 ? 21.392 -6.583 -17.522 1.00 88.19 359 LEU A CA 1
ATOM 3044 C C . LEU A 1 359 ? 21.358 -8.113 -17.401 1.00 88.19 359 LEU A C 1
ATOM 3046 O O . LEU A 1 359 ? 22.416 -8.709 -17.227 1.00 88.19 359 LEU A O 1
ATOM 3050 N N . PHE A 1 360 ? 20.214 -8.778 -17.615 1.00 83.62 360 PHE A N 1
ATOM 3051 C CA . PHE A 1 360 ? 20.138 -10.250 -17.623 1.00 83.62 360 PHE A CA 1
ATOM 3052 C C . PHE A 1 360 ? 20.945 -10.911 -18.745 1.00 83.62 360 PHE A C 1
ATOM 3054 O O . PHE A 1 360 ? 21.262 -12.098 -18.665 1.00 83.62 360 PHE A O 1
ATOM 3061 N N . PHE A 1 361 ? 21.285 -10.162 -19.793 1.00 79.88 361 PHE A N 1
ATOM 3062 C CA . PHE A 1 361 ? 22.090 -10.654 -20.909 1.00 79.88 361 PHE A CA 1
ATOM 3063 C C . PHE A 1 361 ? 23.574 -10.298 -20.773 1.00 79.88 361 PHE A C 1
ATOM 3065 O O . PHE A 1 361 ? 24.381 -10.749 -21.589 1.00 79.88 361 PHE A O 1
ATOM 3072 N N . GLY A 1 362 ? 23.932 -9.517 -19.749 1.00 83.75 362 GLY A N 1
ATOM 3073 C CA . GLY A 1 362 ? 25.306 -9.150 -19.438 1.00 83.75 362 GLY A CA 1
ATOM 3074 C C . GLY A 1 362 ? 26.167 -10.341 -19.022 1.00 83.75 362 GLY A C 1
ATOM 3075 O O . GLY A 1 362 ? 25.683 -11.328 -18.471 1.00 83.75 362 GLY A O 1
ATOM 3076 N N . ASP A 1 363 ? 27.478 -10.238 -19.245 1.00 86.56 363 ASP A N 1
ATOM 3077 C CA . ASP A 1 363 ? 28.420 -11.189 -18.652 1.00 86.56 363 ASP A CA 1
ATOM 3078 C C . ASP A 1 363 ? 28.483 -10.970 -17.133 1.00 86.56 363 ASP A C 1
ATOM 3080 O O . ASP A 1 363 ? 28.699 -9.848 -16.677 1.00 86.56 363 ASP A O 1
ATOM 3084 N N . ALA A 1 364 ? 28.324 -12.033 -16.340 1.00 85.56 364 ALA A N 1
ATOM 3085 C CA . ALA A 1 364 ? 28.262 -11.923 -14.880 1.00 85.56 364 ALA A CA 1
ATOM 3086 C C . ALA A 1 364 ? 29.500 -11.231 -14.278 1.00 85.56 364 ALA A C 1
ATOM 3088 O O . ALA A 1 364 ? 29.362 -10.393 -13.390 1.00 85.56 364 ALA A O 1
ATOM 3089 N N . LYS A 1 365 ? 30.707 -11.505 -14.799 1.00 87.06 365 LYS A N 1
ATOM 3090 C CA . LYS A 1 365 ? 31.945 -10.891 -14.289 1.00 87.06 365 LYS A CA 1
ATOM 3091 C C . LYS A 1 365 ? 32.052 -9.420 -14.673 1.00 87.06 365 LYS A C 1
ATOM 3093 O O . LYS A 1 365 ? 32.696 -8.650 -13.961 1.00 87.06 365 LYS A O 1
ATOM 3098 N N . GLU A 1 366 ? 31.488 -9.037 -15.814 1.00 90.06 366 GLU A N 1
ATOM 3099 C CA . GLU A 1 366 ? 31.387 -7.639 -16.221 1.00 90.06 366 GLU A CA 1
ATOM 3100 C C . GLU A 1 366 ? 30.403 -6.881 -15.340 1.00 90.06 366 GLU A C 1
ATOM 3102 O O . GLU A 1 366 ? 30.767 -5.825 -14.830 1.00 90.06 366 GLU A O 1
ATOM 3107 N N . LEU A 1 367 ? 29.209 -7.434 -15.111 1.00 88.50 367 LEU A N 1
ATOM 3108 C CA . LEU A 1 367 ? 28.184 -6.833 -14.257 1.00 88.50 367 LEU A CA 1
ATOM 3109 C C . LEU A 1 367 ? 28.703 -6.619 -12.829 1.00 88.50 367 LEU A C 1
ATOM 3111 O O . LEU A 1 367 ? 28.626 -5.505 -12.318 1.00 88.50 367 LEU A O 1
ATOM 3115 N N . GLU A 1 368 ? 29.325 -7.640 -12.228 1.00 86.50 368 GLU A N 1
ATOM 3116 C CA . GLU A 1 368 ? 29.916 -7.566 -10.881 1.00 86.50 368 GLU A CA 1
ATOM 3117 C C . GLU A 1 368 ? 30.984 -6.467 -10.750 1.00 86.50 368 GLU A C 1
ATOM 3119 O O . GLU A 1 368 ? 31.143 -5.865 -9.689 1.00 86.50 368 GLU A O 1
ATOM 3124 N N . LYS A 1 369 ? 31.735 -6.192 -11.822 1.00 88.75 369 LYS A N 1
ATOM 3125 C CA . LYS A 1 369 ? 32.820 -5.195 -11.827 1.00 88.75 369 LYS A CA 1
ATOM 3126 C C . LYS A 1 369 ? 32.384 -3.830 -12.348 1.00 88.75 369 LYS A C 1
ATOM 3128 O O . LYS A 1 369 ? 33.174 -2.879 -12.318 1.00 88.75 369 LYS A O 1
ATOM 3133 N N . ASN A 1 370 ? 31.162 -3.706 -12.855 1.00 89.38 370 ASN A N 1
ATOM 3134 C CA . ASN A 1 370 ? 30.712 -2.487 -13.496 1.00 89.38 370 ASN A CA 1
ATOM 3135 C C . ASN A 1 370 ? 30.329 -1.437 -12.447 1.00 89.38 370 ASN A C 1
ATOM 3137 O O . ASN A 1 370 ? 29.239 -1.441 -11.883 1.00 89.38 370 ASN A O 1
ATOM 3141 N N . LYS A 1 371 ? 31.209 -0.447 -12.251 1.00 91.56 371 LYS A N 1
ATOM 3142 C CA . LYS A 1 371 ? 30.989 0.677 -11.322 1.00 91.56 371 LYS A CA 1
ATOM 3143 C C . LYS A 1 371 ? 29.733 1.513 -11.614 1.00 91.56 371 LYS A C 1
ATOM 3145 O O . LYS A 1 371 ? 29.346 2.332 -10.774 1.00 91.56 371 LYS A O 1
ATOM 3150 N N . HIS A 1 372 ? 29.152 1.379 -12.808 1.00 91.69 372 HIS A N 1
ATOM 3151 C CA . HIS A 1 372 ? 27.941 2.076 -13.233 1.00 91.69 372 HIS A CA 1
ATOM 3152 C C . HIS A 1 372 ? 26.661 1.367 -12.787 1.00 91.69 372 HIS A C 1
ATOM 3154 O O . HIS A 1 372 ? 25.615 1.992 -12.855 1.00 91.69 372 HIS A O 1
ATOM 3160 N N . ILE A 1 373 ? 26.730 0.136 -12.279 1.00 90.75 373 ILE A N 1
ATOM 3161 C CA . ILE A 1 373 ? 25.574 -0.589 -11.743 1.00 90.75 373 ILE A CA 1
ATOM 3162 C C . ILE A 1 373 ? 25.448 -0.301 -10.240 1.00 90.75 373 ILE A C 1
ATOM 3164 O O . ILE A 1 373 ? 26.452 -0.177 -9.526 1.00 90.75 373 ILE A O 1
ATOM 3168 N N . SER A 1 374 ? 24.221 -0.080 -9.774 1.00 88.00 374 SER A N 1
ATOM 3169 C CA . SER A 1 374 ? 23.865 0.129 -8.370 1.00 88.00 374 SER A CA 1
ATOM 3170 C C . SER A 1 374 ? 23.786 -1.198 -7.615 1.00 88.00 374 SER A C 1
ATOM 3172 O O . SER A 1 374 ? 23.704 -2.270 -8.209 1.00 88.00 374 SER A O 1
ATOM 3174 N N . ASN A 1 375 ? 23.761 -1.130 -6.285 1.00 82.62 375 ASN A N 1
ATOM 3175 C CA . ASN A 1 375 ? 23.570 -2.323 -5.453 1.00 82.62 375 ASN A CA 1
ATOM 3176 C C . ASN A 1 375 ? 22.177 -2.956 -5.642 1.00 82.62 375 ASN A C 1
ATOM 3178 O O . ASN A 1 375 ? 21.984 -4.110 -5.280 1.00 82.62 375 ASN A O 1
ATOM 3182 N N . TRP A 1 376 ? 21.240 -2.214 -6.239 1.00 77.69 376 TRP A N 1
ATOM 3183 C CA . TRP A 1 376 ? 19.880 -2.647 -6.560 1.00 77.69 376 TRP A CA 1
ATOM 3184 C C . TRP A 1 376 ? 19.771 -3.325 -7.931 1.00 77.69 376 TRP A C 1
ATOM 3186 O O . TRP A 1 376 ? 18.681 -3.692 -8.352 1.00 77.69 376 TRP A O 1
ATOM 3196 N N . GLY A 1 377 ? 20.891 -3.496 -8.645 1.00 82.69 377 GLY A N 1
ATOM 3197 C CA . GLY A 1 377 ? 20.895 -4.164 -9.945 1.00 82.69 377 GLY A CA 1
ATOM 3198 C C . GLY A 1 377 ? 20.325 -3.314 -11.082 1.00 82.69 377 GLY A C 1
ATOM 3199 O O . GLY A 1 377 ? 19.799 -3.872 -12.035 1.00 82.69 377 GLY A O 1
ATOM 3200 N N . ALA A 1 378 ? 20.448 -1.985 -11.000 1.00 90.62 378 ALA A N 1
ATOM 3201 C CA . ALA A 1 378 ? 20.043 -1.039 -12.044 1.00 90.62 378 ALA A CA 1
ATOM 3202 C C . ALA A 1 378 ? 21.182 -0.058 -12.384 1.00 90.62 378 ALA A C 1
ATOM 3204 O O . ALA A 1 378 ? 22.199 0.005 -11.688 1.00 90.62 378 ALA A O 1
ATOM 3205 N N . TRP A 1 379 ? 21.061 0.712 -13.467 1.00 94.94 379 TRP A N 1
ATOM 3206 C CA . TRP A 1 379 ? 22.117 1.638 -13.890 1.00 94.94 379 TRP A CA 1
ATOM 3207 C C . TRP A 1 379 ? 22.103 2.913 -13.046 1.00 94.94 379 TRP A C 1
ATOM 3209 O O . TRP A 1 379 ? 21.062 3.532 -12.889 1.00 94.94 379 TRP A O 1
ATOM 3219 N N . LYS A 1 380 ? 23.244 3.357 -12.519 1.00 95.00 380 LYS A N 1
ATOM 3220 C CA . LYS A 1 380 ? 23.342 4.568 -11.687 1.00 95.00 380 LYS A CA 1
ATOM 3221 C C . LYS A 1 380 ? 23.044 5.830 -12.493 1.00 95.00 380 LYS A C 1
ATOM 3223 O O . LYS A 1 380 ? 23.721 6.107 -13.489 1.00 95.00 380 LYS A O 1
ATOM 3228 N N . TYR A 1 381 ? 22.125 6.633 -11.976 1.00 94.69 381 TYR A N 1
ATOM 3229 C CA . TYR A 1 381 ? 21.732 7.932 -12.497 1.00 94.69 381 TYR A CA 1
ATOM 3230 C C . TYR A 1 381 ? 21.280 8.846 -11.348 1.00 94.69 381 TYR A C 1
ATOM 3232 O O . TYR A 1 381 ? 20.103 8.941 -11.027 1.00 94.69 381 TYR A O 1
ATOM 3240 N N . ASP A 1 382 ? 22.245 9.491 -10.696 1.00 92.12 382 ASP A N 1
ATOM 3241 C CA . ASP A 1 382 ? 21.986 10.459 -9.624 1.00 92.12 382 ASP A CA 1
ATOM 3242 C C . ASP A 1 382 ? 21.926 11.865 -10.224 1.00 92.12 382 ASP A C 1
ATOM 3244 O O . ASP A 1 382 ? 22.955 12.390 -10.670 1.00 92.12 382 ASP A O 1
ATOM 3248 N N . THR A 1 383 ? 20.724 12.446 -10.237 1.00 89.25 383 THR A N 1
ATOM 3249 C CA . THR A 1 383 ? 20.397 13.748 -10.842 1.00 89.25 383 THR A CA 1
ATOM 3250 C C . THR A 1 383 ? 21.107 14.929 -10.194 1.00 89.25 383 THR A C 1
ATOM 3252 O O . THR A 1 383 ? 21.155 16.004 -10.782 1.00 89.25 383 THR A O 1
ATOM 3255 N N . LYS A 1 384 ? 21.744 14.745 -9.030 1.00 89.19 384 LYS A N 1
ATOM 3256 C CA . LYS A 1 384 ? 22.593 15.773 -8.407 1.00 89.19 384 LYS A CA 1
ATOM 3257 C C . LYS A 1 384 ? 23.921 15.963 -9.143 1.00 89.19 384 LYS A C 1
ATOM 3259 O O . LYS A 1 384 ? 24.643 16.925 -8.881 1.00 89.19 384 LYS A O 1
ATOM 3264 N N . ASN A 1 385 ? 24.286 15.043 -10.039 1.00 91.75 385 ASN A N 1
ATOM 3265 C CA . ASN A 1 385 ? 25.489 15.166 -10.853 1.00 91.75 385 ASN A CA 1
ATOM 3266 C C . ASN A 1 385 ? 25.305 16.161 -12.006 1.00 91.75 385 ASN A C 1
ATOM 3268 O O . ASN A 1 385 ? 24.213 16.369 -12.515 1.00 91.75 385 ASN A O 1
ATOM 3272 N N . SER A 1 386 ? 26.415 16.724 -12.492 1.00 94.38 386 SER A N 1
ATOM 3273 C CA . SER A 1 386 ? 26.397 17.611 -13.661 1.00 94.38 386 SER A CA 1
ATOM 3274 C C . SER A 1 386 ? 25.907 16.906 -14.933 1.00 94.38 386 SER A C 1
ATOM 3276 O O . SER A 1 386 ? 26.205 15.726 -15.136 1.00 94.38 386 SER A O 1
ATOM 3278 N N . ASN A 1 387 ? 25.283 17.652 -15.855 1.00 94.31 387 ASN A N 1
ATOM 3279 C CA . ASN A 1 387 ? 24.817 17.134 -17.154 1.00 94.31 387 ASN A CA 1
ATOM 3280 C C . ASN A 1 387 ? 25.906 16.352 -17.903 1.00 94.31 387 ASN A C 1
ATOM 3282 O O . ASN A 1 387 ? 25.650 15.277 -18.431 1.00 94.31 387 ASN A O 1
ATOM 3286 N N . THR A 1 388 ? 27.156 16.824 -17.884 1.00 96.06 388 THR A N 1
ATOM 3287 C CA . THR A 1 388 ? 28.298 16.113 -18.487 1.00 96.06 388 THR A CA 1
ATOM 3288 C C . THR A 1 388 ? 28.515 14.724 -17.881 1.00 96.06 388 THR A C 1
ATOM 3290 O O . THR A 1 388 ? 28.883 13.782 -18.582 1.00 96.06 388 THR A O 1
ATOM 3293 N N . THR A 1 389 ? 28.320 14.580 -16.571 1.00 95.06 389 THR A N 1
ATOM 3294 C CA . THR A 1 389 ? 28.439 13.295 -15.874 1.00 95.06 389 THR A CA 1
ATOM 3295 C C . THR A 1 389 ? 27.242 12.402 -16.181 1.00 95.06 389 THR A C 1
ATOM 3297 O O . THR A 1 389 ? 27.445 11.226 -16.479 1.00 95.06 389 THR A O 1
ATOM 3300 N N . LEU A 1 390 ? 26.026 12.955 -16.167 1.00 96.12 390 LEU A N 1
ATOM 3301 C CA . LEU A 1 390 ? 24.795 12.242 -16.520 1.00 96.12 390 LEU A CA 1
ATOM 3302 C C . LEU A 1 390 ? 24.855 11.695 -17.952 1.00 96.12 390 LEU A C 1
ATOM 3304 O O . LEU A 1 390 ? 24.662 10.500 -18.159 1.00 96.12 390 LEU A O 1
ATOM 3308 N N . LEU A 1 391 ? 25.266 12.515 -18.921 1.00 97.06 391 LEU A N 1
ATOM 3309 C CA . LEU A 1 391 ? 25.456 12.099 -20.314 1.00 97.06 391 LEU A CA 1
ATOM 3310 C C . LEU A 1 391 ? 26.493 10.978 -20.448 1.00 97.06 391 LEU A C 1
ATOM 3312 O O . LEU A 1 391 ? 26.269 10.021 -21.181 1.00 97.06 391 LEU A O 1
ATOM 3316 N N . LYS A 1 392 ? 27.600 11.018 -19.689 1.00 95.88 392 LYS A N 1
ATOM 3317 C CA . LYS A 1 392 ? 28.561 9.898 -19.643 1.00 95.88 392 LYS A CA 1
ATOM 3318 C C . LYS A 1 392 ? 27.945 8.619 -19.068 1.00 95.88 392 LYS A C 1
ATOM 3320 O O . LYS A 1 392 ? 28.327 7.524 -19.481 1.00 95.88 392 LYS A O 1
ATOM 3325 N N . ARG A 1 393 ? 27.022 8.721 -18.103 1.00 94.75 393 ARG A N 1
ATOM 3326 C CA . ARG A 1 393 ? 26.298 7.554 -17.568 1.00 94.75 393 ARG A CA 1
ATOM 3327 C C . ARG A 1 393 ? 25.360 6.970 -18.619 1.00 94.75 393 ARG A C 1
ATOM 3329 O O . ARG A 1 393 ? 25.416 5.758 -18.827 1.00 94.75 393 ARG A O 1
ATOM 3336 N N . LEU A 1 394 ? 24.596 7.807 -19.315 1.00 96.88 394 LEU A N 1
ATOM 3337 C CA . LEU A 1 394 ? 23.719 7.382 -20.408 1.00 96.88 394 LEU A CA 1
ATOM 3338 C C . LEU A 1 394 ? 24.514 6.765 -21.565 1.00 96.88 394 LEU A C 1
ATOM 3340 O O . LEU A 1 394 ? 24.150 5.702 -22.054 1.00 96.88 394 LEU A O 1
ATOM 3344 N N . ASP A 1 395 ? 25.662 7.338 -21.928 1.00 96.94 395 ASP A N 1
ATOM 3345 C CA . ASP A 1 395 ? 26.535 6.784 -22.970 1.00 96.94 395 ASP A CA 1
ATOM 3346 C C . ASP A 1 395 ? 27.136 5.427 -22.580 1.00 96.94 395 ASP A C 1
ATOM 3348 O O . ASP A 1 395 ? 27.199 4.512 -23.403 1.00 96.94 395 ASP A O 1
ATOM 3352 N N . SER A 1 396 ? 27.476 5.230 -21.302 1.00 95.12 396 SER A N 1
ATOM 3353 C CA . SER A 1 396 ? 27.903 3.912 -20.820 1.00 95.12 396 SER A CA 1
ATOM 3354 C C . SER A 1 396 ? 26.774 2.870 -20.867 1.00 95.12 396 SER A C 1
ATOM 3356 O O . SER A 1 396 ? 27.031 1.725 -21.243 1.00 95.12 396 SER A O 1
ATOM 3358 N N . LEU A 1 397 ? 25.531 3.263 -20.557 1.00 94.94 397 LEU A N 1
ATOM 3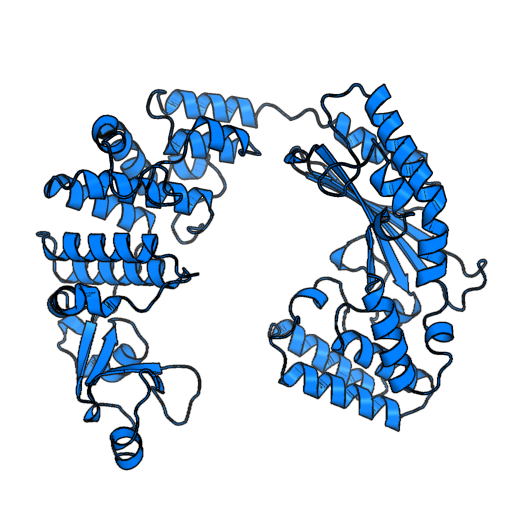359 C CA . LEU A 1 397 ? 24.354 2.397 -20.687 1.00 94.94 397 LEU A CA 1
ATOM 3360 C C . LEU A 1 397 ? 24.078 2.068 -22.158 1.00 94.94 397 LEU A C 1
ATOM 3362 O O . LEU A 1 397 ? 23.856 0.912 -22.503 1.00 94.94 397 LEU A O 1
ATOM 3366 N N . TRP A 1 398 ? 24.171 3.058 -23.046 1.00 95.62 398 TRP A N 1
ATOM 3367 C CA . TRP A 1 398 ? 24.008 2.868 -24.487 1.00 95.62 398 TRP A CA 1
ATOM 3368 C C . TRP A 1 398 ? 25.086 1.963 -25.089 1.00 95.62 398 TRP A C 1
ATOM 3370 O O . TRP A 1 398 ? 24.798 1.119 -25.934 1.00 95.62 398 TRP A O 1
ATOM 3380 N N . THR A 1 399 ? 26.328 2.084 -24.620 1.00 94.38 399 THR A N 1
ATOM 3381 C CA . THR A 1 399 ? 27.425 1.188 -25.011 1.00 94.38 399 THR A CA 1
ATOM 3382 C C . THR A 1 399 ? 27.132 -0.250 -24.583 1.00 94.38 399 THR A C 1
ATOM 3384 O O . THR A 1 399 ? 27.317 -1.183 -25.367 1.00 94.38 399 THR A O 1
ATOM 3387 N N . PHE A 1 400 ? 26.626 -0.436 -23.359 1.00 93.19 400 PHE A N 1
ATOM 3388 C CA . PHE A 1 400 ? 26.178 -1.740 -22.875 1.00 93.19 400 PHE A CA 1
ATOM 3389 C C . PHE A 1 400 ? 25.021 -2.281 -23.728 1.00 93.19 400 PHE A C 1
ATOM 3391 O O . PHE A 1 400 ? 25.052 -3.439 -24.146 1.00 93.19 400 PHE A O 1
ATOM 3398 N N . TYR A 1 401 ? 24.059 -1.425 -24.088 1.00 91.50 401 TYR A N 1
ATOM 3399 C CA . TYR A 1 401 ? 22.993 -1.771 -25.022 1.00 91.50 401 TYR A CA 1
ATOM 3400 C C . TYR A 1 401 ? 23.530 -2.252 -26.365 1.00 91.50 401 TYR A C 1
ATOM 3402 O O . TYR A 1 401 ? 23.214 -3.365 -26.772 1.00 91.50 401 TYR A O 1
ATOM 3410 N N . GLY A 1 402 ? 24.404 -1.490 -27.023 1.00 90.50 402 GLY A N 1
ATOM 3411 C CA . GLY A 1 402 ? 24.977 -1.882 -28.313 1.00 90.50 402 GLY A CA 1
ATOM 3412 C C . GLY A 1 402 ? 25.692 -3.238 -28.275 1.00 90.50 402 GLY A C 1
ATOM 3413 O O . GLY A 1 402 ? 25.651 -3.987 -29.250 1.00 90.50 402 GLY A O 1
ATOM 3414 N N . LYS A 1 403 ? 26.296 -3.590 -27.134 1.00 91.69 403 LYS A N 1
ATOM 3415 C CA . LYS A 1 403 ? 26.973 -4.875 -26.935 1.00 91.69 403 LYS A CA 1
ATOM 3416 C C . LYS A 1 403 ? 26.008 -6.055 -26.784 1.00 91.69 403 LYS A C 1
ATOM 3418 O O . LYS A 1 403 ? 26.276 -7.122 -27.333 1.00 91.69 403 LYS A O 1
ATOM 3423 N N . TYR A 1 404 ? 24.913 -5.884 -26.042 1.00 89.25 404 TYR A N 1
ATOM 3424 C CA . TYR A 1 404 ? 24.042 -6.996 -25.635 1.00 89.25 404 TYR A CA 1
ATOM 3425 C C . TYR A 1 404 ? 22.693 -7.052 -26.353 1.00 89.25 404 TYR A C 1
ATOM 3427 O O . TYR A 1 404 ? 22.091 -8.124 -26.408 1.00 89.25 404 TYR A O 1
ATOM 3435 N N . ALA A 1 405 ? 22.236 -5.961 -26.968 1.00 84.88 405 ALA A N 1
ATOM 3436 C CA . ALA A 1 405 ? 20.952 -5.900 -27.664 1.00 84.88 405 ALA A CA 1
ATOM 3437 C C . ALA A 1 405 ? 20.849 -6.956 -28.766 1.00 84.88 405 ALA A C 1
ATOM 3439 O O . ALA A 1 405 ? 19.830 -7.633 -28.872 1.00 84.88 405 ALA A O 1
ATOM 3440 N N . LYS A 1 406 ? 21.930 -7.182 -29.527 1.00 81.06 406 LYS A N 1
ATOM 3441 C CA . LYS A 1 406 ? 21.957 -8.250 -30.532 1.00 81.06 406 LYS A CA 1
ATOM 3442 C C . LYS A 1 406 ? 21.705 -9.621 -29.908 1.00 81.06 406 LYS A C 1
ATOM 3444 O O . LYS A 1 406 ? 20.953 -10.386 -30.481 1.00 81.06 406 LYS A O 1
ATOM 3449 N N . THR A 1 407 ? 22.254 -9.925 -28.734 1.00 79.25 407 THR A N 1
ATOM 3450 C CA . THR A 1 407 ? 21.990 -11.197 -28.040 1.00 79.25 407 THR A CA 1
ATOM 3451 C C . THR A 1 407 ? 20.521 -11.325 -27.643 1.00 79.25 407 THR A C 1
ATOM 3453 O O . THR A 1 407 ? 19.948 -12.402 -27.778 1.00 79.25 407 THR A O 1
ATOM 3456 N N . VAL A 1 408 ? 19.894 -10.230 -27.201 1.00 78.19 408 VAL A N 1
ATOM 3457 C CA . VAL A 1 408 ? 18.452 -10.187 -26.907 1.00 78.19 408 VAL A CA 1
ATOM 3458 C C . VAL A 1 408 ? 17.641 -10.461 -28.171 1.00 78.19 408 VAL A C 1
ATOM 3460 O O . VAL A 1 408 ? 16.748 -11.309 -28.169 1.00 78.19 408 VAL A O 1
ATOM 3463 N N . PHE A 1 409 ? 17.986 -9.795 -29.272 1.00 75.94 409 PHE A N 1
ATOM 3464 C CA . PHE A 1 409 ? 17.323 -9.989 -30.558 1.00 75.94 409 PHE A CA 1
ATOM 3465 C C . PHE A 1 409 ? 17.589 -11.361 -31.156 1.00 75.94 409 PHE A C 1
ATOM 3467 O O . PHE A 1 409 ? 16.667 -11.950 -31.688 1.00 75.94 409 PHE A O 1
ATOM 3474 N N . ASP A 1 410 ? 18.789 -11.916 -31.038 1.00 73.00 410 ASP A N 1
ATOM 3475 C CA . ASP A 1 410 ? 19.093 -13.274 -31.475 1.00 73.00 410 ASP A CA 1
ATOM 3476 C C . ASP A 1 410 ? 18.300 -14.277 -30.625 1.00 73.00 410 ASP A C 1
ATOM 3478 O O . ASP A 1 410 ? 17.771 -15.251 -31.151 1.00 73.00 410 ASP A O 1
ATOM 3482 N N . PHE A 1 411 ? 18.155 -14.033 -29.319 1.00 73.00 411 PHE A N 1
ATOM 3483 C CA . PHE A 1 411 ? 17.403 -14.897 -28.410 1.00 73.00 411 PHE A CA 1
ATOM 3484 C C . PHE A 1 411 ? 15.898 -14.918 -28.722 1.00 73.00 411 PHE A C 1
ATOM 3486 O O . PHE A 1 411 ? 15.312 -16.001 -28.820 1.00 73.00 411 PHE A O 1
ATOM 3493 N N . TYR A 1 412 ? 15.282 -13.744 -28.900 1.00 70.31 412 TYR A N 1
ATOM 3494 C CA . TYR A 1 412 ? 13.847 -13.608 -29.194 1.00 70.31 412 TYR A CA 1
ATOM 3495 C C . TYR A 1 412 ? 13.500 -13.727 -30.685 1.00 70.31 412 TYR A C 1
ATOM 3497 O O . TYR A 1 412 ? 12.378 -14.102 -31.028 1.00 70.31 412 TYR A O 1
ATOM 3505 N N . GLY A 1 413 ? 14.450 -13.396 -31.554 1.00 61.16 413 GLY A N 1
ATOM 3506 C CA . GLY A 1 413 ? 14.354 -13.417 -33.009 1.00 61.16 413 GLY A CA 1
ATOM 3507 C C . GLY A 1 413 ? 14.635 -14.792 -33.597 1.00 61.16 413 GLY A C 1
ATOM 3508 O O . GLY A 1 413 ? 13.958 -15.150 -34.562 1.00 61.16 413 GLY A O 1
ATOM 3509 N N . SER A 1 414 ? 15.528 -15.599 -32.985 1.00 60.53 414 SER A N 1
ATOM 3510 C CA . SER A 1 414 ? 15.604 -17.047 -33.249 1.00 60.53 414 SER A CA 1
ATOM 3511 C C . SER A 1 414 ? 14.193 -17.570 -33.164 1.00 60.53 414 SER A C 1
ATOM 3513 O O . SER A 1 414 ? 13.543 -17.479 -32.119 1.00 60.53 414 SER A O 1
ATOM 3515 N N . SER A 1 415 ? 13.670 -17.991 -34.304 1.00 53.69 415 SER A N 1
ATOM 3516 C CA . SER A 1 415 ? 12.241 -17.919 -34.498 1.00 53.69 415 SER A CA 1
ATOM 3517 C C . SER A 1 415 ? 11.555 -18.793 -33.453 1.00 53.69 415 SER A C 1
ATOM 3519 O O . SER A 1 415 ? 11.990 -19.913 -33.171 1.00 53.69 415 SER A O 1
ATOM 3521 N N . LEU A 1 416 ? 10.440 -18.325 -32.891 1.00 53.62 416 LEU A N 1
ATOM 3522 C CA . LEU A 1 416 ? 9.530 -19.202 -32.147 1.00 53.62 416 LEU A CA 1
ATOM 3523 C C . LEU A 1 416 ? 9.282 -20.511 -32.939 1.00 53.62 416 LEU A C 1
ATOM 3525 O O . LEU A 1 416 ? 9.144 -21.579 -32.346 1.00 53.62 416 LEU A O 1
ATOM 3529 N N . SER A 1 417 ? 9.359 -20.450 -34.282 1.00 47.50 417 SER A N 1
ATOM 3530 C CA . SER A 1 417 ? 9.398 -21.600 -35.186 1.00 47.50 417 SER A CA 1
ATOM 3531 C C . SER A 1 417 ? 10.644 -22.512 -35.104 1.00 47.50 417 SER A C 1
ATOM 3533 O O . SER A 1 417 ? 10.452 -23.723 -35.129 1.00 47.50 417 SER A O 1
ATOM 3535 N N . GLU A 1 418 ? 11.873 -22.006 -34.970 1.00 53.12 418 GLU A N 1
ATOM 3536 C CA . GLU A 1 418 ? 13.124 -22.775 -34.779 1.00 53.12 418 GLU A CA 1
ATOM 3537 C C . GLU A 1 418 ? 13.217 -23.368 -33.372 1.00 53.12 418 GLU A C 1
ATOM 3539 O O . GLU A 1 418 ? 13.610 -24.525 -33.201 1.00 53.12 418 GLU A O 1
ATOM 3544 N N . TRP A 1 419 ? 12.740 -22.639 -32.359 1.00 52.44 419 TRP A N 1
ATOM 3545 C CA . TRP A 1 419 ? 12.459 -23.213 -31.041 1.00 52.44 419 TRP A CA 1
ATOM 3546 C C . TRP A 1 419 ? 11.451 -24.365 -31.147 1.00 52.44 419 TRP A C 1
ATOM 3548 O O . TRP A 1 419 ? 11.660 -25.427 -30.550 1.00 52.44 419 TRP A O 1
ATOM 3558 N N . SER A 1 420 ? 10.408 -24.182 -31.968 1.00 46.09 420 SER A N 1
ATOM 3559 C CA . SER A 1 420 ? 9.399 -25.192 -32.312 1.00 46.09 420 SER A CA 1
ATOM 3560 C C . SER A 1 420 ? 9.833 -26.193 -33.387 1.00 46.09 420 SER A C 1
ATOM 3562 O O . SER A 1 420 ? 8.977 -26.930 -33.885 1.00 46.09 420 SER A O 1
ATOM 3564 N N . GLY A 1 421 ? 11.125 -26.254 -33.743 1.00 49.84 421 GLY A N 1
ATOM 3565 C CA . GLY A 1 421 ? 11.725 -27.235 -34.664 1.00 49.84 421 GLY A CA 1
ATOM 3566 C C . GLY A 1 421 ? 11.628 -28.686 -34.172 1.00 49.84 421 GLY A C 1
ATOM 3567 O O . GLY A 1 421 ? 12.450 -29.534 -34.498 1.00 49.84 421 GLY A O 1
ATOM 3568 N N . ILE A 1 422 ? 10.641 -28.963 -33.328 1.00 52.97 422 ILE A N 1
ATOM 3569 C CA . ILE A 1 422 ? 10.291 -30.218 -32.712 1.00 52.97 422 ILE A CA 1
ATOM 3570 C C . ILE A 1 422 ? 8.771 -30.334 -32.826 1.00 52.97 422 ILE A C 1
ATOM 3572 O O . ILE A 1 422 ? 8.018 -29.475 -32.368 1.00 52.97 422 ILE A O 1
ATOM 3576 N N . ASN A 1 423 ? 8.312 -31.419 -33.441 1.00 53.31 423 ASN A N 1
ATOM 3577 C CA . ASN A 1 423 ? 6.891 -31.734 -33.604 1.00 53.31 423 ASN A CA 1
ATOM 3578 C C . ASN A 1 423 ? 6.208 -32.196 -32.300 1.00 53.31 423 ASN A C 1
ATOM 3580 O O . ASN A 1 423 ? 5.068 -32.652 -32.339 1.00 53.31 423 ASN A O 1
ATOM 3584 N N . ASP A 1 424 ? 6.901 -32.083 -31.169 1.00 61.56 424 ASP A N 1
ATOM 3585 C CA . ASP A 1 424 ? 6.552 -32.673 -29.884 1.00 61.56 424 ASP A CA 1
ATOM 3586 C C . ASP A 1 424 ? 6.629 -31.612 -28.762 1.00 61.56 424 ASP A C 1
ATOM 3588 O O . ASP A 1 424 ? 7.645 -30.951 -28.529 1.00 61.56 424 ASP A O 1
ATOM 3592 N N . SER A 1 425 ? 5.514 -31.455 -28.051 1.00 56.59 425 SER A N 1
ATOM 3593 C CA . SER A 1 425 ? 5.338 -30.525 -26.934 1.00 56.59 425 SER A CA 1
ATOM 3594 C C . SER A 1 425 ? 6.159 -30.848 -25.695 1.00 56.59 425 SER A C 1
ATOM 3596 O O . SER A 1 425 ? 6.447 -29.957 -24.905 1.00 56.59 425 SER A O 1
ATOM 3598 N N . GLU A 1 426 ? 6.483 -32.116 -25.472 1.00 59.91 426 GLU A N 1
ATOM 3599 C CA . GLU A 1 426 ? 7.223 -32.583 -24.310 1.00 59.91 426 GLU A CA 1
ATOM 3600 C C . GLU A 1 426 ? 8.679 -32.125 -24.40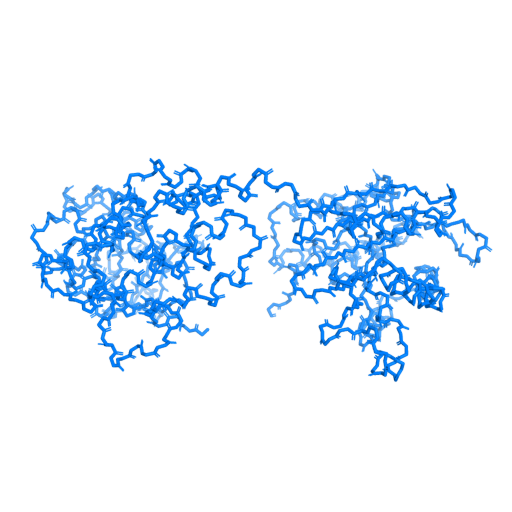5 1.00 59.91 426 GLU A C 1
ATOM 3602 O O . GLU A 1 426 ? 9.230 -31.589 -23.441 1.00 59.91 426 GLU A O 1
ATOM 3607 N N . THR A 1 427 ? 9.285 -32.207 -25.593 1.00 63.88 427 THR A N 1
ATOM 3608 C CA . THR A 1 427 ? 10.601 -31.599 -25.831 1.00 63.88 427 THR A CA 1
ATOM 3609 C C . THR A 1 427 ? 10.533 -30.069 -25.790 1.00 63.88 427 THR A C 1
ATOM 3611 O O . THR A 1 427 ? 11.460 -29.434 -25.280 1.00 63.88 427 THR A O 1
ATOM 3614 N N . LEU A 1 428 ? 9.426 -29.461 -26.235 1.00 61.97 428 LEU A N 1
ATOM 3615 C CA . LEU A 1 428 ? 9.196 -28.016 -26.105 1.00 61.97 428 LEU A CA 1
ATOM 3616 C C . LEU A 1 428 ? 9.144 -27.588 -24.619 1.00 61.97 428 LEU A C 1
ATOM 3618 O O . LEU A 1 428 ? 9.791 -26.616 -24.236 1.00 61.97 428 LEU A O 1
ATOM 3622 N N . MET A 1 429 ? 8.466 -28.359 -23.760 1.00 62.03 429 MET A N 1
ATOM 3623 C CA . MET A 1 429 ? 8.403 -28.148 -22.305 1.00 62.03 429 MET A CA 1
ATOM 3624 C C . MET A 1 429 ? 9.752 -28.398 -21.617 1.00 62.03 429 MET A C 1
ATOM 3626 O O . MET A 1 429 ? 10.154 -27.625 -20.746 1.00 62.03 429 MET A O 1
ATOM 3630 N N . LYS A 1 430 ? 10.504 -29.428 -22.030 1.00 65.62 430 LYS A N 1
ATOM 3631 C CA . LYS A 1 430 ? 11.874 -29.684 -21.543 1.00 65.62 430 LYS A CA 1
ATOM 3632 C C . LYS A 1 430 ? 12.823 -28.538 -21.914 1.00 65.62 430 LYS A C 1
ATOM 3634 O O . LYS A 1 430 ? 13.617 -28.112 -21.073 1.00 65.62 430 LYS A O 1
ATOM 3639 N N . LYS A 1 431 ? 12.713 -27.988 -23.132 1.00 62.41 431 LYS A N 1
ATOM 3640 C CA . LYS A 1 431 ? 13.454 -26.788 -23.558 1.00 62.41 431 LYS A CA 1
ATOM 3641 C C . LYS A 1 431 ? 13.025 -25.546 -22.776 1.00 62.41 431 LYS A C 1
ATOM 3643 O O . LYS A 1 431 ? 13.905 -24.869 -22.256 1.00 62.41 431 LYS A O 1
ATOM 3648 N N . ARG A 1 432 ? 11.719 -25.300 -22.600 1.00 64.06 432 ARG A N 1
ATOM 3649 C CA . ARG A 1 432 ? 11.193 -24.220 -21.742 1.00 64.06 432 ARG A CA 1
ATOM 3650 C C . ARG A 1 432 ? 11.807 -24.287 -20.346 1.00 64.06 432 ARG A C 1
ATOM 3652 O O . ARG A 1 432 ? 12.370 -23.305 -19.886 1.00 64.06 432 ARG A O 1
ATOM 3659 N N . ASN A 1 433 ? 11.804 -25.455 -19.706 1.00 63.06 433 ASN A N 1
ATOM 3660 C CA . ASN A 1 433 ? 12.393 -25.628 -18.375 1.00 63.06 433 ASN A CA 1
ATOM 3661 C C . ASN A 1 433 ? 13.911 -25.376 -18.354 1.00 63.06 433 ASN A C 1
ATOM 3663 O O . ASN A 1 433 ? 14.432 -24.862 -17.369 1.00 63.06 433 ASN A O 1
ATOM 3667 N N . LYS A 1 434 ? 14.634 -25.705 -19.431 1.00 59.81 434 LYS A N 1
ATOM 3668 C CA . LYS A 1 434 ? 16.074 -25.420 -19.562 1.00 59.81 434 LYS A CA 1
ATOM 3669 C C . LYS A 1 434 ? 16.364 -23.926 -19.755 1.00 59.81 434 LYS A C 1
ATOM 3671 O O . LYS A 1 434 ? 17.409 -23.464 -19.311 1.00 59.81 434 LYS A O 1
ATOM 3676 N N . VAL A 1 435 ? 15.457 -23.193 -20.398 1.00 55.28 435 VAL A N 1
ATOM 3677 C CA . VAL A 1 435 ? 15.540 -21.738 -20.615 1.00 55.28 435 VAL A CA 1
ATOM 3678 C C . VAL A 1 435 ? 15.130 -20.964 -19.361 1.00 55.28 435 VAL A C 1
ATOM 3680 O O . VAL A 1 435 ? 15.870 -20.084 -18.936 1.00 55.28 435 VAL A O 1
ATOM 3683 N N . LEU A 1 436 ? 14.051 -21.382 -18.691 1.00 56.44 436 LEU A N 1
ATOM 3684 C CA . LEU A 1 436 ? 13.636 -20.844 -17.390 1.00 56.44 436 LEU A CA 1
ATOM 3685 C C . LEU A 1 436 ? 14.725 -21.033 -16.323 1.00 56.44 436 LEU A C 1
ATOM 3687 O O . LEU A 1 436 ? 14.984 -20.127 -15.542 1.00 56.44 436 LEU A O 1
ATOM 3691 N N . LYS A 1 437 ? 15.432 -22.176 -16.326 1.00 54.75 437 LYS A N 1
ATOM 3692 C CA . LYS A 1 437 ? 16.599 -22.414 -15.451 1.00 54.75 437 LYS A CA 1
ATOM 3693 C C . LYS A 1 437 ? 17.776 -21.466 -15.705 1.00 54.75 437 LYS A C 1
ATOM 3695 O O . LYS A 1 437 ? 18.666 -21.393 -14.868 1.00 54.75 437 LYS A O 1
ATOM 3700 N N . LYS A 1 438 ? 17.805 -20.785 -16.851 1.00 54.03 438 LYS A N 1
ATOM 3701 C CA . LYS A 1 438 ? 18.806 -19.768 -17.192 1.00 54.03 438 LYS A CA 1
ATOM 3702 C C . LYS A 1 438 ? 18.311 -18.338 -16.934 1.00 54.03 438 LYS A C 1
ATOM 3704 O O . LYS A 1 438 ? 18.996 -17.407 -17.326 1.00 54.03 438 LYS A O 1
ATOM 3709 N N . GLY A 1 439 ? 17.147 -18.170 -16.301 1.00 49.75 439 GLY A N 1
ATOM 3710 C CA . GLY A 1 439 ? 16.595 -16.860 -15.946 1.00 49.75 439 GLY A CA 1
ATOM 3711 C C . GLY A 1 439 ? 15.797 -16.170 -17.052 1.00 49.75 439 GLY A C 1
ATOM 3712 O O . GLY A 1 439 ? 15.257 -15.104 -16.808 1.00 49.75 439 GLY A O 1
ATOM 3713 N N . PHE A 1 440 ? 15.659 -16.772 -18.237 1.00 56.22 440 PHE A N 1
ATOM 3714 C CA . PHE A 1 440 ? 14.932 -16.152 -19.347 1.00 56.22 440 PHE A CA 1
ATOM 3715 C C . PHE A 1 440 ? 13.456 -16.557 -19.348 1.00 56.22 440 PHE A C 1
ATOM 3717 O O . PHE A 1 440 ? 13.129 -17.751 -19.359 1.00 56.22 440 PHE A O 1
ATOM 3724 N N . SER A 1 441 ? 12.553 -15.577 -19.383 1.00 54.97 441 SER A N 1
ATOM 3725 C CA . SER A 1 441 ? 11.112 -15.810 -19.265 1.00 54.97 441 SER A CA 1
ATOM 3726 C C . SER A 1 441 ? 10.379 -15.783 -20.621 1.00 54.97 441 SER A C 1
ATOM 3728 O O . SER A 1 441 ? 9.752 -14.809 -21.021 1.00 54.97 441 SER A O 1
ATOM 3730 N N . PHE A 1 442 ? 10.386 -16.905 -21.352 1.00 59.34 442 PHE A N 1
ATOM 3731 C CA . PHE A 1 442 ? 9.417 -17.105 -22.444 1.00 59.34 442 PHE A CA 1
ATOM 3732 C C . PHE A 1 442 ? 8.066 -17.526 -21.868 1.00 59.34 442 PHE A C 1
ATOM 3734 O O . PHE A 1 442 ? 7.957 -18.654 -21.382 1.00 59.34 442 PHE A O 1
ATOM 3741 N N . PHE A 1 443 ? 7.051 -16.663 -22.012 1.00 65.12 443 PHE A N 1
ATOM 3742 C CA . PHE A 1 443 ? 5.687 -16.850 -21.494 1.00 65.12 443 PHE A CA 1
ATOM 3743 C C . PHE A 1 443 ? 5.684 -17.053 -19.976 1.00 65.12 443 PHE A C 1
ATOM 3745 O O . PHE A 1 443 ? 6.210 -18.032 -19.437 1.00 65.12 443 PHE A O 1
ATOM 3752 N N . GLY A 1 444 ? 5.082 -16.130 -19.238 1.00 59.59 444 GLY A N 1
ATOM 3753 C CA . GLY A 1 444 ? 5.304 -16.091 -17.798 1.00 59.59 444 GLY A CA 1
ATOM 3754 C C . GLY A 1 444 ? 4.596 -17.200 -17.015 1.00 59.59 444 GLY A C 1
ATOM 3755 O O . GLY A 1 444 ? 4.861 -17.373 -15.829 1.00 59.59 444 GLY A O 1
ATOM 3756 N N . ASN A 1 445 ? 3.763 -18.020 -17.667 1.00 65.50 445 ASN A N 1
ATOM 3757 C CA . ASN A 1 445 ? 3.192 -19.231 -17.079 1.00 65.50 445 ASN A CA 1
ATOM 3758 C C . ASN A 1 445 ? 2.983 -20.368 -18.107 1.00 65.50 445 ASN A C 1
ATOM 3760 O O . ASN A 1 445 ? 3.143 -20.212 -19.318 1.00 65.50 445 ASN A O 1
ATOM 3764 N N . GLU A 1 446 ? 2.664 -21.565 -17.600 1.00 72.69 446 GLU A N 1
ATOM 3765 C CA . GLU A 1 446 ? 2.432 -22.771 -18.415 1.00 72.69 446 GLU A CA 1
ATOM 3766 C C . GLU A 1 446 ? 1.204 -22.640 -19.328 1.00 72.69 446 GLU A C 1
ATOM 3768 O O . GLU A 1 446 ? 1.175 -23.198 -20.423 1.00 72.69 446 GLU A O 1
ATOM 3773 N N . MET A 1 447 ? 0.199 -21.884 -18.895 1.00 74.81 447 MET A N 1
ATOM 3774 C CA . MET A 1 447 ? -1.052 -21.701 -19.617 1.00 74.81 447 MET A CA 1
ATOM 3775 C C . MET A 1 447 ? -0.846 -20.868 -20.890 1.00 74.81 447 MET A C 1
ATOM 3777 O O . MET A 1 447 ? -1.250 -21.299 -21.965 1.00 74.81 447 MET A O 1
ATOM 3781 N N . GLU A 1 448 ? -0.158 -19.729 -20.794 1.00 72.81 448 GLU A N 1
ATOM 3782 C CA . GLU A 1 448 ? 0.237 -18.883 -21.929 1.00 72.81 448 GLU A CA 1
ATOM 3783 C C . GLU A 1 448 ? 1.033 -19.665 -22.972 1.00 72.81 448 GLU A C 1
ATOM 3785 O O . GLU A 1 448 ? 0.771 -19.576 -24.172 1.00 72.81 448 GLU A O 1
ATOM 3790 N N . PHE A 1 449 ? 1.969 -20.486 -22.501 1.00 75.56 449 PHE A N 1
ATOM 3791 C CA . PHE A 1 449 ? 2.763 -21.342 -23.363 1.00 75.56 449 PHE A CA 1
ATOM 3792 C C . PHE A 1 449 ? 1.906 -22.388 -24.087 1.00 75.56 449 PHE A C 1
ATOM 3794 O O . PHE A 1 449 ? 1.988 -22.520 -25.305 1.00 75.56 449 PHE A O 1
ATOM 3801 N N . LYS A 1 450 ? 1.048 -23.125 -23.372 1.00 78.56 450 LYS A N 1
ATOM 3802 C CA . LYS A 1 450 ? 0.179 -24.141 -23.992 1.00 78.56 450 LYS A CA 1
ATOM 3803 C C . LYS A 1 450 ? -0.823 -23.532 -24.964 1.00 78.56 450 LYS A C 1
ATOM 3805 O O . LYS A 1 450 ? -1.094 -24.117 -26.010 1.00 78.56 450 LYS A O 1
ATOM 3810 N N . MET A 1 451 ? -1.321 -22.343 -24.654 1.00 78.75 451 MET A N 1
ATOM 3811 C CA . MET A 1 451 ? -2.215 -21.594 -25.527 1.00 78.75 451 MET A CA 1
ATOM 3812 C C . MET A 1 451 ? -1.501 -21.222 -26.834 1.00 78.75 451 MET A C 1
ATOM 3814 O O . MET A 1 451 ? -2.037 -21.454 -27.919 1.00 78.75 451 MET A O 1
ATOM 3818 N N . TYR A 1 452 ? -0.239 -20.787 -26.751 1.00 78.25 452 TYR A N 1
ATOM 3819 C CA . TYR A 1 452 ? 0.601 -20.534 -27.922 1.00 78.25 452 TYR A CA 1
ATOM 3820 C C . TYR A 1 452 ? 0.774 -21.809 -28.768 1.00 78.25 452 TYR A C 1
ATOM 3822 O O . TYR A 1 452 ? 0.587 -21.785 -29.988 1.00 78.25 452 TYR A O 1
ATOM 3830 N N . VAL A 1 453 ? 1.052 -22.953 -28.127 1.00 77.12 453 VAL A N 1
ATOM 3831 C CA . VAL A 1 453 ? 1.190 -24.250 -28.812 1.00 77.12 453 VAL A CA 1
ATOM 3832 C C . VAL A 1 453 ? -0.117 -24.676 -29.497 1.00 77.12 453 VAL A C 1
ATOM 3834 O O . VAL A 1 453 ? -0.072 -25.219 -30.605 1.00 77.12 453 VAL A O 1
ATOM 3837 N N . ALA A 1 454 ? -1.280 -24.417 -28.894 1.00 79.38 454 ALA A N 1
ATOM 3838 C CA . ALA A 1 454 ? -2.579 -24.716 -29.499 1.00 79.38 454 ALA A CA 1
ATOM 3839 C C . ALA A 1 454 ? -2.772 -23.957 -30.826 1.00 79.38 454 ALA A C 1
ATOM 3841 O O . ALA A 1 454 ? -3.114 -24.562 -31.848 1.00 79.38 454 ALA A O 1
ATOM 3842 N N . CYS A 1 455 ? -2.474 -22.654 -30.835 1.00 77.69 455 CYS A N 1
ATOM 3843 C CA . CYS A 1 455 ? -2.562 -21.797 -32.021 1.00 77.69 455 CYS A CA 1
ATOM 3844 C C . CYS A 1 455 ? -1.558 -22.176 -33.109 1.00 77.69 455 CYS A C 1
ATOM 3846 O O . CYS A 1 455 ? -1.917 -22.240 -34.287 1.00 77.69 455 CYS A O 1
ATOM 3848 N N . LEU A 1 456 ? -0.320 -22.496 -32.726 1.00 76.38 456 LEU A N 1
ATOM 3849 C CA . LEU A 1 456 ? 0.692 -22.963 -33.670 1.00 76.38 456 LEU A CA 1
ATOM 3850 C C . LEU A 1 456 ? 0.247 -24.253 -34.378 1.00 76.38 456 LEU A C 1
ATOM 3852 O O . LEU A 1 456 ? 0.394 -24.379 -35.595 1.00 76.38 456 LEU A O 1
ATOM 3856 N N . ASN A 1 457 ? -0.324 -25.207 -33.635 1.00 76.56 457 ASN A N 1
ATOM 3857 C CA . ASN A 1 457 ? -0.853 -26.443 -34.215 1.00 76.56 457 ASN A CA 1
ATOM 3858 C C . ASN A 1 457 ? -2.083 -26.197 -35.092 1.00 76.56 457 ASN A C 1
ATOM 3860 O O . ASN A 1 457 ? -2.210 -26.846 -36.131 1.00 76.56 457 ASN A O 1
ATOM 3864 N N . LEU A 1 458 ? -2.920 -25.213 -34.742 1.00 79.69 458 LEU A N 1
ATOM 3865 C CA . LEU A 1 458 ? -4.084 -24.844 -35.547 1.00 79.69 458 LEU A CA 1
ATOM 3866 C C . LEU A 1 458 ? -3.639 -24.338 -36.922 1.00 79.69 458 LEU A C 1
ATOM 3868 O O . LEU A 1 458 ? -4.124 -24.816 -37.944 1.00 79.69 458 LEU A O 1
ATOM 3872 N N . LYS A 1 459 ? -2.642 -23.444 -36.955 1.00 75.38 459 LYS A N 1
ATOM 3873 C CA . LYS A 1 459 ? -2.044 -22.935 -38.200 1.00 75.38 459 LYS A CA 1
ATOM 3874 C C . LYS A 1 459 ? -1.407 -24.044 -39.046 1.00 75.38 459 LYS A C 1
ATOM 3876 O O . LYS A 1 459 ? -1.432 -23.974 -40.269 1.00 75.38 459 LYS A O 1
ATOM 3881 N N . ARG A 1 460 ? -0.844 -25.073 -38.404 1.00 78.25 460 ARG A N 1
ATOM 3882 C CA . ARG A 1 460 ? -0.256 -26.250 -39.071 1.00 78.25 460 ARG A CA 1
ATOM 3883 C C . ARG A 1 460 ? -1.297 -27.289 -39.515 1.00 78.25 460 ARG A C 1
ATOM 3885 O O . ARG A 1 460 ? -0.901 -28.334 -40.021 1.00 78.25 460 ARG A O 1
ATOM 3892 N N . GLY A 1 461 ? -2.592 -27.050 -39.293 1.00 80.44 461 GLY A N 1
ATOM 3893 C CA . GLY A 1 461 ? -3.660 -28.001 -39.616 1.00 80.44 461 GLY A CA 1
ATOM 3894 C C . GLY A 1 461 ? -3.691 -29.244 -38.717 1.00 80.44 461 GLY A C 1
ATOM 3895 O O . GLY A 1 461 ? -4.336 -30.230 -39.059 1.00 80.44 461 GLY A O 1
ATOM 3896 N N . LYS A 1 462 ? -3.007 -29.227 -37.564 1.00 82.75 462 LYS A N 1
ATOM 3897 C CA . LYS A 1 462 ? -2.932 -30.358 -36.624 1.00 82.75 462 LYS A CA 1
ATOM 3898 C C . LYS A 1 462 ? -4.051 -30.274 -35.582 1.00 82.75 462 LYS A C 1
ATOM 3900 O O . LYS A 1 462 ? -3.797 -29.994 -34.409 1.00 82.75 462 LYS A O 1
ATOM 3905 N N . SER A 1 463 ? -5.288 -30.510 -36.019 1.00 83.94 463 SER A N 1
ATOM 3906 C CA . SER A 1 463 ? -6.504 -30.334 -35.208 1.00 83.94 463 SER A CA 1
ATOM 3907 C C . SER A 1 463 ? -6.471 -31.089 -33.874 1.00 83.94 463 SER A C 1
ATOM 3909 O O . SER A 1 463 ? -6.816 -30.506 -32.849 1.00 83.94 463 SER A O 1
ATOM 3911 N N . GLU A 1 464 ? -6.018 -32.343 -33.841 1.00 82.75 464 GLU A N 1
ATOM 3912 C CA . GLU A 1 464 ? -5.948 -33.140 -32.604 1.00 82.75 464 GLU A CA 1
ATOM 3913 C C . GLU A 1 464 ? -5.056 -32.487 -31.539 1.00 82.75 464 GLU A C 1
ATOM 3915 O O . GLU A 1 464 ? -5.441 -32.358 -30.375 1.00 82.75 464 GLU A O 1
ATOM 3920 N N . LEU A 1 465 ? -3.881 -32.002 -31.947 1.00 81.44 465 LEU A N 1
ATOM 3921 C CA . LEU A 1 465 ? -2.950 -31.322 -31.048 1.00 81.44 465 LEU A CA 1
ATOM 3922 C C . LEU A 1 465 ? -3.488 -29.963 -30.601 1.00 81.44 465 LEU A C 1
ATOM 3924 O O . LEU A 1 465 ? -3.316 -29.598 -29.440 1.00 81.44 465 LEU A O 1
ATOM 3928 N N . THR A 1 466 ? -4.168 -29.230 -31.484 1.00 83.12 466 THR A N 1
ATOM 3929 C CA . THR A 1 466 ? -4.860 -27.990 -31.112 1.00 83.12 466 THR A CA 1
ATOM 3930 C C . THR A 1 466 ? -5.853 -28.227 -29.980 1.00 83.12 466 THR A C 1
ATOM 3932 O O . THR A 1 466 ? -5.775 -27.543 -28.959 1.00 83.12 466 THR A O 1
ATOM 3935 N N . HIS A 1 467 ? -6.736 -29.221 -30.121 1.00 83.75 467 HIS A N 1
ATOM 3936 C CA . HIS A 1 467 ? -7.740 -29.536 -29.103 1.00 83.75 467 HIS A CA 1
ATOM 3937 C C . HIS A 1 467 ? -7.100 -30.016 -27.800 1.00 83.75 467 HIS A C 1
ATOM 3939 O O . HIS A 1 467 ? -7.516 -29.587 -26.725 1.00 83.75 467 HIS A O 1
ATOM 3945 N N . LYS A 1 468 ? -6.051 -30.847 -27.880 1.00 86.25 468 LYS A N 1
ATOM 3946 C CA . LYS A 1 468 ? -5.300 -31.297 -26.702 1.00 86.25 468 LYS A CA 1
ATOM 3947 C C . LYS A 1 468 ? -4.824 -30.110 -25.858 1.00 86.25 468 LYS A C 1
ATOM 3949 O O . LYS A 1 468 ? -5.160 -30.032 -24.679 1.00 86.25 468 LYS A O 1
ATOM 3954 N N . TYR A 1 469 ? -4.090 -29.165 -26.448 1.00 83.81 469 TYR A N 1
ATOM 3955 C CA . TYR A 1 469 ? -3.557 -28.035 -25.678 1.00 83.81 469 TYR A CA 1
ATOM 3956 C C . TYR A 1 469 ? -4.631 -27.035 -25.263 1.00 83.81 469 TYR A C 1
ATOM 3958 O O . TYR A 1 469 ? -4.541 -26.498 -24.163 1.00 83.81 469 TYR A O 1
ATOM 3966 N N . ALA A 1 470 ? -5.669 -26.823 -26.077 1.00 83.50 470 ALA A N 1
ATOM 3967 C CA . ALA A 1 470 ? -6.810 -26.003 -25.678 1.00 83.50 470 ALA A CA 1
ATOM 3968 C C . ALA A 1 470 ? -7.495 -26.569 -24.416 1.00 83.50 470 ALA A C 1
ATOM 3970 O O . ALA A 1 470 ? -7.778 -25.826 -23.475 1.00 83.50 470 ALA A O 1
ATOM 3971 N N . ASN A 1 471 ? -7.677 -27.890 -24.342 1.00 84.12 471 ASN A N 1
ATOM 3972 C CA . ASN A 1 471 ? -8.242 -28.560 -23.168 1.00 84.12 471 ASN A CA 1
ATOM 3973 C C . ASN A 1 471 ? -7.312 -28.487 -21.947 1.00 84.12 471 ASN A C 1
ATOM 3975 O O . ASN A 1 471 ? -7.774 -28.286 -20.825 1.00 84.12 471 ASN A O 1
ATOM 3979 N N . GLU A 1 472 ? -5.997 -28.606 -22.139 1.00 84.69 472 GLU A N 1
ATOM 3980 C CA . GLU A 1 472 ? -5.035 -28.439 -21.044 1.00 84.69 472 GLU A CA 1
ATOM 3981 C C . GLU A 1 472 ? -5.028 -27.004 -20.491 1.00 84.69 472 GLU A C 1
ATOM 3983 O O . GLU A 1 472 ? -4.962 -26.821 -19.275 1.00 84.69 472 GLU A O 1
ATOM 3988 N N . VAL A 1 473 ? -5.140 -25.989 -21.354 1.00 82.38 473 VAL A N 1
ATOM 3989 C CA . VAL A 1 473 ? -5.303 -24.581 -20.948 1.00 82.38 473 VAL A CA 1
ATOM 3990 C C . VAL A 1 473 ? -6.603 -24.401 -20.166 1.00 82.38 473 VAL A C 1
ATOM 3992 O O . VAL A 1 473 ? -6.584 -23.777 -19.109 1.00 82.38 473 VAL A O 1
ATOM 3995 N N . GLN A 1 474 ? -7.709 -24.989 -20.631 1.00 83.12 474 GLN A N 1
ATOM 3996 C CA . GLN A 1 474 ? -8.991 -24.968 -19.921 1.00 83.12 474 GLN A CA 1
ATOM 3997 C C . GLN A 1 474 ? -8.869 -25.597 -18.520 1.00 83.12 474 GLN A C 1
ATOM 3999 O O . GLN A 1 474 ? -9.252 -24.977 -17.532 1.00 83.12 474 GLN A O 1
ATOM 4004 N N . SER A 1 475 ? -8.233 -26.768 -18.407 1.00 82.00 475 SER A N 1
ATOM 4005 C CA . SER A 1 475 ? -7.982 -27.440 -17.122 1.00 82.00 475 SER A CA 1
ATOM 4006 C C . SER A 1 475 ? -7.107 -26.618 -16.169 1.00 82.00 475 SER A C 1
ATOM 4008 O O . SER A 1 475 ? -7.316 -26.639 -14.954 1.00 82.00 475 SER A O 1
ATOM 4010 N N . LEU A 1 476 ? -6.101 -25.908 -16.689 1.00 78.00 476 LEU A N 1
ATOM 4011 C CA . LEU A 1 476 ? -5.283 -24.993 -15.887 1.00 78.00 476 LEU A CA 1
ATOM 4012 C C . LEU A 1 476 ? -6.096 -23.780 -15.422 1.00 78.00 476 LEU A C 1
ATOM 4014 O O . LEU A 1 476 ? -5.959 -23.359 -14.278 1.00 78.00 476 LEU A O 1
ATOM 4018 N N . LEU A 1 477 ? -6.972 -23.250 -16.275 1.00 76.62 477 LEU A N 1
ATOM 4019 C CA . LEU A 1 477 ? -7.814 -22.100 -15.962 1.00 76.62 477 LEU A CA 1
ATOM 4020 C C . LEU A 1 477 ? -8.865 -22.400 -14.885 1.00 76.62 477 LEU A C 1
ATOM 4022 O O . LEU A 1 477 ? -9.154 -21.553 -14.033 1.00 76.62 477 LEU A O 1
ATOM 4026 N N . ASP A 1 478 ? -9.439 -23.600 -14.931 1.00 78.44 478 ASP A N 1
ATOM 4027 C CA . ASP A 1 478 ? -10.458 -24.031 -13.978 1.00 78.44 478 ASP A CA 1
ATOM 4028 C C . ASP A 1 478 ? -9.850 -24.320 -12.597 1.00 78.44 478 ASP A C 1
ATOM 4030 O O . ASP A 1 478 ? -10.491 -24.042 -11.588 1.00 78.44 478 ASP A O 1
ATOM 4034 N N . ARG A 1 479 ? -8.584 -24.760 -12.542 1.00 75.25 479 ARG A N 1
ATOM 4035 C CA . ARG A 1 479 ? -7.835 -24.979 -11.289 1.00 75.25 479 ARG A CA 1
ATOM 4036 C C . ARG A 1 479 ? -7.105 -23.743 -10.752 1.00 75.25 479 ARG A C 1
ATOM 4038 O O . ARG A 1 479 ? -6.788 -23.700 -9.570 1.00 75.25 479 ARG A O 1
ATOM 4045 N N . GLY A 1 480 ? -6.778 -22.770 -11.602 1.00 63.12 480 GLY A N 1
ATOM 4046 C CA . GLY A 1 480 ? -5.955 -21.615 -11.233 1.00 63.12 480 GLY A CA 1
ATOM 4047 C C . GLY A 1 480 ? -6.719 -20.500 -10.510 1.00 63.12 480 GLY A C 1
ATOM 4048 O O . GLY A 1 480 ? -7.886 -20.228 -10.811 1.00 63.12 480 GLY A O 1
ATOM 4049 N N . LEU A 1 481 ? -6.033 -19.793 -9.607 1.00 51.84 481 LEU A N 1
ATOM 4050 C CA . LEU A 1 481 ? -6.494 -18.538 -9.005 1.00 51.84 481 LEU A CA 1
ATOM 4051 C C . LEU A 1 481 ? -6.236 -17.392 -9.994 1.00 51.84 481 LEU A C 1
ATOM 4053 O O . LEU A 1 481 ? -5.113 -16.949 -10.178 1.00 51.84 481 LEU A O 1
ATOM 4057 N N . GLY A 1 482 ? -7.272 -16.933 -10.690 1.00 56.56 482 GLY A N 1
ATOM 4058 C CA . GLY A 1 482 ? -7.180 -15.814 -11.628 1.00 56.56 482 GLY A CA 1
ATOM 4059 C C . GLY A 1 482 ? -8.461 -14.997 -11.593 1.00 56.56 482 GLY A C 1
ATOM 4060 O O . GLY A 1 482 ? -9.531 -15.554 -11.337 1.00 56.56 482 GLY A O 1
ATOM 4061 N N . SER A 1 483 ? -8.373 -13.690 -11.855 1.00 55.47 483 SER A N 1
ATOM 4062 C CA . SER A 1 483 ? -9.551 -12.816 -11.824 1.00 55.47 483 SER A CA 1
ATOM 4063 C C . SER A 1 483 ? -10.626 -13.292 -12.809 1.00 55.47 483 SER A C 1
ATOM 4065 O O . SER A 1 483 ? -10.322 -13.803 -13.894 1.00 55.47 483 SER A O 1
ATOM 4067 N N . GLY A 1 484 ? -11.906 -13.104 -12.466 1.00 60.06 484 GLY A N 1
ATOM 4068 C CA . GLY A 1 484 ? -13.024 -13.522 -13.324 1.00 60.06 484 GLY A CA 1
ATOM 4069 C C . GLY A 1 484 ? -12.947 -12.941 -14.744 1.00 60.06 484 GLY A C 1
ATOM 4070 O O . GLY A 1 484 ? -13.269 -13.620 -15.721 1.00 60.06 484 GLY A O 1
ATOM 4071 N N . GLN A 1 485 ? -12.425 -11.718 -14.881 1.00 58.41 485 GLN A N 1
ATOM 4072 C CA . GLN A 1 485 ? -12.215 -11.058 -16.171 1.00 58.41 485 GLN A CA 1
ATOM 4073 C C . GLN A 1 485 ? -11.130 -11.744 -17.020 1.00 58.41 485 GLN A C 1
ATOM 4075 O O . GLN A 1 485 ? -11.324 -11.928 -18.224 1.00 58.41 485 GLN A O 1
ATOM 4080 N N . LEU A 1 486 ? -10.021 -12.174 -16.405 1.00 58.72 486 LEU A N 1
ATOM 4081 C CA . LEU A 1 486 ? -8.965 -12.929 -17.085 1.00 58.72 486 LEU A CA 1
ATOM 4082 C C . LEU A 1 486 ? -9.491 -14.286 -17.565 1.00 58.72 486 LEU A C 1
ATOM 4084 O O . LEU A 1 486 ? -9.330 -14.635 -18.737 1.00 58.72 486 LEU A O 1
ATOM 4088 N N . LYS A 1 487 ? -10.207 -15.015 -16.696 1.00 64.62 487 LYS A N 1
ATOM 4089 C CA . LYS A 1 487 ? -10.824 -16.299 -17.063 1.00 64.62 487 LYS A CA 1
ATOM 4090 C C . LYS A 1 487 ? -11.796 -16.154 -18.234 1.00 64.62 487 LYS A C 1
ATOM 4092 O O . LYS A 1 487 ? -11.780 -16.973 -19.152 1.00 64.62 487 LYS A O 1
ATOM 4097 N N . LYS A 1 488 ? -12.595 -15.083 -18.259 1.00 71.94 488 LYS A N 1
ATOM 4098 C CA . LYS A 1 488 ? -13.509 -14.778 -19.371 1.00 71.94 488 LYS A CA 1
ATOM 4099 C C . LYS A 1 488 ? -12.763 -14.547 -20.692 1.00 71.94 488 LYS A C 1
ATOM 4101 O O . LYS A 1 488 ? -13.134 -15.157 -21.695 1.00 71.94 488 LYS A O 1
ATOM 4106 N N . LYS A 1 489 ? -11.701 -13.727 -20.697 1.00 66.81 489 LYS A N 1
ATOM 4107 C CA . LYS A 1 489 ? -10.884 -13.465 -21.900 1.00 66.81 489 LYS A CA 1
ATOM 4108 C C . LYS A 1 489 ? -10.227 -14.745 -22.437 1.00 66.81 489 LYS A C 1
ATOM 4110 O O . LYS A 1 489 ? -10.286 -15.005 -23.637 1.00 66.81 489 LYS A O 1
ATOM 4115 N N . ILE A 1 490 ? -9.657 -15.578 -21.563 1.00 70.94 490 ILE A N 1
ATOM 4116 C CA . ILE A 1 490 ? -8.998 -16.830 -21.972 1.00 70.94 490 ILE A CA 1
ATOM 4117 C C . ILE A 1 490 ? -10.011 -17.827 -22.543 1.00 70.94 490 ILE A C 1
ATOM 4119 O O . ILE A 1 490 ? -9.763 -18.392 -23.607 1.00 70.94 490 ILE A O 1
ATOM 4123 N N . ARG A 1 491 ? -11.183 -17.993 -21.911 1.00 77.56 491 ARG A N 1
ATOM 4124 C CA . ARG A 1 491 ? -12.271 -18.844 -22.437 1.00 77.56 491 ARG A CA 1
ATOM 4125 C C . ARG A 1 491 ? -12.766 -18.375 -23.802 1.00 77.56 491 ARG A C 1
ATOM 4127 O O . ARG A 1 491 ? -13.039 -19.198 -24.674 1.00 77.56 491 ARG A O 1
ATOM 4134 N N . GLN A 1 492 ? -12.846 -17.062 -24.016 1.00 75.81 492 GLN A N 1
ATOM 4135 C CA . GLN A 1 492 ? -13.187 -16.503 -25.322 1.00 75.81 492 GLN A CA 1
ATOM 4136 C C . GLN A 1 492 ? -12.138 -16.880 -26.381 1.00 75.81 492 GLN A C 1
ATOM 4138 O O . GLN A 1 492 ? -12.504 -17.359 -27.454 1.00 75.81 492 GLN A O 1
ATOM 4143 N N . GLY A 1 493 ? -10.851 -16.749 -26.046 1.00 72.19 493 GLY A N 1
ATOM 4144 C CA . GLY A 1 493 ? -9.738 -17.208 -26.878 1.00 72.19 493 GLY A CA 1
ATOM 4145 C C . GLY A 1 493 ? -9.805 -18.702 -27.203 1.00 72.19 493 GLY A C 1
ATOM 4146 O O . GLY A 1 493 ? -9.698 -19.090 -28.362 1.00 72.19 493 GLY A O 1
ATOM 4147 N N . LEU A 1 494 ? -10.072 -19.546 -26.203 1.00 75.50 494 LEU A N 1
ATOM 4148 C CA . LEU A 1 494 ? -10.220 -20.995 -26.386 1.00 75.50 494 LEU A CA 1
ATOM 4149 C C . LEU A 1 494 ? -11.385 -21.340 -27.315 1.00 75.50 494 LEU A C 1
ATOM 4151 O O . LEU A 1 494 ? -11.250 -22.184 -28.198 1.00 75.50 494 LEU A O 1
ATOM 4155 N N . SER A 1 495 ? -12.515 -20.642 -27.173 1.00 78.88 495 SER A N 1
ATOM 4156 C CA . SER A 1 495 ? -13.649 -20.777 -28.091 1.00 78.88 495 SER A CA 1
ATOM 4157 C C . SER A 1 495 ? -13.254 -20.442 -29.533 1.00 78.88 495 SER A C 1
ATOM 4159 O O . SER A 1 495 ? -13.734 -21.096 -30.455 1.00 78.88 495 SER A O 1
ATOM 4161 N N . TYR A 1 496 ? -12.401 -19.441 -29.761 1.00 75.38 496 TYR A N 1
ATOM 4162 C CA . TYR A 1 496 ? -11.941 -19.113 -31.111 1.00 75.38 496 TYR A CA 1
ATOM 4163 C C . TYR A 1 496 ? -11.015 -20.183 -31.684 1.00 75.38 496 TYR A C 1
ATOM 4165 O O . TYR A 1 496 ? -11.280 -20.664 -32.787 1.00 75.38 496 TYR A O 1
ATOM 4173 N N . VAL A 1 497 ? -10.019 -20.620 -30.908 1.00 74.62 497 VAL A N 1
ATOM 4174 C CA . VAL A 1 497 ? -9.096 -21.696 -31.294 1.00 74.62 497 VAL A CA 1
ATOM 4175 C C . VAL A 1 497 ? -9.862 -22.976 -31.649 1.00 74.62 497 VAL A C 1
ATOM 4177 O O . VAL A 1 497 ? -9.642 -23.539 -32.720 1.00 74.62 497 VAL A O 1
ATOM 4180 N N . ASN A 1 498 ? -10.836 -23.376 -30.826 1.00 74.12 498 ASN A N 1
ATOM 4181 C CA . ASN A 1 498 ? -11.683 -24.549 -31.080 1.00 74.12 498 ASN A CA 1
ATOM 4182 C C . ASN A 1 498 ? -12.611 -24.379 -32.296 1.00 74.12 498 ASN A C 1
ATOM 4184 O O . ASN A 1 498 ? -12.965 -25.355 -32.948 1.00 74.12 498 ASN A O 1
ATOM 4188 N N . LYS A 1 499 ? -12.996 -23.144 -32.641 1.00 77.19 499 LYS A N 1
ATOM 4189 C CA . LYS A 1 499 ? -13.797 -22.831 -33.841 1.00 77.19 499 LYS A CA 1
ATOM 4190 C C . LYS A 1 499 ? -12.950 -22.666 -35.107 1.00 77.19 499 LYS A C 1
ATOM 4192 O O . LYS A 1 499 ? -13.478 -22.227 -36.127 1.00 77.19 499 LYS A O 1
ATOM 4197 N N . GLY A 1 500 ? -11.643 -22.932 -35.043 1.00 67.12 500 GLY A N 1
ATOM 4198 C CA . GLY A 1 500 ? -10.716 -22.718 -36.156 1.00 67.12 500 GLY A CA 1
ATOM 4199 C C . GLY A 1 500 ? -10.522 -21.245 -36.530 1.00 67.12 500 GLY A C 1
ATOM 4200 O O . GLY A 1 500 ? -9.994 -20.937 -37.596 1.00 67.12 500 GLY A O 1
ATOM 4201 N N . LYS A 1 501 ? -10.949 -20.318 -35.665 1.00 64.75 501 LYS A N 1
ATOM 4202 C CA . LYS A 1 501 ? -10.750 -18.879 -35.835 1.00 64.75 501 LYS A CA 1
ATOM 4203 C C . LYS A 1 501 ? -9.465 -18.527 -35.093 1.00 64.75 501 LYS A C 1
ATOM 4205 O O . LYS A 1 501 ? -9.409 -18.664 -33.878 1.00 64.75 501 LYS A O 1
ATOM 4210 N N . GLY A 1 502 ? -8.420 -18.110 -35.805 1.00 56.53 502 GLY A N 1
ATOM 4211 C CA . GLY A 1 502 ? -7.075 -17.865 -35.257 1.00 56.53 502 GLY A CA 1
ATOM 4212 C C . GLY A 1 502 ? -6.941 -16.668 -34.303 1.00 56.53 502 GLY A C 1
ATOM 4213 O O . GLY A 1 502 ? -5.903 -16.018 -34.317 1.00 56.53 502 GLY A O 1
ATOM 4214 N N . ALA A 1 503 ? -7.976 -16.350 -33.519 1.00 60.22 503 ALA A N 1
ATOM 4215 C CA . ALA A 1 503 ? -7.997 -15.229 -32.594 1.00 60.22 503 ALA A CA 1
ATOM 4216 C C . ALA A 1 503 ? -7.506 -15.649 -31.196 1.00 60.22 503 ALA A C 1
ATOM 4218 O O . ALA A 1 503 ? -8.118 -16.478 -30.522 1.00 60.22 503 ALA A O 1
ATOM 4219 N N . TYR A 1 504 ? -6.396 -15.062 -30.769 1.00 62.97 504 TYR A N 1
ATOM 4220 C CA . TYR A 1 504 ? -5.699 -15.308 -29.517 1.00 62.97 504 TYR A CA 1
ATOM 4221 C C . TYR A 1 504 ? -6.118 -14.294 -28.452 1.00 62.97 504 TYR A C 1
ATOM 4223 O O . TYR A 1 504 ? -6.264 -13.114 -28.773 1.00 62.97 504 TYR A O 1
ATOM 4231 N N . PRO A 1 505 ? -6.302 -14.695 -27.185 1.00 63.34 505 PRO A N 1
ATOM 4232 C CA . PRO A 1 505 ? -6.484 -13.727 -26.123 1.00 63.34 505 PRO A CA 1
ATOM 4233 C C . PRO A 1 505 ? -5.186 -12.938 -25.917 1.00 63.34 505 PRO A C 1
ATOM 4235 O O . PRO A 1 505 ? -4.079 -13.397 -26.207 1.00 63.34 505 PRO A O 1
ATOM 4238 N N . GLU A 1 506 ? -5.338 -11.721 -25.420 1.00 61.97 506 GLU A N 1
ATOM 4239 C CA . GLU A 1 506 ? -4.238 -10.842 -25.045 1.00 61.97 506 GLU A CA 1
ATOM 4240 C C . GLU A 1 506 ? -3.345 -11.536 -23.992 1.00 61.97 506 GLU A C 1
ATOM 4242 O O . GLU A 1 506 ? -3.751 -11.700 -22.843 1.00 61.97 506 GLU A O 1
ATOM 4247 N N . ILE A 1 507 ? -2.149 -11.987 -24.401 1.00 60.22 507 ILE A N 1
ATOM 4248 C CA . ILE A 1 507 ? -1.054 -12.308 -23.478 1.00 60.22 507 ILE A CA 1
ATOM 4249 C C . ILE A 1 507 ? -0.324 -11.014 -23.227 1.00 60.22 507 ILE A C 1
ATOM 4251 O O . ILE A 1 507 ? 0.193 -10.398 -24.162 1.00 60.22 507 ILE A O 1
ATOM 4255 N N . THR A 1 508 ? -0.213 -10.682 -21.957 1.00 54.47 508 THR A N 1
ATOM 4256 C CA . THR A 1 508 ? 0.618 -9.598 -21.481 1.00 54.47 508 THR A CA 1
ATOM 4257 C C . THR A 1 508 ? 1.358 -10.038 -20.233 1.00 54.47 508 THR A C 1
ATOM 4259 O O . THR A 1 508 ? 0.903 -10.924 -19.507 1.00 54.47 508 THR A O 1
ATOM 4262 N N . ASN A 1 509 ? 2.469 -9.367 -19.935 1.00 49.75 509 ASN A N 1
ATOM 4263 C CA . ASN A 1 509 ? 3.175 -9.492 -18.654 1.00 49.75 509 ASN A CA 1
ATOM 4264 C C . ASN A 1 509 ? 2.274 -9.210 -17.419 1.00 49.75 509 ASN A C 1
ATOM 4266 O O . ASN A 1 509 ? 2.635 -9.530 -16.290 1.00 49.75 509 ASN A O 1
ATOM 4270 N N . LYS A 1 510 ? 1.087 -8.618 -17.611 1.00 45.75 510 LYS A N 1
ATOM 4271 C CA . LYS A 1 510 ? 0.112 -8.327 -16.554 1.00 45.75 510 LYS A CA 1
ATOM 4272 C C . LYS A 1 510 ? -0.545 -9.598 -16.004 1.00 45.75 510 LYS A C 1
ATOM 4274 O O . LYS A 1 510 ? -1.047 -9.597 -14.881 1.00 45.75 510 LYS A O 1
ATOM 4279 N N . TYR A 1 511 ? -0.545 -10.686 -16.778 1.00 48.00 511 TYR A N 1
ATOM 4280 C CA . TYR A 1 511 ? -1.206 -11.949 -16.429 1.00 48.00 511 TYR A CA 1
ATOM 4281 C C . TYR A 1 511 ? -0.237 -13.058 -16.000 1.00 48.00 511 TYR A C 1
ATOM 4283 O O . TYR A 1 511 ? -0.655 -14.027 -15.362 1.00 48.00 511 TYR A O 1
ATOM 4291 N N . SER A 1 512 ? 1.058 -12.891 -16.266 1.00 44.91 512 SER A N 1
ATOM 4292 C CA . SER A 1 512 ? 2.098 -13.867 -15.951 1.00 44.91 512 SER A CA 1
ATOM 4293 C C . SER A 1 512 ? 2.371 -14.026 -14.454 1.00 44.91 512 SER A C 1
ATOM 4295 O O . SER A 1 512 ? 2.614 -15.142 -13.998 1.00 44.91 512 SER A O 1
ATOM 4297 N N . TYR A 1 513 ? 2.292 -12.942 -13.676 1.00 42.84 513 TYR A N 1
ATOM 4298 C CA . TYR A 1 513 ? 2.668 -12.952 -12.255 1.00 42.84 513 TYR A CA 1
ATOM 4299 C C . TYR A 1 513 ? 1.562 -13.427 -11.301 1.00 42.84 513 TYR A C 1
ATOM 4301 O O . TYR A 1 513 ? 1.870 -13.930 -10.225 1.00 42.84 513 TYR A O 1
ATOM 4309 N N . ARG A 1 514 ? 0.283 -13.342 -11.693 1.00 42.75 514 ARG A N 1
ATOM 4310 C CA . ARG A 1 514 ? -0.862 -13.662 -10.811 1.00 42.75 514 ARG A CA 1
ATOM 4311 C C . ARG A 1 514 ? -1.253 -15.143 -10.773 1.00 42.75 514 ARG A C 1
ATOM 4313 O O . ARG A 1 514 ? -2.212 -15.497 -10.104 1.00 42.75 514 ARG A O 1
ATOM 4320 N N . LEU A 1 515 ? -0.528 -16.002 -11.489 1.00 43.25 515 LEU A N 1
ATOM 4321 C CA . LEU A 1 515 ? -0.798 -17.443 -11.575 1.00 43.25 515 LEU A CA 1
ATOM 4322 C C . LEU A 1 515 ? 0.366 -18.296 -11.048 1.00 43.25 515 LEU A C 1
ATOM 4324 O O . LEU A 1 515 ? 0.445 -19.489 -11.356 1.00 43.25 515 LEU A O 1
ATOM 4328 N N . LYS A 1 516 ? 1.285 -17.707 -10.267 1.00 35.72 516 LYS A N 1
ATOM 4329 C CA . LYS A 1 516 ? 2.291 -18.497 -9.551 1.00 35.72 516 LYS A CA 1
ATOM 4330 C C . LYS A 1 516 ? 1.580 -19.441 -8.575 1.00 35.72 516 LYS A C 1
ATOM 4332 O O . LYS A 1 516 ? 0.693 -19.038 -7.832 1.00 35.72 516 LYS A O 1
ATOM 4337 N N . LYS A 1 517 ? 1.961 -20.714 -8.678 1.00 34.44 517 LYS A N 1
ATOM 4338 C CA . LYS A 1 517 ? 1.500 -21.845 -7.871 1.00 34.44 517 LYS A CA 1
ATOM 4339 C C . LYS A 1 517 ? 1.487 -21.520 -6.372 1.00 34.44 517 LYS A C 1
ATOM 4341 O O . LYS A 1 517 ? 2.478 -20.994 -5.873 1.00 34.44 517 LYS A O 1
ATOM 4346 N N . SER A 1 518 ? 0.409 -21.938 -5.706 1.00 31.34 518 SER A N 1
ATOM 4347 C CA . SER A 1 518 ? 0.481 -22.575 -4.385 1.00 31.34 518 SER A CA 1
ATOM 4348 C C . SER A 1 518 ? 1.400 -23.792 -4.437 1.00 31.34 518 SER A C 1
ATOM 4350 O O . SER A 1 518 ? 1.173 -24.621 -5.360 1.00 31.34 518 SER A O 1
#

Foldseek 3Di:
DAPVLLVVLLLVLLVLLLPFPDDLLVSLLLNVQSVVLNVLGRHDPNCVVCVVSCVVSLFKDKDALCPQPPCVPCVVVLVPDDDQWDASDPVDPDFTFGDDPRMTMDGQQGPNCQVCLVVDDPVSNDGRDDAQVLVSLLVSLVSCVVVVVLLSNQQSLLLVLLCVLVVVHDVVSPNDLAQVSCVVDDSSVSSLVSCLVPVVSNPDDDPVQDPNSRRHHDDLVVQCLVDQALRSNLVSCSSPVSVDDNVVSVVVSVVRVVDDDPQVLVVLLVVLVVVVDDPQKDWADFATDRAKTKTKIKHWDDCVVVFPFIKIKIWIWMDGQSQQFIWTKIFMDTPVVCVQQVHDDHNDQQQGQFMDTLLLQDDPVCQVPPPQAGPVGGGHHHSVDDSVVNSVSSVVVVVSCVVRVVVVCCVPRCYPVVLVVDPDVVVNVVVCVVCVVSVGDNQLDPLRVLLVQLLVCLVVVNLVSNVVSLVVSVVLLVPFDDDPVVSVQSVVQSVCSNVSNSHHRRDGPVGSPRGPDD

pLDDT: mean 85.19, std 13.76, range [31.34, 98.5]

Radius of gyration: 29.84 Å; chains: 1; bounding box: 68×65×75 Å